Protein AF-A0A8S3TNZ5-F1 (afdb_monomer_lite)

Radius of gyration: 38.11 Å; chains: 1; bounding box: 84×107×113 Å

pLDDT: mean 75.94, std 20.67, range [21.91, 98.56]

Secondary structure (DSSP, 8-state):
--PEEEEEEEEE--SSS-------EEEEEPTT-----------SSS---EEEEEEESS----HHHHS-PPPP---------------------------B-EEEEEEEEE--SS----EEEEEETTEEPSPEETT--HHHHHHHHTT-TT--TT-EEEEEEEE-SSSSEEEEEEEEE-TT----PPEEEEE-SSTT--EEEEEEEEE--B--SS-B----TT-S-PPPPB-TT--HHHHHHHHHHHTSBEE-HHHHS-TTEEEEE--SS-PPTT--SEEESSS--SSBS-EEES-SEEEE---TT---EEE-SSS-EEEEEEESS-B-SEEEEEEEEE-TTS-EEEEEEEEE-----SSSEEEEEEEHHHHHHHH-TT-SEEEEEEEE--BSSSS---EEEEEEEESS-SSS-STTGGGGEEPPP-GGG----------------TT--HHHHHHHHHTSTT--SEEEEEEE-SSSEEEEEEESS--S--PPPP---TT--STT-------SS------SS--GGGG----SS-S---------------------------------------

InterPro domains:
  IPR052387 Fibrocystin [PTHR46769] (23-440)

Organism: Mytilus edulis (NCBI:txid6550)

Sequence (574 aa):
MVGMVLKFEVVTSSSSTANYRNSAHDFQLTKGTPYYIEAIHQVTSGSAKLQVAARFLNTELLNTQTGFAKQERVRLKFGSTVVKAVQTMTITGFSSMNQTNAVYQVQVTEQSGGFTDATYQLCIYGSCTEPLTTSADNTEVEASMNDLAFLETSESFTVTATPTNPQPGTLLTITFNSERGGLGGIQIMTTPVSIGETLAATGSQTTSGSPSGDFLAVLHTCLTVPSPLISPTASAQQVETALRIMYGTRCSKKLKNPEGKSRHYTFETSIPTGFGGLMTNKVEPFCGQKVVRNPGYLFRDMVAASKGLFLTTSVFLVCFAYRGNEIQSRIRSSYTYQNDMLEYIYTYYDVPVTLNTDEGWHLHCLDMKAALSQRQPAALKFYVKEIRVFKQGIVQEFFIDDVYIGRKAPVDDLDKVNEYRILPSKPNNALMKSVSVVSPSIGIDYSLENELLADELETMPGIGNLGVKRSGDCANFQYDITFLSRPGDVPPLNIDGSDINGVGVVVTSQNIEDGGLWFGPIFGEFLRTFHVKPQIMYDNKVYGLQGSSTASSVPVQTVQKYVTDCEPNRKPTP

Foldseek 3Di:
DDWWKKKKWKFKDDPDDDDTPTPIDIDTDDPPDDDDDDDDDDDPDDDIDIDMDMDTPDDPDDCVRPVPDDDDDDDDDDDDDDDDDDDDDDDDDQDFDDWDWWKKKKKKFWPFPDDFPKWKWWAAQLATFFTDTQPQAQVRVQVRQQQFQQDDPQKGKGWHWDADPDTGGIIIIIIIDDLQWAGDWTDMDIDDPDPRTDMDMDMDTPDGTDHRSQWDWDDDPVGRRTFPTDGPPHDQVRVQVSLQQQLAKTFGPLLVPPPLFPDKDFCQDHDPPPQDFDKDQQDHALGGRIWGKDTFFLDADPDPPDQAAWDDLWWFKKKWKKFAQWWPQWKKWFKWFQAPVRDIDTDIDTQGHDDDHDRDIFMDMDRRVVSVCVVPVRTPIMHTRTIGIDTNDDPGIMIIGIITTTNDDSGDDRVCRSSRINTHDQDVPGRDRGDGGDQDDDDDDPPDDQVVVQVRQCVRRPQAGWGWDWDDDPVDIDIDIDRPPDAFFDDWDDDDCVPPDDDPDDDDIDDPDGGDDDCPPDDVVVVDDDDPDDPDDDPDPDDDDDDDDDDDDDDDDDDDDDDDDDDDDDDDDD

Structure (mmCIF, N/CA/C/O backbone):
data_AF-A0A8S3TNZ5-F1
#
_entry.id   AF-A0A8S3TNZ5-F1
#
loop_
_atom_site.group_PDB
_atom_site.id
_atom_site.type_symbol
_atom_site.label_atom_id
_atom_site.label_alt_id
_atom_site.label_comp_id
_atom_site.label_asym_id
_atom_site.label_entity_id
_atom_site.label_seq_id
_atom_site.pdbx_PDB_ins_code
_atom_site.Cartn_x
_atom_site.Cartn_y
_atom_site.Cartn_z
_atom_site.occupancy
_atom_site.B_iso_or_equiv
_atom_site.auth_seq_id
_atom_site.auth_comp_id
_atom_site.auth_asym_id
_atom_site.auth_atom_id
_atom_site.pdbx_PDB_model_num
ATOM 1 N N . MET A 1 1 ? 13.544 -53.570 -37.988 1.00 37.62 1 MET A N 1
ATOM 2 C CA . MET A 1 1 ? 13.805 -52.553 -39.030 1.00 37.62 1 MET A CA 1
ATOM 3 C C . MET A 1 1 ? 12.855 -51.403 -38.770 1.00 37.62 1 MET A C 1
ATOM 5 O O . MET A 1 1 ? 11.655 -51.609 -38.867 1.00 37.62 1 MET A O 1
ATOM 9 N N . VAL A 1 2 ? 13.366 -50.251 -38.340 1.00 41.72 2 VAL A N 1
ATOM 10 C CA . VAL A 1 2 ? 12.536 -49.059 -38.124 1.00 41.72 2 VAL A CA 1
ATOM 11 C C . VAL A 1 2 ? 12.193 -48.504 -39.507 1.00 41.72 2 VAL A C 1
ATOM 13 O O . VAL A 1 2 ? 13.098 -48.145 -40.257 1.00 41.72 2 VAL A O 1
ATOM 16 N N . GLY A 1 3 ? 10.913 -48.529 -39.884 1.00 51.25 3 GLY A N 1
ATOM 17 C CA . GLY A 1 3 ? 10.440 -47.883 -41.108 1.00 51.25 3 GLY A CA 1
ATOM 18 C C . GLY A 1 3 ? 10.692 -46.379 -41.015 1.00 51.25 3 GLY A C 1
ATOM 19 O O . GLY A 1 3 ? 10.379 -45.760 -39.998 1.00 51.25 3 GLY A O 1
ATOM 20 N N . MET A 1 4 ? 11.322 -45.801 -42.035 1.00 54.22 4 MET A N 1
ATOM 21 C CA . MET A 1 4 ? 11.630 -44.374 -42.061 1.00 54.22 4 MET A CA 1
ATOM 22 C C . MET A 1 4 ? 10.420 -43.631 -42.626 1.00 54.22 4 MET A C 1
ATOM 24 O O . MET A 1 4 ? 10.025 -43.884 -43.763 1.00 54.22 4 MET A O 1
ATOM 28 N N . VAL A 1 5 ? 9.830 -42.727 -41.841 1.00 55.09 5 VAL A N 1
ATOM 29 C CA . VAL A 1 5 ? 8.678 -41.924 -42.276 1.00 55.09 5 VAL A CA 1
ATOM 30 C C . VAL A 1 5 ? 9.144 -40.527 -42.654 1.00 55.09 5 VAL A C 1
ATOM 32 O O . VAL A 1 5 ? 9.705 -39.802 -41.823 1.00 55.09 5 VAL A O 1
ATOM 35 N N . LEU A 1 6 ? 8.901 -40.149 -43.903 1.00 54.41 6 LEU A N 1
ATOM 36 C CA . LEU A 1 6 ? 9.156 -38.814 -44.423 1.00 54.41 6 LEU A CA 1
ATOM 37 C C . LEU A 1 6 ? 7.848 -38.073 -44.638 1.00 54.41 6 LEU A C 1
ATOM 39 O O . LEU A 1 6 ? 6.866 -38.643 -45.101 1.00 54.41 6 LEU A O 1
ATOM 43 N N . LYS A 1 7 ? 7.861 -36.773 -44.365 1.00 55.53 7 LYS A N 1
ATOM 44 C CA . LYS A 1 7 ? 6.794 -35.870 -44.784 1.00 55.53 7 LYS A CA 1
ATOM 45 C C . LYS A 1 7 ? 7.338 -34.877 -45.793 1.00 55.53 7 LYS A C 1
ATOM 47 O O . LYS A 1 7 ? 8.348 -34.224 -45.518 1.00 55.53 7 LYS A O 1
ATOM 52 N N . PHE A 1 8 ? 6.656 -34.760 -46.927 1.00 55.00 8 PHE A N 1
ATOM 53 C CA . PHE A 1 8 ? 6.974 -33.775 -47.956 1.00 55.00 8 PHE A CA 1
ATOM 54 C C . PHE A 1 8 ? 6.010 -32.598 -47.870 1.00 55.00 8 PHE A C 1
ATOM 56 O O . PHE A 1 8 ? 4.795 -32.776 -47.765 1.00 55.00 8 PHE A O 1
ATOM 63 N N . GLU A 1 9 ? 6.567 -31.394 -47.905 1.00 54.28 9 GLU A N 1
ATOM 64 C CA . GLU A 1 9 ? 5.816 -30.144 -47.934 1.00 54.28 9 GLU A CA 1
ATOM 65 C C . GLU A 1 9 ? 6.254 -29.354 -49.173 1.00 54.28 9 GLU A C 1
ATOM 67 O O . GLU A 1 9 ? 7.438 -29.050 -49.352 1.00 54.28 9 GLU A O 1
ATOM 72 N N . VAL A 1 10 ? 5.291 -29.051 -50.047 1.00 54.19 10 VAL A N 1
ATOM 73 C CA . VAL A 1 10 ? 5.490 -28.179 -51.209 1.00 54.19 10 VAL A CA 1
ATOM 74 C C . VAL A 1 10 ? 4.975 -26.797 -50.846 1.00 54.19 10 VAL A C 1
ATOM 76 O O . VAL A 1 10 ? 3.812 -26.641 -50.476 1.00 54.19 10 VAL A O 1
ATOM 79 N N . VAL A 1 11 ? 5.853 -25.801 -50.941 1.00 54.84 11 VAL A N 1
ATOM 80 C CA . VAL A 1 11 ? 5.533 -24.411 -50.620 1.00 54.84 11 VAL A CA 1
ATOM 81 C C . VAL A 1 11 ? 5.715 -23.553 -51.868 1.00 54.84 11 VAL A C 1
ATOM 83 O O . VAL A 1 11 ? 6.809 -23.467 -52.427 1.00 54.84 11 VAL A O 1
ATOM 86 N N . THR A 1 12 ? 4.635 -22.894 -52.286 1.00 53.38 12 THR A N 1
ATOM 87 C CA . THR A 1 12 ? 4.618 -21.935 -53.399 1.00 53.38 12 THR A CA 1
ATOM 88 C C . THR A 1 12 ? 4.326 -20.535 -52.869 1.00 53.38 12 THR A C 1
ATOM 90 O O . THR A 1 12 ? 3.378 -20.362 -52.100 1.00 53.38 12 THR A O 1
ATOM 93 N N . SER A 1 13 ? 5.093 -19.525 -53.285 1.00 49.12 13 SER A N 1
ATOM 94 C CA . SER A 1 13 ? 4.809 -18.120 -52.966 1.00 49.12 13 SER A CA 1
ATOM 95 C C . SER A 1 13 ? 4.428 -17.327 -54.220 1.00 49.12 13 SER A C 1
ATOM 97 O O . SER A 1 13 ? 5.167 -17.307 -55.201 1.00 49.12 13 SER A O 1
ATOM 99 N N . SER A 1 14 ? 3.280 -16.643 -54.176 1.00 49.00 14 SER A N 1
ATOM 100 C CA . SER A 1 14 ? 2.930 -15.561 -55.104 1.00 49.00 14 SER A CA 1
ATOM 101 C C . SER A 1 14 ? 3.044 -14.222 -54.376 1.00 49.00 14 SER A C 1
ATOM 103 O O . SER A 1 14 ? 2.653 -14.097 -53.213 1.00 49.00 14 SER A O 1
ATOM 105 N N . SER A 1 15 ? 3.619 -13.217 -55.035 1.00 49.16 15 SER A N 1
ATOM 106 C CA . SER A 1 15 ? 3.865 -11.884 -54.480 1.00 49.16 15 SER A CA 1
ATOM 107 C C . SER A 1 15 ? 2.575 -11.068 -54.331 1.00 49.16 15 SER A C 1
ATOM 109 O O . SER A 1 15 ? 2.320 -10.168 -55.120 1.00 49.16 15 SER A O 1
ATOM 111 N N . SER A 1 16 ? 1.770 -11.407 -53.326 1.00 44.47 16 SER A N 1
ATOM 112 C CA . SER A 1 16 ? 0.810 -10.558 -52.604 1.00 44.47 16 SER A CA 1
ATOM 113 C C . SER A 1 16 ? 0.004 -11.478 -51.677 1.00 44.47 16 SER A C 1
ATOM 115 O O . SER A 1 16 ? -0.694 -12.380 -52.127 1.00 44.47 16 SER A O 1
ATOM 117 N N . THR A 1 17 ? 0.157 -11.303 -50.358 1.00 40.56 17 THR A N 1
ATOM 118 C CA . THR A 1 17 ? -0.520 -12.085 -49.295 1.00 40.56 17 THR A CA 1
ATOM 119 C C . THR A 1 17 ? -0.370 -13.614 -49.408 1.00 40.56 17 THR A C 1
ATOM 121 O O . THR A 1 17 ? -1.238 -14.317 -49.918 1.00 40.56 17 THR A O 1
ATOM 124 N N . ALA A 1 18 ? 0.746 -14.145 -48.899 1.00 38.38 18 ALA A N 1
ATOM 125 C CA . ALA A 1 18 ? 1.056 -15.574 -48.923 1.00 38.38 18 ALA A CA 1
ATOM 126 C C . ALA A 1 18 ? 0.093 -16.399 -48.044 1.00 38.38 18 ALA A C 1
ATOM 128 O O . ALA A 1 18 ? 0.316 -16.572 -46.846 1.00 38.38 18 ALA A O 1
ATOM 129 N N . ASN A 1 19 ? -0.956 -16.946 -48.657 1.00 36.97 19 ASN A N 1
ATOM 130 C CA . ASN A 1 19 ? -1.724 -18.057 -48.107 1.00 36.97 19 ASN A CA 1
ATOM 131 C C . ASN A 1 19 ? -1.079 -19.376 -48.556 1.00 36.97 19 ASN A C 1
ATOM 133 O O . ASN A 1 19 ? -1.217 -19.794 -49.704 1.00 36.97 19 ASN A O 1
ATOM 137 N N . TYR A 1 20 ? -0.364 -20.029 -47.640 1.00 43.94 20 TYR A N 1
ATOM 138 C CA . TYR A 1 20 ? 0.238 -21.344 -47.853 1.00 43.94 20 TYR A CA 1
ATOM 139 C C . TYR A 1 20 ? -0.857 -22.415 -47.959 1.00 43.94 20 TYR A C 1
ATOM 141 O O . TYR A 1 20 ? -1.458 -22.791 -46.952 1.00 43.94 20 TYR A O 1
ATOM 149 N N . ARG A 1 21 ? -1.120 -22.949 -49.157 1.00 40.69 21 ARG A N 1
ATOM 150 C CA . ARG A 1 21 ? -1.839 -24.226 -49.282 1.00 40.69 21 ARG A CA 1
ATOM 151 C C . ARG A 1 21 ? -0.832 -25.366 -49.160 1.00 40.69 21 ARG A C 1
ATOM 153 O O . ARG A 1 21 ? -0.270 -25.812 -50.150 1.00 40.69 21 ARG A O 1
ATOM 160 N N . ASN A 1 22 ? -0.607 -25.828 -47.933 1.00 47.75 22 ASN A N 1
ATOM 161 C CA . ASN A 1 22 ? 0.207 -27.013 -47.676 1.00 47.75 22 ASN A CA 1
ATOM 162 C C . ASN A 1 22 ? -0.609 -28.275 -47.995 1.00 47.75 22 ASN A C 1
ATOM 164 O O . ASN A 1 22 ? -1.503 -28.638 -47.234 1.00 47.75 22 ASN A O 1
ATOM 168 N N . SER A 1 23 ? -0.288 -28.977 -49.080 1.00 51.53 23 SER A N 1
ATOM 169 C CA . SER A 1 23 ? -0.689 -30.376 -49.266 1.00 51.53 23 SER A CA 1
ATOM 170 C C . SER A 1 23 ? 0.427 -31.264 -48.718 1.00 51.53 23 SER A C 1
ATOM 172 O O . SER A 1 23 ? 1.381 -31.573 -49.428 1.00 51.53 23 SER A O 1
ATOM 174 N N . ALA A 1 24 ? 0.361 -31.618 -47.437 1.00 55.16 24 ALA A N 1
ATOM 175 C CA . ALA A 1 24 ? 1.407 -32.406 -46.793 1.00 55.16 24 ALA A CA 1
ATOM 176 C C . ALA A 1 24 ? 0.950 -33.861 -46.633 1.00 55.16 24 ALA A C 1
ATOM 178 O O . ALA A 1 24 ? -0.070 -34.108 -45.994 1.00 55.16 24 ALA A O 1
ATOM 179 N N . HIS A 1 25 ? 1.700 -34.800 -47.210 1.00 60.09 25 HIS A N 1
ATOM 180 C CA . HIS A 1 25 ? 1.435 -36.239 -47.117 1.00 60.09 25 HIS A CA 1
ATOM 181 C C . HIS A 1 25 ? 2.600 -36.949 -46.429 1.00 60.09 25 HIS A C 1
ATOM 183 O O . HIS A 1 25 ? 3.769 -36.613 -46.650 1.00 60.09 25 HIS A O 1
ATOM 189 N N . ASP A 1 26 ? 2.257 -37.925 -45.593 1.00 64.69 26 ASP A N 1
ATOM 190 C CA . ASP A 1 26 ? 3.214 -38.760 -44.881 1.00 64.69 26 ASP A CA 1
ATOM 191 C C . ASP A 1 26 ? 3.513 -40.004 -45.738 1.00 64.69 26 ASP A C 1
ATOM 193 O O . ASP A 1 26 ? 2.600 -40.691 -46.198 1.00 64.69 26 ASP A O 1
ATOM 197 N N . PHE A 1 27 ? 4.795 -40.292 -45.966 1.00 68.62 27 PHE A N 1
ATOM 198 C CA . PHE A 1 27 ? 5.277 -41.376 -46.820 1.00 68.62 27 PHE A CA 1
ATOM 199 C C . PHE A 1 27 ? 6.209 -42.305 -46.041 1.00 68.62 27 PHE A C 1
ATOM 201 O O . PHE A 1 27 ? 7.213 -41.881 -45.467 1.00 68.62 27 PHE A O 1
ATOM 208 N N . GLN A 1 28 ? 5.885 -43.596 -46.048 1.00 74.81 28 GLN A N 1
ATOM 209 C CA . GLN A 1 28 ? 6.722 -44.651 -45.479 1.00 74.81 28 GLN A CA 1
ATOM 210 C C . GLN A 1 28 ? 7.741 -45.115 -46.520 1.00 74.81 28 GLN A C 1
ATOM 212 O O . GLN A 1 28 ? 7.361 -45.545 -47.611 1.00 74.81 28 GLN A O 1
ATOM 217 N N . LEU A 1 29 ? 9.029 -45.051 -46.189 1.00 69.69 29 LEU A N 1
ATOM 218 C CA . LEU A 1 29 ? 10.095 -45.516 -47.069 1.00 69.69 29 LEU A CA 1
ATOM 219 C C . LEU A 1 29 ? 10.545 -46.934 -46.718 1.00 69.69 29 LEU A C 1
ATOM 221 O O . LEU A 1 29 ? 10.800 -47.268 -45.559 1.00 69.69 29 LEU A O 1
ATOM 225 N N . THR A 1 30 ? 10.725 -47.747 -47.756 1.00 74.81 30 THR A N 1
ATOM 226 C CA . THR A 1 30 ? 11.271 -49.102 -47.683 1.00 74.81 30 THR A CA 1
ATOM 227 C C . THR A 1 30 ? 12.742 -49.078 -48.074 1.00 74.81 30 THR A C 1
ATOM 229 O O . THR A 1 30 ? 13.130 -48.520 -49.103 1.00 74.81 30 THR A O 1
ATOM 232 N N . LYS A 1 31 ? 13.586 -49.695 -47.240 1.00 72.38 31 LYS A N 1
ATOM 233 C CA . LYS A 1 31 ? 15.036 -49.750 -47.453 1.00 72.38 31 LYS A CA 1
ATOM 234 C C . LYS A 1 31 ? 15.360 -50.335 -48.832 1.00 72.38 31 LYS A C 1
ATOM 236 O O . LYS A 1 31 ? 14.857 -51.393 -49.190 1.00 72.38 31 LYS A O 1
ATOM 241 N N . GLY A 1 32 ? 16.233 -49.655 -49.574 1.00 75.69 32 GLY A N 1
ATOM 242 C CA . GLY A 1 32 ? 16.694 -50.095 -50.896 1.00 75.69 32 GLY A CA 1
ATOM 243 C C . GLY A 1 32 ? 15.702 -49.856 -52.039 1.00 75.69 32 GLY A C 1
ATOM 244 O O . GLY A 1 32 ? 16.031 -50.171 -53.176 1.00 75.69 32 GLY A O 1
ATOM 245 N N . THR A 1 33 ? 14.523 -49.286 -51.766 1.00 76.12 33 THR A N 1
ATOM 246 C CA . THR A 1 33 ? 13.559 -48.908 -52.808 1.00 76.12 33 THR A CA 1
ATOM 247 C C . THR A 1 33 ? 13.798 -47.452 -53.225 1.00 76.12 33 THR A C 1
ATOM 249 O O . THR A 1 33 ? 13.832 -46.584 -52.351 1.00 76.12 33 THR A O 1
ATOM 252 N N . PRO A 1 34 ? 13.996 -47.151 -54.521 1.00 69.06 34 PRO A N 1
ATOM 253 C CA . PRO A 1 34 ? 14.079 -45.775 -54.996 1.00 69.06 34 PRO A CA 1
ATOM 254 C C . PRO A 1 34 ? 12.687 -45.127 -55.020 1.00 69.06 34 PRO A C 1
ATOM 256 O O . PRO A 1 34 ? 11.709 -45.751 -55.426 1.00 69.06 34 PRO A O 1
ATOM 259 N N . TYR A 1 35 ? 12.608 -43.860 -54.615 1.00 69.56 35 TYR A N 1
ATOM 260 C CA . TYR A 1 35 ? 11.382 -43.058 -54.616 1.00 69.56 35 TYR A CA 1
ATOM 261 C C . TYR A 1 35 ? 11.604 -41.788 -55.444 1.00 69.56 35 TYR A C 1
ATOM 263 O O . TYR A 1 35 ? 12.666 -41.173 -55.347 1.00 69.56 35 TYR A O 1
ATOM 271 N N . TYR A 1 36 ? 10.613 -41.397 -56.249 1.00 71.19 36 TYR A N 1
ATOM 272 C CA . TYR A 1 36 ? 10.655 -40.207 -57.105 1.00 71.19 36 TYR A CA 1
ATOM 273 C C . TYR A 1 36 ? 9.614 -39.181 -56.654 1.00 71.19 36 TYR A C 1
ATOM 275 O O . TYR A 1 36 ? 8.505 -39.551 -56.270 1.00 71.19 36 TYR A O 1
ATOM 283 N N . ILE A 1 37 ? 9.980 -37.898 -56.694 1.00 67.00 37 ILE A N 1
ATOM 284 C CA . ILE A 1 37 ? 9.105 -36.781 -56.328 1.00 67.00 37 ILE A CA 1
ATOM 285 C C . ILE A 1 37 ? 9.087 -35.806 -57.493 1.00 67.00 37 ILE A C 1
ATOM 287 O O . ILE A 1 37 ? 10.128 -35.269 -57.872 1.00 67.00 37 ILE A O 1
ATOM 291 N N . GLU A 1 38 ? 7.893 -35.557 -58.016 1.00 64.44 38 GLU A N 1
ATOM 292 C CA . GLU A 1 38 ? 7.645 -34.559 -59.046 1.00 64.44 38 GLU A CA 1
ATOM 293 C C . GLU A 1 38 ? 6.885 -33.378 -58.442 1.00 64.44 38 GLU A C 1
ATOM 295 O O . GLU A 1 38 ? 5.908 -33.559 -57.714 1.00 64.44 38 GLU A O 1
ATOM 300 N N . ALA A 1 39 ? 7.333 -32.159 -58.738 1.00 66.31 39 ALA A N 1
ATOM 301 C CA . ALA A 1 39 ? 6.642 -30.937 -58.354 1.00 66.31 39 ALA A CA 1
ATOM 302 C C . ALA A 1 39 ? 6.506 -30.038 -59.585 1.00 66.31 39 ALA A C 1
ATOM 304 O O . ALA A 1 39 ? 7.500 -29.550 -60.123 1.00 66.31 39 ALA A O 1
ATOM 305 N N . ILE A 1 40 ? 5.268 -29.826 -60.030 1.00 63.22 40 ILE A N 1
ATOM 306 C CA . ILE A 1 40 ? 4.955 -29.019 -61.211 1.00 63.22 40 ILE A CA 1
ATOM 307 C C . ILE A 1 40 ? 4.596 -27.605 -60.749 1.00 63.22 40 ILE A C 1
ATOM 309 O O . ILE A 1 40 ? 3.673 -27.417 -59.958 1.00 63.22 40 ILE A O 1
ATOM 313 N N . HIS A 1 41 ? 5.328 -26.603 -61.239 1.00 65.50 41 HIS A N 1
ATOM 314 C CA . HIS A 1 41 ? 5.102 -25.192 -60.925 1.00 65.50 41 HIS A CA 1
ATOM 315 C C . HIS A 1 41 ? 4.890 -24.394 -62.211 1.00 65.50 41 HIS A C 1
ATOM 317 O O . HIS A 1 41 ? 5.771 -24.341 -63.066 1.00 65.50 41 HIS A O 1
ATOM 323 N N . GLN A 1 42 ? 3.718 -23.771 -62.338 1.00 59.38 42 GLN A N 1
ATOM 324 C CA . GLN A 1 42 ? 3.333 -22.972 -63.498 1.00 59.38 42 GLN A CA 1
ATOM 325 C C . GLN A 1 42 ? 3.195 -21.503 -63.085 1.00 59.38 42 GLN A C 1
ATOM 327 O O . GLN A 1 42 ? 2.467 -21.187 -62.146 1.00 59.38 42 GLN A O 1
ATOM 332 N N . VAL A 1 43 ? 3.903 -20.607 -63.778 1.00 58.22 43 VAL A N 1
ATOM 333 C CA . VAL A 1 43 ? 3.948 -19.168 -63.469 1.00 58.22 43 VAL A CA 1
ATOM 334 C C . VAL A 1 43 ? 3.477 -18.388 -64.689 1.00 58.22 43 VAL A C 1
ATOM 336 O O . VAL A 1 43 ? 3.972 -18.619 -65.788 1.00 58.22 43 VAL A O 1
ATOM 339 N N . THR A 1 44 ? 2.533 -17.464 -64.508 1.00 55.50 44 THR A N 1
ATOM 340 C CA . THR A 1 44 ? 1.974 -16.646 -65.600 1.00 55.50 44 THR A CA 1
ATOM 341 C C . THR A 1 44 ? 2.609 -15.256 -65.718 1.00 55.50 44 THR A C 1
ATOM 343 O O . THR A 1 44 ? 2.598 -14.691 -66.806 1.00 55.50 44 THR A O 1
ATOM 346 N N . SER A 1 45 ? 3.222 -14.718 -64.654 1.00 56.50 45 SER A N 1
ATOM 347 C CA . SER A 1 45 ? 4.115 -13.543 -64.703 1.00 56.50 45 SER A CA 1
ATOM 348 C C . SER A 1 45 ? 4.856 -13.338 -63.371 1.00 56.50 45 SER A C 1
ATOM 350 O O . SER A 1 45 ? 4.291 -13.629 -62.317 1.00 56.50 45 SER A O 1
ATOM 352 N N . GLY A 1 46 ? 6.070 -12.773 -63.406 1.00 60.38 46 GLY A N 1
ATOM 353 C CA . GLY A 1 46 ? 6.866 -12.419 -62.218 1.00 60.38 46 GLY A CA 1
ATOM 354 C C . GLY A 1 46 ? 7.866 -13.492 -61.758 1.00 60.38 46 GLY A C 1
ATOM 355 O O . GLY A 1 46 ? 7.906 -14.602 -62.284 1.00 60.38 46 GLY A O 1
ATOM 356 N N . SER A 1 47 ? 8.700 -13.152 -60.768 1.00 57.94 47 SER A N 1
ATOM 357 C CA . SER A 1 47 ? 9.688 -14.068 -60.177 1.00 57.94 47 SER A CA 1
ATOM 358 C C . SER A 1 47 ? 9.040 -14.931 -59.091 1.00 57.94 47 SER A C 1
ATOM 360 O O . SER A 1 47 ? 8.923 -14.492 -57.947 1.00 57.94 47 SER A O 1
ATOM 362 N N . ALA A 1 48 ? 8.637 -16.158 -59.420 1.00 59.19 48 ALA A N 1
ATOM 363 C CA . ALA A 1 48 ? 8.124 -17.117 -58.438 1.00 59.19 48 ALA A CA 1
ATOM 364 C C . ALA A 1 48 ? 9.176 -18.184 -58.095 1.00 59.19 48 ALA A C 1
ATOM 366 O O . ALA A 1 48 ? 9.950 -18.617 -58.950 1.00 59.19 48 ALA A O 1
ATOM 367 N N . LYS A 1 49 ? 9.208 -18.613 -56.829 1.00 61.09 49 LYS A N 1
ATOM 368 C CA . LYS A 1 49 ? 10.126 -19.643 -56.323 1.00 61.09 49 LYS A CA 1
ATOM 369 C C . LYS A 1 49 ? 9.325 -20.870 -55.891 1.00 61.09 49 LYS A C 1
ATOM 371 O O . LYS A 1 49 ? 8.356 -20.735 -55.149 1.00 61.09 49 LYS A O 1
ATOM 376 N N . LEU A 1 50 ? 9.758 -22.051 -56.330 1.00 64.00 50 LEU A N 1
ATOM 377 C CA . LEU A 1 50 ? 9.283 -23.335 -55.819 1.00 64.00 50 LEU A CA 1
ATOM 378 C C . LEU A 1 50 ? 10.297 -23.857 -54.802 1.00 64.00 50 LEU A C 1
ATOM 380 O O . LEU A 1 50 ? 11.485 -23.946 -55.113 1.00 64.00 50 LEU A O 1
ATOM 384 N N . GLN A 1 51 ? 9.829 -24.224 -53.612 1.00 59.62 51 GLN A N 1
ATOM 385 C CA . GLN A 1 51 ? 10.651 -24.913 -52.626 1.00 59.62 51 GLN A CA 1
ATOM 386 C C . GLN A 1 51 ? 9.980 -26.226 -52.226 1.00 59.62 51 GLN A C 1
ATOM 388 O O . GLN A 1 51 ? 8.810 -26.251 -51.839 1.00 59.62 51 GLN A O 1
ATOM 393 N N . VAL A 1 52 ? 10.744 -27.314 -52.314 1.00 62.75 52 VAL A N 1
ATOM 394 C CA . VAL A 1 52 ? 10.355 -28.633 -51.812 1.00 62.75 52 VAL A CA 1
ATOM 395 C C . VAL A 1 52 ? 11.161 -28.897 -50.550 1.00 62.75 52 VAL A C 1
ATOM 397 O O . VAL A 1 52 ? 12.387 -28.786 -50.561 1.00 62.75 52 VAL A O 1
ATOM 400 N N . ALA A 1 53 ? 10.474 -29.223 -49.459 1.00 60.75 53 ALA A N 1
ATOM 401 C CA . ALA A 1 53 ? 11.103 -29.612 -48.207 1.00 60.75 53 ALA A CA 1
ATOM 402 C C . ALA A 1 53 ? 10.685 -31.034 -47.824 1.00 60.75 53 ALA A C 1
ATOM 404 O O . ALA A 1 53 ? 9.535 -31.435 -48.010 1.00 60.75 53 ALA A O 1
ATOM 405 N N . ALA A 1 54 ? 11.627 -31.781 -47.254 1.00 64.88 54 ALA A N 1
ATOM 406 C CA . ALA A 1 54 ? 11.390 -33.083 -46.653 1.00 64.88 54 ALA A CA 1
ATOM 407 C C . ALA A 1 54 ? 11.821 -33.027 -45.189 1.00 64.88 54 ALA A C 1
ATOM 409 O O . ALA A 1 54 ? 12.880 -32.479 -44.876 1.00 64.88 54 ALA A O 1
ATOM 410 N N . ARG A 1 55 ? 11.017 -33.596 -44.291 1.00 63.03 55 ARG A N 1
ATOM 411 C CA . ARG A 1 55 ? 11.402 -33.752 -42.886 1.00 63.03 55 ARG A CA 1
ATOM 412 C C . ARG A 1 55 ? 11.232 -35.191 -42.427 1.00 63.03 55 ARG A C 1
ATOM 414 O O . ARG A 1 55 ? 10.241 -35.840 -42.763 1.00 63.03 55 ARG A O 1
ATOM 421 N N . PHE A 1 56 ? 12.182 -35.653 -41.622 1.00 66.06 56 PHE A N 1
ATOM 422 C CA . PHE A 1 56 ? 12.062 -36.900 -40.875 1.00 66.06 56 PHE A CA 1
ATOM 423 C C . PHE A 1 56 ? 11.123 -36.674 -39.696 1.00 66.06 56 PHE A C 1
ATOM 425 O O . PHE A 1 56 ? 11.313 -35.728 -38.933 1.00 66.06 56 PHE A O 1
ATOM 432 N N . LEU A 1 57 ? 10.100 -37.517 -39.563 1.00 62.00 57 LEU A N 1
ATOM 433 C CA . LEU A 1 57 ? 9.178 -37.422 -38.428 1.00 62.00 57 LEU A CA 1
ATOM 434 C C . LEU A 1 57 ? 9.820 -37.941 -37.137 1.00 62.00 57 LEU A C 1
ATOM 436 O O . LEU A 1 57 ? 9.596 -37.370 -36.077 1.00 62.00 57 LEU A O 1
ATOM 440 N N . ASN A 1 58 ? 10.678 -38.957 -37.255 1.00 60.88 58 ASN A N 1
ATOM 441 C CA . ASN A 1 58 ? 11.427 -39.531 -36.144 1.00 60.88 58 ASN A CA 1
ATOM 442 C C . ASN A 1 58 ? 12.919 -39.269 -36.360 1.00 60.88 58 ASN A C 1
ATOM 444 O O . ASN A 1 58 ? 13.508 -39.773 -37.316 1.00 60.88 58 ASN A O 1
ATOM 448 N N . THR A 1 59 ? 13.523 -38.474 -35.484 1.00 63.84 59 THR A N 1
ATOM 449 C CA . THR A 1 59 ? 14.964 -38.211 -35.472 1.00 63.84 59 THR A CA 1
ATOM 450 C C . THR A 1 59 ? 15.462 -38.182 -34.033 1.00 63.84 59 THR A C 1
ATOM 452 O O . THR A 1 59 ? 14.808 -37.614 -33.163 1.00 63.84 59 THR A O 1
ATOM 455 N N . GLU A 1 60 ? 16.622 -38.788 -33.786 1.00 64.19 60 GLU A N 1
ATOM 456 C CA . GLU A 1 60 ? 17.322 -38.714 -32.494 1.00 64.19 60 GLU A CA 1
ATOM 457 C C . GLU A 1 60 ? 18.194 -37.445 -32.388 1.00 64.19 60 GLU A C 1
ATOM 459 O O . GLU A 1 60 ? 18.782 -37.168 -31.345 1.00 64.19 60 GLU A O 1
ATOM 464 N N . LEU A 1 61 ? 18.286 -36.661 -33.470 1.00 64.44 61 LEU A N 1
ATOM 465 C CA . LEU A 1 61 ? 19.136 -35.474 -33.564 1.00 64.44 61 LEU A CA 1
ATOM 466 C C . LEU A 1 61 ? 18.443 -34.232 -32.984 1.00 64.44 61 LEU A C 1
ATOM 468 O O . LEU A 1 61 ? 17.292 -33.935 -33.302 1.00 64.44 61 LEU A O 1
ATOM 472 N N . LEU A 1 62 ? 19.182 -33.448 -32.198 1.00 54.62 62 LEU A N 1
ATOM 473 C CA . LEU A 1 62 ? 18.741 -32.172 -31.629 1.00 54.62 62 LEU A CA 1
ATOM 474 C C . LEU A 1 62 ? 19.089 -30.985 -32.543 1.00 54.62 62 LEU A C 1
ATOM 476 O O . LEU A 1 62 ? 20.052 -31.020 -33.314 1.00 54.62 62 LEU A O 1
ATOM 480 N N . ASN A 1 63 ? 18.347 -29.877 -32.408 1.00 57.72 63 ASN A N 1
ATOM 481 C CA . ASN A 1 63 ? 18.637 -28.634 -33.138 1.00 57.72 63 ASN A CA 1
ATOM 482 C C . ASN A 1 63 ? 20.060 -28.125 -32.876 1.00 57.72 63 ASN A C 1
ATOM 484 O O . ASN A 1 63 ? 20.711 -27.600 -33.766 1.00 57.72 63 ASN A O 1
ATOM 488 N N . THR A 1 64 ? 20.568 -28.304 -31.657 1.00 51.72 64 THR A N 1
ATOM 489 C CA . THR A 1 64 ? 21.917 -27.872 -31.263 1.00 51.72 64 THR A CA 1
ATOM 490 C C . THR A 1 64 ? 23.026 -28.611 -32.007 1.00 51.72 64 THR A C 1
ATOM 492 O O . THR A 1 64 ? 24.125 -28.085 -32.122 1.00 51.72 64 THR A O 1
ATOM 495 N N . GLN A 1 65 ? 22.747 -29.811 -32.517 1.00 61.25 65 GLN A N 1
ATOM 496 C CA . GLN A 1 65 ? 23.721 -30.632 -33.233 1.00 61.25 65 GLN A CA 1
ATOM 497 C C . GLN A 1 65 ? 23.725 -30.353 -34.739 1.00 61.25 65 GLN A C 1
ATOM 499 O O . GLN A 1 65 ? 24.747 -30.541 -35.387 1.00 61.25 65 GLN A O 1
ATOM 504 N N . THR A 1 66 ? 22.590 -29.935 -35.309 1.00 73.69 66 THR A N 1
ATOM 505 C CA . THR A 1 66 ? 22.425 -29.858 -36.773 1.00 73.69 66 THR A CA 1
ATOM 506 C C . THR A 1 66 ? 21.952 -28.505 -37.291 1.00 73.69 66 THR A C 1
ATOM 508 O O . THR A 1 66 ? 22.123 -28.229 -38.468 1.00 73.69 66 THR A O 1
ATOM 511 N N . GLY A 1 67 ? 21.316 -27.672 -36.466 1.00 59.59 67 GLY A N 1
ATOM 512 C CA . GLY A 1 67 ? 20.619 -26.452 -36.893 1.00 59.59 67 GLY A CA 1
ATOM 513 C C . GLY A 1 67 ? 19.326 -26.690 -37.692 1.00 59.59 67 GLY A C 1
ATOM 514 O O . GLY A 1 67 ? 18.616 -25.733 -38.000 1.00 59.59 67 GLY A O 1
ATOM 515 N N . PHE A 1 68 ? 19.008 -27.948 -38.030 1.00 58.16 68 PHE A N 1
ATOM 516 C CA . PHE A 1 68 ? 17.893 -28.319 -38.911 1.00 58.16 68 PHE A CA 1
ATOM 517 C C . PHE A 1 68 ? 16.819 -29.172 -38.224 1.00 58.16 68 PHE A C 1
ATOM 519 O O . PHE A 1 68 ? 15.690 -29.248 -38.712 1.00 58.16 68 PHE A O 1
ATOM 526 N N . ALA A 1 69 ? 17.131 -29.803 -37.090 1.00 60.25 69 ALA A N 1
ATOM 527 C CA . ALA A 1 69 ? 16.141 -30.521 -36.294 1.00 60.25 69 ALA A CA 1
ATOM 528 C C . ALA A 1 69 ? 15.303 -29.532 -35.470 1.00 60.25 69 ALA A C 1
ATOM 530 O O . ALA A 1 69 ? 15.847 -28.693 -34.764 1.00 60.25 69 ALA A O 1
ATOM 531 N N . LYS A 1 70 ? 13.972 -29.627 -35.521 1.00 54.38 70 LYS A N 1
ATOM 532 C CA . LYS A 1 70 ? 13.081 -28.851 -34.644 1.00 54.38 70 LYS A CA 1
ATOM 533 C C . LYS A 1 70 ? 12.550 -29.753 -33.540 1.00 54.38 70 LYS A C 1
ATOM 535 O O . LYS A 1 70 ? 11.961 -30.785 -33.840 1.00 54.38 70 LYS A O 1
ATOM 540 N N . GLN A 1 71 ? 12.731 -29.354 -32.283 1.00 54.25 71 GLN A N 1
ATOM 541 C CA . GLN A 1 71 ? 12.170 -30.090 -31.152 1.00 54.25 71 GLN A CA 1
ATOM 542 C C . GLN A 1 71 ? 10.655 -29.896 -31.045 1.00 54.25 71 GLN A C 1
ATOM 544 O O . GLN A 1 71 ? 10.126 -28.809 -31.306 1.00 54.25 71 GLN A O 1
ATOM 549 N N . GLU A 1 72 ? 9.970 -30.953 -30.614 1.00 45.47 72 GLU A N 1
ATOM 550 C CA . GLU A 1 72 ? 8.542 -30.931 -30.326 1.00 45.47 72 GLU A CA 1
ATOM 551 C C . GLU A 1 72 ? 8.229 -29.996 -29.147 1.00 45.47 72 GLU A C 1
ATOM 553 O O . GLU A 1 72 ? 8.948 -29.938 -28.149 1.00 45.47 72 GLU A O 1
ATOM 558 N N . ARG A 1 73 ? 7.144 -29.226 -29.271 1.00 39.03 73 ARG A N 1
ATOM 559 C CA . ARG A 1 73 ? 6.650 -28.325 -28.225 1.00 39.03 73 ARG A CA 1
ATOM 560 C C . ARG A 1 73 ? 5.237 -28.747 -27.864 1.00 39.03 73 ARG A C 1
ATOM 562 O O . ARG A 1 73 ? 4.297 -28.446 -28.595 1.00 39.03 73 ARG A O 1
ATOM 569 N N . VAL A 1 74 ? 5.085 -29.405 -26.723 1.00 30.27 74 VAL A N 1
ATOM 570 C CA . VAL A 1 74 ? 3.773 -29.809 -26.213 1.00 30.27 74 VAL A CA 1
ATOM 571 C C . VAL A 1 74 ? 3.192 -28.687 -25.355 1.00 30.27 74 VAL A C 1
ATOM 573 O O . VAL A 1 74 ? 3.877 -28.098 -24.519 1.00 30.27 74 VAL A O 1
ATOM 576 N N . ARG A 1 75 ? 1.908 -28.380 -25.555 1.00 35.09 75 ARG A N 1
ATOM 577 C CA . ARG A 1 75 ? 1.142 -27.486 -24.681 1.00 35.09 75 ARG A CA 1
ATOM 578 C C . ARG A 1 75 ? 0.205 -28.325 -23.825 1.00 35.09 75 ARG A C 1
ATOM 580 O O . ARG A 1 75 ? -0.835 -28.765 -24.303 1.00 35.09 75 ARG A O 1
ATOM 587 N N . LEU A 1 76 ? 0.555 -28.494 -22.557 1.00 27.50 76 LEU A N 1
ATOM 588 C CA . LEU A 1 76 ? -0.332 -29.093 -21.566 1.00 27.50 76 LEU A CA 1
ATOM 589 C C . LEU A 1 76 ? -1.375 -28.049 -21.142 1.00 27.50 76 LEU A C 1
ATOM 591 O O . LEU A 1 76 ? -1.020 -26.944 -20.726 1.00 27.50 76 LEU A O 1
ATOM 595 N N . LYS A 1 77 ? -2.662 -28.375 -21.292 1.00 28.25 77 LYS A N 1
ATOM 596 C CA . LYS A 1 77 ? -3.777 -27.574 -20.775 1.00 28.25 77 LYS A CA 1
ATOM 597 C C . LYS A 1 77 ? -4.397 -28.327 -19.604 1.00 28.25 77 LYS A C 1
ATOM 599 O O . LYS A 1 77 ? -4.956 -29.398 -19.799 1.00 28.25 77 LYS A O 1
ATOM 604 N N . PHE A 1 78 ? -4.311 -27.750 -18.414 1.00 32.62 78 PHE A N 1
ATOM 605 C CA . PHE A 1 78 ? -4.986 -28.250 -17.221 1.00 32.62 78 PHE A CA 1
ATOM 606 C C . PHE A 1 78 ? -6.244 -27.407 -16.990 1.00 32.62 78 PHE A C 1
ATOM 608 O O . PHE A 1 78 ? -6.166 -26.178 -17.003 1.00 32.62 78 PHE A O 1
ATOM 615 N N . GLY A 1 79 ? -7.394 -28.056 -16.814 1.00 34.31 79 GLY A N 1
ATOM 616 C CA . GLY A 1 79 ? -8.650 -27.420 -16.419 1.00 34.31 79 GLY A CA 1
ATOM 617 C C . GLY A 1 79 ? -9.064 -27.931 -15.044 1.00 34.31 79 GLY A C 1
ATOM 618 O O . GLY A 1 79 ? -8.987 -29.128 -14.792 1.00 34.31 79 GLY A O 1
ATOM 619 N N . SER A 1 80 ? -9.474 -27.032 -14.156 1.00 37.94 80 SER A N 1
ATOM 620 C CA . SER A 1 80 ? -10.096 -27.381 -12.878 1.00 37.94 80 SER A CA 1
ATOM 621 C C . SER A 1 80 ? -11.374 -26.564 -12.730 1.00 37.94 80 SER A C 1
ATOM 623 O O . SER A 1 80 ? -11.383 -25.373 -13.055 1.00 37.94 80 SER A O 1
ATOM 625 N N . THR A 1 81 ? -12.447 -27.200 -12.264 1.00 42.72 81 THR A N 1
ATOM 626 C CA . THR A 1 81 ? -13.694 -26.516 -11.918 1.00 42.72 81 THR A CA 1
ATOM 627 C C . THR A 1 81 ? -13.503 -25.865 -10.554 1.00 42.72 81 THR A C 1
ATOM 629 O O . THR A 1 81 ? -13.420 -26.548 -9.537 1.00 42.72 81 THR A O 1
ATOM 632 N N . VAL A 1 82 ? -13.389 -24.536 -10.523 1.00 52.03 82 VAL A N 1
ATOM 633 C CA . VAL A 1 82 ? -13.297 -23.786 -9.263 1.00 52.03 82 VAL A CA 1
ATOM 634 C C . VAL A 1 82 ? -14.654 -23.856 -8.563 1.00 52.03 82 VAL A C 1
ATOM 636 O O . VAL A 1 82 ? -15.597 -23.192 -8.987 1.00 52.03 82 VAL A O 1
ATOM 639 N N . VAL A 1 83 ? -14.754 -24.641 -7.489 1.00 52.28 83 VAL A N 1
ATOM 640 C CA . VAL A 1 83 ? -15.926 -24.638 -6.603 1.00 52.28 83 VAL A CA 1
ATOM 641 C C . VAL A 1 83 ? -15.779 -23.465 -5.638 1.00 52.28 83 VAL A C 1
ATOM 643 O O . VAL A 1 83 ? -14.852 -23.429 -4.829 1.00 52.28 83 VAL A O 1
ATOM 646 N N . LYS A 1 84 ? -16.656 -22.467 -5.760 1.00 57.69 84 LYS A N 1
ATOM 647 C CA . LYS A 1 84 ? -16.674 -21.310 -4.859 1.00 57.69 84 LYS A CA 1
ATOM 648 C C . LYS A 1 84 ? -17.323 -21.713 -3.536 1.00 57.69 84 LYS A C 1
ATOM 650 O O . LYS A 1 84 ? -18.374 -22.345 -3.542 1.00 57.69 84 LYS A O 1
ATOM 655 N N . ALA A 1 85 ? -16.725 -21.317 -2.416 1.00 54.06 85 ALA A N 1
ATOM 656 C CA . ALA A 1 85 ? -17.402 -21.391 -1.127 1.00 54.06 85 ALA A CA 1
ATOM 657 C C . ALA A 1 85 ? -18.505 -20.322 -1.091 1.00 54.06 85 ALA A C 1
ATOM 659 O O . ALA A 1 85 ? -18.222 -19.145 -1.313 1.00 54.06 85 ALA A O 1
ATOM 660 N N . VAL A 1 86 ? -19.745 -20.737 -0.834 1.00 61.25 86 VAL A N 1
ATOM 661 C CA . VAL A 1 86 ? -20.900 -19.844 -0.683 1.00 61.25 86 VAL A CA 1
ATOM 662 C C . VAL A 1 86 ? -21.293 -19.839 0.787 1.00 61.25 86 VAL A C 1
ATOM 664 O O . VAL A 1 86 ? -21.459 -20.901 1.383 1.00 61.25 86 VAL A O 1
ATOM 667 N N . GLN A 1 87 ? -21.405 -18.650 1.372 1.00 57.34 87 GLN A N 1
ATOM 668 C CA . GLN A 1 87 ? -21.876 -18.457 2.740 1.00 57.34 87 GLN A CA 1
ATOM 669 C C . GLN A 1 87 ? -23.021 -17.454 2.712 1.00 57.34 87 GLN A C 1
ATOM 671 O O . GLN A 1 87 ? -22.874 -16.365 2.157 1.00 57.34 87 GLN A O 1
ATOM 676 N N . THR A 1 88 ? -24.144 -17.825 3.317 1.00 58.53 88 THR A N 1
ATOM 677 C CA . THR A 1 88 ? -25.287 -16.931 3.499 1.00 58.53 88 THR A CA 1
ATOM 678 C C . THR A 1 88 ? -25.216 -16.365 4.906 1.00 58.53 88 THR A C 1
ATOM 680 O O . THR A 1 88 ? -25.229 -17.118 5.878 1.00 58.53 88 THR A O 1
ATOM 683 N N . MET A 1 89 ? -25.128 -15.042 5.019 1.00 56.88 89 MET A N 1
ATOM 684 C CA . MET A 1 89 ? -25.140 -14.342 6.300 1.00 56.88 89 MET A CA 1
ATOM 685 C C . MET A 1 89 ? -26.429 -13.536 6.396 1.00 56.88 89 MET A C 1
ATOM 687 O O . MET A 1 89 ? -26.679 -12.673 5.561 1.00 56.88 89 MET A O 1
ATOM 691 N N . THR A 1 90 ? -27.242 -13.829 7.408 1.00 59.09 90 THR A N 1
ATOM 692 C CA . THR A 1 90 ? -28.408 -13.013 7.768 1.00 59.09 90 THR A CA 1
ATOM 693 C C . THR A 1 90 ? -28.065 -12.290 9.055 1.00 59.09 90 THR A C 1
ATOM 695 O O . THR A 1 90 ? -27.695 -12.939 10.033 1.00 59.09 90 THR A O 1
ATOM 698 N N . ILE A 1 91 ? -28.130 -10.961 9.044 1.00 58.84 91 ILE A N 1
ATOM 699 C CA . ILE A 1 91 ? -27.728 -10.146 10.189 1.00 58.84 91 ILE A CA 1
ATOM 700 C C . ILE A 1 91 ? -28.953 -9.381 10.684 1.00 58.84 91 ILE A C 1
ATOM 702 O O . ILE A 1 91 ? -29.526 -8.576 9.956 1.00 58.84 91 ILE A O 1
ATOM 706 N N . THR A 1 92 ? -29.380 -9.676 11.909 1.00 61.72 92 THR A N 1
ATOM 707 C CA . THR A 1 92 ? -30.597 -9.138 12.537 1.00 61.72 92 THR A CA 1
ATOM 708 C C . THR A 1 92 ? -30.291 -8.609 13.933 1.00 61.72 92 THR A C 1
ATOM 710 O O . THR A 1 92 ? -29.317 -9.037 14.548 1.00 61.72 92 THR A O 1
ATOM 713 N N . GLY A 1 93 ? -31.161 -7.747 14.468 1.00 59.69 93 GLY A N 1
ATOM 714 C CA . GLY A 1 93 ? -31.077 -7.296 15.863 1.00 59.69 93 GLY A CA 1
ATOM 715 C C . GLY A 1 93 ? -30.156 -6.096 16.099 1.00 59.69 93 GLY A C 1
ATOM 716 O O . GLY A 1 93 ? -29.601 -5.970 17.186 1.00 59.69 93 GLY A O 1
ATOM 717 N N . PHE A 1 94 ? -29.985 -5.224 15.103 1.00 65.56 94 PHE A N 1
ATOM 718 C CA . PHE A 1 94 ? -29.279 -3.957 15.290 1.00 65.56 94 PHE A CA 1
ATOM 719 C C . PHE A 1 94 ? -30.140 -2.966 16.067 1.00 65.56 94 PHE A C 1
ATOM 721 O O . PHE A 1 94 ? -31.287 -2.706 15.708 1.00 65.56 94 PHE A O 1
ATOM 728 N N . SER A 1 95 ? -29.558 -2.395 17.111 1.00 69.12 95 SER A N 1
ATOM 729 C CA . SER A 1 95 ? -30.125 -1.281 17.858 1.00 69.12 95 SER A CA 1
ATOM 730 C C . SER A 1 95 ? -28.992 -0.350 18.247 1.00 69.12 95 SER A C 1
ATOM 732 O O . SER A 1 95 ? -27.980 -0.830 18.766 1.00 69.12 95 SER A O 1
ATOM 734 N N . SER A 1 96 ? -29.174 0.953 18.043 1.00 77.06 96 SER A N 1
ATOM 735 C CA . SER A 1 96 ? -28.213 1.949 18.502 1.00 77.06 96 SER A CA 1
ATOM 736 C C . SER A 1 96 ? -28.038 1.840 20.020 1.00 77.06 96 SER A C 1
ATOM 738 O O . SER A 1 96 ? -29.000 1.700 20.781 1.00 77.06 96 SER A O 1
ATOM 740 N N . MET A 1 97 ? -26.788 1.869 20.454 1.00 80.44 97 MET A N 1
ATOM 741 C CA . MET A 1 97 ? -26.341 1.723 21.830 1.00 80.44 97 MET A CA 1
ATOM 742 C C . MET A 1 97 ? -25.589 2.978 22.268 1.00 80.44 97 MET A C 1
ATOM 744 O O . MET A 1 97 ? -25.078 3.750 21.458 1.00 80.44 97 MET A O 1
ATOM 748 N N . ASN A 1 98 ? -25.483 3.168 23.584 1.00 84.12 98 ASN A N 1
ATOM 749 C CA . ASN A 1 98 ? -24.647 4.225 24.143 1.00 84.12 98 ASN A CA 1
ATOM 750 C C . ASN A 1 98 ? -23.168 3.877 23.931 1.00 84.12 98 ASN A C 1
ATOM 752 O O . ASN A 1 98 ? -22.584 3.106 24.694 1.00 84.12 98 ASN A O 1
ATOM 756 N N . GLN A 1 99 ? -22.579 4.451 22.884 1.00 88.19 99 GLN A N 1
ATOM 757 C CA . GLN A 1 99 ? -21.176 4.268 22.536 1.00 88.19 99 GLN A CA 1
ATOM 758 C C . GLN A 1 99 ? -20.251 4.859 23.607 1.00 88.19 99 GLN A C 1
ATOM 760 O O . GLN A 1 99 ? -20.475 5.960 24.115 1.00 88.19 99 GLN A O 1
ATOM 765 N N . THR A 1 100 ? -19.155 4.157 23.897 1.00 92.06 100 THR A N 1
ATOM 766 C CA . THR A 1 100 ? -18.046 4.681 24.704 1.00 92.06 100 THR A CA 1
ATOM 767 C C . THR A 1 100 ? -16.720 4.393 24.016 1.00 92.06 100 THR A C 1
ATOM 769 O O . THR A 1 100 ? -16.494 3.288 23.523 1.00 92.06 100 THR A O 1
ATOM 772 N N . ASN A 1 101 ? -15.816 5.370 24.001 1.00 93.25 101 ASN A N 1
ATOM 773 C CA . ASN A 1 101 ? -14.481 5.182 23.436 1.00 93.25 101 ASN A CA 1
ATOM 774 C C . ASN A 1 101 ? -13.604 4.340 24.370 1.00 93.25 101 ASN A C 1
ATOM 776 O O . ASN A 1 101 ? -13.689 4.449 25.596 1.00 93.25 101 ASN A O 1
ATOM 780 N N . ALA A 1 102 ? -12.745 3.504 23.785 1.00 93.75 102 ALA A N 1
ATOM 781 C CA . ALA A 1 102 ? -11.770 2.737 24.551 1.00 93.75 102 ALA A CA 1
ATOM 782 C C . ALA A 1 102 ? -10.612 3.640 24.989 1.00 93.75 102 ALA A C 1
ATOM 784 O O . ALA A 1 102 ? -10.111 4.438 24.193 1.00 93.75 102 ALA A O 1
ATOM 785 N N . VAL A 1 103 ? -10.168 3.488 26.239 1.00 95.31 103 VAL A N 1
ATOM 786 C CA . VAL A 1 103 ? -9.060 4.271 26.802 1.00 95.31 103 VAL A CA 1
ATOM 787 C C . VAL A 1 103 ? -7.985 3.337 27.338 1.00 95.31 103 VAL A C 1
ATOM 789 O O . VAL A 1 103 ? -8.270 2.404 28.095 1.00 95.31 103 VAL A O 1
ATOM 792 N N . TYR A 1 104 ? -6.745 3.620 26.952 1.00 95.19 104 TYR A N 1
ATOM 793 C CA . TYR A 1 104 ? -5.550 2.886 27.341 1.00 95.19 104 TYR A CA 1
ATOM 794 C C . TYR A 1 104 ? -4.578 3.821 28.048 1.00 95.19 104 TYR A C 1
ATOM 796 O O . TYR A 1 104 ? -4.416 4.975 27.655 1.00 95.19 104 TYR A O 1
ATOM 804 N N . GLN A 1 105 ? -3.911 3.306 29.073 1.00 94.69 105 GLN A N 1
ATOM 805 C CA . GLN A 1 105 ? -2.802 3.976 29.732 1.00 94.69 105 GLN A CA 1
ATOM 806 C C . GLN A 1 105 ? -1.521 3.193 29.493 1.00 94.69 105 GLN A C 1
ATOM 808 O O . GLN A 1 105 ? -1.450 2.008 29.820 1.00 94.69 105 GLN A O 1
ATOM 813 N N . VAL A 1 106 ? -0.521 3.860 28.923 1.00 94.38 106 VAL A N 1
ATOM 814 C CA . VAL A 1 106 ? 0.809 3.300 28.686 1.00 94.38 106 VAL A CA 1
ATOM 815 C C . VAL A 1 106 ? 1.820 4.115 29.473 1.00 94.38 106 VAL A C 1
ATOM 817 O O . VAL A 1 106 ? 2.037 5.290 29.196 1.00 94.38 106 VAL A O 1
ATOM 820 N N . GLN A 1 107 ? 2.424 3.485 30.472 1.00 91.69 107 GLN A N 1
ATOM 821 C CA . GLN A 1 107 ? 3.522 4.053 31.234 1.00 91.69 107 GLN A CA 1
ATOM 822 C C . GLN A 1 107 ? 4.829 3.664 30.558 1.00 91.69 107 GLN A C 1
ATOM 824 O O . GLN A 1 107 ? 5.107 2.473 30.421 1.00 91.69 107 GLN A O 1
ATOM 829 N N . VAL A 1 108 ? 5.629 4.656 30.184 1.00 90.69 108 VAL A N 1
ATOM 830 C CA . VAL A 1 108 ? 6.989 4.470 29.680 1.00 90.69 108 VAL A CA 1
ATOM 831 C C . VAL A 1 108 ? 7.960 5.095 30.673 1.00 90.69 108 VAL A C 1
ATOM 833 O O . VAL A 1 108 ? 7.781 6.244 31.073 1.00 90.69 108 VAL A O 1
ATOM 836 N N . THR A 1 109 ? 8.971 4.348 31.099 1.00 88.00 109 THR A N 1
ATOM 837 C CA . THR A 1 109 ? 9.940 4.774 32.110 1.00 88.00 109 THR A CA 1
ATOM 838 C C . THR A 1 109 ? 11.352 4.519 31.613 1.00 88.00 109 THR A C 1
ATOM 840 O O . THR A 1 109 ? 11.694 3.397 31.230 1.00 88.00 109 THR A O 1
ATOM 843 N N . GLU A 1 110 ? 12.165 5.569 31.656 1.00 84.38 110 GLU A N 1
ATOM 844 C CA . GLU A 1 110 ? 13.586 5.491 31.364 1.00 84.38 110 GLU A CA 1
ATOM 845 C C . GLU A 1 110 ? 14.304 4.856 32.554 1.00 84.38 110 GLU A C 1
ATOM 847 O O . GLU A 1 110 ? 14.215 5.348 33.682 1.00 84.38 110 GLU A O 1
ATOM 852 N N . GLN A 1 111 ? 14.995 3.745 32.315 1.00 80.38 111 GLN A N 1
ATOM 853 C CA . GLN A 1 111 ? 15.804 3.075 33.337 1.00 80.38 111 GLN A CA 1
ATOM 854 C C . GLN A 1 111 ? 17.303 3.247 33.072 1.00 80.38 111 GLN A C 1
ATOM 856 O O . GLN A 1 111 ? 18.130 2.820 33.879 1.00 80.38 111 GLN A O 1
ATOM 861 N N . SER A 1 112 ? 17.664 3.903 31.968 1.00 71.94 112 SER A N 1
ATOM 862 C CA . SER A 1 112 ? 19.046 4.170 31.594 1.00 71.94 112 SER A CA 1
ATOM 863 C C . SER A 1 112 ? 19.643 5.257 32.492 1.00 71.94 112 SER A C 1
ATOM 865 O O . SER A 1 112 ? 19.127 6.367 32.605 1.00 71.94 112 SER A O 1
ATOM 867 N N . GLY A 1 113 ? 20.776 4.964 33.131 1.00 60.50 113 GLY A N 1
ATOM 868 C CA . GLY A 1 113 ? 21.501 5.892 34.008 1.00 60.50 113 GLY A CA 1
ATOM 869 C C . GLY A 1 113 ? 22.222 7.044 33.286 1.00 60.50 113 GLY A C 1
ATOM 870 O O . GLY A 1 113 ? 23.313 7.408 33.718 1.00 60.50 113 GLY A O 1
ATOM 871 N N . GLY A 1 114 ? 21.665 7.588 32.193 1.00 60.34 114 GLY A N 1
ATOM 872 C CA . GLY A 1 114 ? 22.224 8.747 31.478 1.00 60.34 114 GLY A CA 1
ATOM 873 C C . GLY A 1 114 ? 22.093 8.767 29.948 1.00 60.34 114 GLY A C 1
ATOM 874 O O . GLY A 1 114 ? 22.513 9.752 29.346 1.00 60.34 114 GLY A O 1
ATOM 875 N N . PHE A 1 115 ? 21.532 7.728 29.325 1.00 60.03 115 PHE A N 1
ATOM 876 C CA . PHE A 1 115 ? 21.236 7.671 27.883 1.00 60.03 115 PHE A CA 1
ATOM 877 C C . PHE A 1 115 ? 19.719 7.799 27.654 1.00 60.03 115 PHE A C 1
ATOM 879 O O . PHE A 1 115 ? 18.946 7.503 28.566 1.00 60.03 115 PHE A O 1
ATOM 886 N N . THR A 1 116 ? 19.295 8.318 26.499 1.00 66.62 116 THR A N 1
ATOM 887 C CA . THR A 1 116 ? 17.879 8.632 26.209 1.00 66.62 116 THR A CA 1
ATOM 888 C C . THR A 1 116 ? 17.491 8.309 24.762 1.00 66.62 116 THR A C 1
ATOM 890 O O . THR A 1 116 ? 16.555 8.916 24.238 1.00 66.62 116 THR A O 1
ATOM 893 N N . ASP A 1 117 ? 18.239 7.442 24.075 1.00 73.81 117 ASP A N 1
ATOM 894 C CA . ASP A 1 117 ? 17.990 7.079 22.675 1.00 73.81 117 ASP A CA 1
ATOM 895 C C . ASP A 1 117 ? 17.171 5.792 22.510 1.00 73.81 117 ASP A C 1
ATOM 897 O O . ASP A 1 117 ? 16.720 5.502 21.402 1.00 73.81 117 ASP A O 1
ATOM 901 N N . ALA A 1 118 ? 16.876 5.073 23.596 1.00 83.31 118 ALA A N 1
ATOM 902 C CA . ALA A 1 118 ? 15.954 3.942 23.578 1.00 83.31 118 ALA A CA 1
ATOM 903 C C . ALA A 1 118 ? 14.570 4.318 23.014 1.00 83.31 118 ALA A C 1
ATOM 905 O O . ALA A 1 118 ? 13.996 5.371 23.314 1.00 83.31 118 ALA A O 1
ATOM 906 N N . THR A 1 119 ? 13.994 3.407 22.226 1.00 89.19 119 THR A N 1
ATOM 907 C CA . THR A 1 119 ? 12.692 3.617 21.577 1.00 89.19 119 THR A CA 1
ATOM 908 C C . THR A 1 119 ? 11.668 2.566 21.982 1.00 89.19 119 THR A C 1
ATOM 910 O O . THR A 1 119 ? 12.001 1.445 22.380 1.00 89.19 119 THR A O 1
ATOM 913 N N . TYR A 1 120 ? 10.393 2.919 21.855 1.00 91.75 120 TYR A N 1
ATOM 914 C CA . TYR A 1 120 ? 9.272 1.997 21.949 1.00 91.75 120 TYR A CA 1
ATOM 915 C C . TYR A 1 120 ? 8.337 2.140 20.749 1.00 91.75 120 TYR A C 1
ATOM 917 O O . TYR A 1 120 ? 8.290 3.169 20.080 1.00 91.75 120 TYR A O 1
ATOM 925 N N . GLN A 1 121 ? 7.575 1.088 20.480 1.00 94.12 121 GLN A N 1
ATOM 926 C CA . GLN A 1 121 ? 6.542 1.057 19.455 1.00 94.12 121 GLN A CA 1
ATOM 927 C C . GLN A 1 121 ? 5.247 0.522 20.062 1.00 94.12 121 GLN A C 1
ATOM 929 O O . GLN A 1 121 ? 5.262 -0.395 20.889 1.00 94.12 121 GLN A O 1
ATOM 934 N N . LEU A 1 122 ? 4.125 1.104 19.644 1.00 95.00 122 LEU A N 1
ATOM 935 C CA . LEU A 1 122 ? 2.786 0.687 20.046 1.00 95.00 122 LEU A CA 1
ATOM 936 C C . LEU A 1 122 ? 2.163 -0.101 18.896 1.00 95.00 122 LEU A C 1
ATOM 938 O O . LEU A 1 122 ? 2.014 0.417 17.791 1.00 95.00 122 LEU A O 1
ATOM 942 N N . CYS A 1 123 ? 1.824 -1.360 19.151 1.00 92.75 123 CYS A N 1
ATOM 943 C CA . CYS A 1 123 ? 1.404 -2.305 18.130 1.00 92.75 123 CYS A CA 1
ATOM 944 C C . CYS A 1 123 ? -0.031 -2.778 18.359 1.00 92.75 123 CYS A C 1
ATOM 946 O O . CYS A 1 123 ? -0.407 -3.211 19.452 1.00 92.75 123 CYS A O 1
ATOM 948 N N . ILE A 1 124 ? -0.832 -2.731 17.297 1.00 88.69 124 ILE A N 1
ATOM 949 C CA . ILE A 1 124 ? -2.220 -3.186 17.269 1.00 88.69 124 ILE A CA 1
ATOM 950 C C . ILE A 1 124 ? -2.392 -4.070 16.035 1.00 88.69 124 ILE A C 1
ATOM 952 O O . ILE A 1 124 ? -2.087 -3.676 14.910 1.00 88.69 124 ILE A O 1
ATOM 956 N N . TYR A 1 125 ? -2.855 -5.301 16.258 1.00 85.19 125 TYR A N 1
ATOM 957 C CA . TYR A 1 125 ? -3.014 -6.322 15.215 1.00 85.19 125 TYR A CA 1
ATOM 958 C C . TYR A 1 125 ? -1.745 -6.605 14.386 1.00 85.19 125 TYR A C 1
ATOM 960 O O . TYR A 1 125 ? -1.826 -6.938 13.205 1.00 85.19 125 TYR A O 1
ATOM 968 N N . GLY A 1 126 ? -0.569 -6.472 15.006 1.00 86.31 126 GLY A N 1
ATOM 969 C CA . GLY A 1 126 ? 0.728 -6.695 14.361 1.00 86.31 126 GLY A CA 1
ATOM 970 C C . GLY A 1 126 ? 1.267 -5.505 13.562 1.00 86.31 126 GLY A C 1
ATOM 971 O O . GLY A 1 126 ? 2.421 -5.556 13.158 1.00 86.31 126 GLY A O 1
ATOM 972 N N . SER A 1 127 ? 0.484 -4.433 13.381 1.00 91.69 127 SER A N 1
ATOM 973 C CA . SER A 1 127 ? 0.994 -3.156 12.871 1.00 91.69 127 SER A CA 1
ATOM 974 C C . SER A 1 127 ? 1.444 -2.283 14.032 1.00 91.69 127 SER A C 1
ATOM 976 O O . SER A 1 127 ? 0.698 -2.121 14.995 1.00 91.69 127 SER A O 1
ATOM 978 N N . CYS A 1 128 ? 2.618 -1.685 13.912 1.00 94.31 128 CYS A N 1
ATOM 979 C CA . CYS A 1 128 ? 3.252 -0.858 14.924 1.00 94.31 128 CYS A CA 1
ATOM 980 C C . CYS A 1 128 ? 3.389 0.594 14.463 1.00 94.31 128 CYS A C 1
ATOM 982 O O . CYS A 1 128 ? 3.399 0.883 13.265 1.00 94.31 128 CYS A O 1
ATOM 984 N N . THR A 1 129 ? 3.499 1.507 15.424 1.00 95.00 129 THR A N 1
ATOM 985 C CA . THR A 1 129 ? 3.932 2.886 15.177 1.00 95.00 129 THR A CA 1
ATOM 986 C C . THR A 1 129 ? 5.377 2.925 14.677 1.00 95.00 129 THR A C 1
ATOM 988 O O . THR A 1 129 ? 6.135 1.961 14.842 1.00 95.00 129 THR A O 1
ATOM 991 N N . GLU A 1 130 ? 5.796 4.067 14.127 1.00 91.31 130 GLU A N 1
ATOM 992 C CA . GLU A 1 130 ? 7.228 4.379 14.050 1.00 91.31 130 GLU A CA 1
ATOM 993 C C . GLU A 1 130 ? 7.862 4.370 15.456 1.00 91.31 130 GLU A C 1
ATOM 995 O O . GLU A 1 130 ? 7.136 4.484 16.455 1.00 91.31 130 GLU A O 1
ATOM 1000 N N . PRO A 1 131 ? 9.189 4.165 15.560 1.00 91.00 131 PRO A N 1
ATOM 1001 C CA . PRO A 1 131 ? 9.887 4.211 16.839 1.00 91.00 131 PRO A CA 1
ATOM 1002 C C . PRO A 1 131 ? 9.692 5.567 17.529 1.00 91.00 131 PRO A C 1
ATOM 1004 O O . PRO A 1 131 ? 10.034 6.604 16.971 1.00 91.00 131 PRO A O 1
ATOM 1007 N N . LEU A 1 132 ? 9.151 5.544 18.746 1.00 90.88 132 LEU A N 1
ATOM 1008 C CA . LEU A 1 132 ? 8.921 6.716 19.591 1.00 90.88 132 LEU A CA 1
ATOM 1009 C C . LEU A 1 132 ? 9.925 6.724 20.744 1.00 90.88 132 LEU A C 1
ATOM 1011 O O . LEU A 1 132 ? 10.260 5.670 21.285 1.00 90.88 132 LEU A O 1
ATOM 1015 N N . THR A 1 133 ? 10.373 7.902 21.167 1.00 87.00 133 THR A N 1
ATOM 1016 C CA . THR A 1 133 ? 11.219 8.066 22.361 1.00 87.00 133 THR A CA 1
ATOM 1017 C C . THR A 1 133 ? 10.386 8.503 23.567 1.00 87.00 133 THR A C 1
ATOM 1019 O O . THR A 1 133 ? 9.226 8.905 23.442 1.00 87.00 133 THR A O 1
ATOM 1022 N N . THR A 1 134 ? 10.965 8.462 24.771 1.00 81.94 134 THR A N 1
ATOM 1023 C CA . THR A 1 134 ? 10.310 8.973 25.994 1.00 81.94 134 THR A CA 1
ATOM 1024 C C . THR A 1 134 ? 10.015 10.476 25.945 1.00 81.94 134 THR A C 1
ATOM 1026 O O . THR A 1 134 ? 9.130 10.939 26.669 1.00 81.94 134 THR A O 1
ATOM 1029 N N . SER A 1 135 ? 10.714 11.220 25.079 1.00 81.38 135 SER A N 1
ATOM 1030 C CA . SER A 1 135 ? 10.520 12.653 24.844 1.00 81.38 135 SER A CA 1
ATOM 1031 C C . SER A 1 135 ? 9.490 12.984 23.763 1.00 81.38 135 SER A C 1
ATOM 1033 O O . SER A 1 135 ? 9.241 14.170 23.550 1.00 81.38 135 SER A O 1
ATOM 1035 N N . ALA A 1 136 ? 8.935 11.984 23.067 1.00 87.75 136 ALA A N 1
ATOM 1036 C CA . ALA A 1 136 ? 7.928 12.208 22.035 1.00 87.75 136 ALA A CA 1
ATOM 1037 C C . ALA A 1 136 ? 6.723 12.954 22.621 1.00 87.75 136 ALA A C 1
ATOM 1039 O O . ALA A 1 136 ? 6.177 12.569 23.663 1.00 87.75 136 ALA A O 1
ATOM 1040 N N . ASP A 1 137 ? 6.322 14.041 21.965 1.00 90.00 137 ASP A N 1
ATOM 1041 C CA . ASP A 1 137 ? 5.187 14.832 22.424 1.00 90.00 137 ASP A CA 1
ATOM 1042 C C . ASP A 1 137 ? 3.848 14.167 22.066 1.00 90.00 137 ASP A C 1
ATOM 1044 O O . ASP A 1 137 ? 3.767 13.160 21.357 1.00 90.00 137 ASP A O 1
ATOM 1048 N N . ASN A 1 138 ? 2.754 14.722 22.583 1.00 93.69 138 ASN A N 1
ATOM 1049 C CA . ASN A 1 138 ? 1.422 14.185 22.326 1.00 93.69 138 ASN A CA 1
ATOM 1050 C C . ASN A 1 138 ? 1.062 14.161 20.831 1.00 93.69 138 ASN A C 1
ATOM 1052 O O . ASN A 1 138 ? 0.366 13.247 20.400 1.00 93.69 138 ASN A O 1
ATOM 1056 N N . THR A 1 139 ? 1.544 15.129 20.050 1.00 94.94 139 THR A N 1
ATOM 1057 C CA . THR A 1 139 ? 1.254 15.248 18.616 1.00 94.94 139 THR A CA 1
ATOM 1058 C C . THR A 1 139 ? 2.002 14.180 17.828 1.00 94.94 139 THR A C 1
ATOM 1060 O O . THR A 1 139 ? 1.432 13.569 16.928 1.00 94.94 139 THR A O 1
ATOM 1063 N N . GLU A 1 140 ? 3.256 13.913 18.182 1.00 94.19 140 GLU A N 1
ATOM 1064 C CA . GLU A 1 140 ? 4.089 12.884 17.564 1.00 94.19 140 GLU A CA 1
ATOM 1065 C C . GLU A 1 140 ? 3.535 11.475 17.813 1.00 94.19 140 GLU A C 1
ATOM 1067 O O . GLU A 1 140 ? 3.372 10.687 16.872 1.00 94.19 140 GLU A O 1
ATOM 1072 N N . VAL A 1 141 ? 3.171 11.171 19.065 1.00 95.25 141 VAL A N 1
ATOM 1073 C CA . VAL A 1 141 ? 2.566 9.879 19.423 1.00 95.25 141 VAL A CA 1
ATOM 1074 C C . VAL A 1 141 ? 1.198 9.728 18.753 1.00 95.25 141 VAL A C 1
ATOM 1076 O O . VAL A 1 141 ? 0.904 8.678 18.181 1.00 95.25 141 VAL A O 1
ATOM 1079 N N . GLU A 1 142 ? 0.365 10.774 18.768 1.00 97.06 142 GLU A N 1
ATOM 1080 C CA . GLU A 1 142 ? -0.946 10.764 18.115 1.00 97.06 142 GLU A CA 1
ATOM 1081 C C . GLU A 1 142 ? -0.837 10.567 16.600 1.00 97.06 142 GLU A C 1
ATOM 1083 O O . GLU A 1 142 ? -1.553 9.736 16.040 1.00 97.06 142 GLU A O 1
ATOM 1088 N N . ALA A 1 143 ? 0.068 11.281 15.928 1.00 95.44 143 ALA A N 1
ATOM 1089 C CA . ALA A 1 143 ? 0.294 11.138 14.493 1.00 95.44 143 ALA A CA 1
ATOM 1090 C C . ALA A 1 143 ? 0.760 9.720 14.139 1.00 95.44 143 ALA A C 1
ATOM 1092 O O . ALA A 1 143 ? 0.268 9.133 13.174 1.00 95.44 143 ALA A O 1
ATOM 1093 N N . SER A 1 144 ? 1.653 9.150 14.951 1.00 95.00 144 SER A N 1
ATOM 1094 C CA . SER A 1 144 ? 2.167 7.792 14.762 1.00 95.00 144 SER A CA 1
ATOM 1095 C C . SER A 1 144 ? 1.085 6.730 14.965 1.00 95.00 144 SER A C 1
ATOM 1097 O O . SER A 1 144 ? 0.950 5.820 14.149 1.00 95.00 144 SER A O 1
ATOM 1099 N N . MET A 1 145 ? 0.254 6.867 16.002 1.00 95.69 145 MET A N 1
ATOM 1100 C CA . MET A 1 145 ? -0.897 5.986 16.234 1.00 95.69 145 MET A CA 1
ATOM 1101 C C . MET A 1 145 ? -1.933 6.098 15.110 1.00 95.69 145 MET A C 1
ATOM 1103 O O . MET A 1 145 ? -2.481 5.091 14.667 1.00 95.69 145 MET A O 1
ATOM 1107 N N . ASN A 1 146 ? -2.177 7.309 14.604 1.00 95.75 146 ASN A N 1
ATOM 1108 C CA . ASN A 1 146 ? -3.102 7.553 13.499 1.00 95.75 146 ASN A CA 1
ATOM 1109 C C . ASN A 1 146 ? -2.583 7.090 12.127 1.00 95.75 146 ASN A C 1
ATOM 1111 O O . ASN A 1 146 ? -3.356 7.108 11.163 1.00 95.75 146 ASN A O 1
ATOM 1115 N N . ASP A 1 147 ? -1.320 6.670 12.018 1.00 94.62 147 ASP A N 1
ATOM 1116 C CA . ASP A 1 147 ? -0.753 6.068 10.807 1.00 94.62 147 ASP A CA 1
ATOM 1117 C C . ASP A 1 147 ? -1.002 4.551 10.718 1.00 94.62 147 ASP A C 1
ATOM 1119 O O . ASP A 1 147 ? -0.893 3.993 9.628 1.00 94.62 147 ASP A O 1
ATOM 1123 N N . LEU A 1 148 ? -1.382 3.887 11.822 1.00 94.00 148 LEU A N 1
ATOM 1124 C CA . LEU A 1 148 ? -1.542 2.428 11.902 1.00 94.00 148 LEU A CA 1
ATOM 1125 C C . LEU A 1 148 ? -2.455 1.850 10.806 1.00 94.00 148 LEU A C 1
ATOM 1127 O O . LEU A 1 148 ? -3.525 2.374 10.492 1.00 94.00 148 LEU A O 1
ATOM 1131 N N . ALA A 1 149 ? -2.058 0.695 10.267 1.00 92.94 149 ALA A N 1
ATOM 1132 C CA . ALA A 1 149 ? -2.648 0.102 9.064 1.00 92.94 149 ALA A CA 1
ATOM 1133 C C . ALA A 1 149 ? -4.113 -0.370 9.202 1.00 92.94 149 ALA A C 1
ATOM 1135 O O . ALA A 1 149 ? -4.795 -0.591 8.192 1.00 92.94 149 ALA A O 1
ATOM 1136 N N . PHE A 1 150 ? -4.604 -0.573 10.431 1.00 88.75 150 PHE A N 1
ATOM 1137 C CA . PHE A 1 150 ? -5.977 -1.036 10.670 1.00 88.75 150 PHE A CA 1
ATOM 1138 C C . PHE A 1 150 ? -7.018 0.092 10.691 1.00 88.75 150 PHE A C 1
ATOM 1140 O O . PHE A 1 150 ? -8.209 -0.205 10.657 1.00 88.75 150 PHE A O 1
ATOM 1147 N N . LEU A 1 151 ? -6.590 1.353 10.771 1.00 89.69 151 LEU A N 1
ATOM 1148 C CA . LEU A 1 151 ? -7.507 2.475 10.940 1.00 89.69 151 LEU A CA 1
ATOM 1149 C C . LEU A 1 151 ? -8.281 2.777 9.661 1.00 89.69 151 LEU A C 1
ATOM 1151 O O . LEU A 1 151 ? -7.695 2.940 8.585 1.00 89.69 151 LEU A O 1
ATOM 1155 N N . GLU A 1 152 ? -9.594 2.927 9.805 1.00 83.94 152 GLU A N 1
ATOM 1156 C CA . GLU A 1 152 ? -10.461 3.477 8.768 1.00 83.94 152 GLU A CA 1
ATOM 1157 C C . GLU A 1 152 ? -10.549 5.009 8.843 1.00 83.94 152 GLU A C 1
ATOM 1159 O O . GLU A 1 152 ? -10.110 5.647 9.797 1.00 83.94 152 GLU A O 1
ATOM 1164 N N . THR A 1 153 ? -11.128 5.640 7.818 1.00 84.06 153 THR A N 1
ATOM 1165 C CA . THR A 1 153 ? -11.250 7.110 7.748 1.00 84.06 153 THR A CA 1
ATOM 1166 C C . THR A 1 153 ? -12.153 7.713 8.824 1.00 84.06 153 THR A C 1
ATOM 1168 O O . THR A 1 153 ? -12.020 8.896 9.117 1.00 84.06 153 THR A O 1
ATOM 1171 N N . SER A 1 154 ? -13.078 6.929 9.381 1.00 86.31 154 SER A N 1
ATOM 1172 C CA . SER A 1 154 ? -13.974 7.331 10.472 1.00 86.31 154 SER A CA 1
ATOM 1173 C C . SER A 1 154 ? -13.369 7.113 11.860 1.00 86.31 154 SER A C 1
ATOM 1175 O O . SER A 1 154 ? -14.028 7.389 12.857 1.00 86.31 154 SER A O 1
ATOM 1177 N N . GLU A 1 155 ? -12.151 6.579 11.937 1.00 91.38 155 GLU A N 1
ATOM 1178 C CA . GLU A 1 155 ? -11.515 6.184 13.187 1.00 91.38 155 GLU A CA 1
ATOM 1179 C C . GLU A 1 155 ? -10.254 7.007 13.429 1.00 91.38 155 GLU A C 1
ATOM 1181 O O . GLU A 1 155 ? -9.520 7.362 12.500 1.00 91.38 155 GLU A O 1
ATOM 1186 N N . SER A 1 156 ? -9.982 7.302 14.696 1.00 94.94 156 SER A N 1
ATOM 1187 C CA . SER A 1 156 ? -8.777 8.027 15.081 1.00 94.94 156 SER A CA 1
ATOM 1188 C C . SER A 1 156 ? -8.335 7.706 16.500 1.00 94.94 156 SER A C 1
ATOM 1190 O O . SER A 1 156 ? -9.095 7.194 17.322 1.00 94.94 156 SER A O 1
ATOM 1192 N N . PHE A 1 157 ? -7.090 8.050 16.797 1.00 96.19 157 PHE A N 1
ATOM 1193 C CA . PHE A 1 157 ? -6.576 8.127 18.153 1.00 96.19 157 PHE A CA 1
ATOM 1194 C C . PHE A 1 157 ? -6.436 9.578 18.588 1.00 96.19 157 PHE A C 1
ATOM 1196 O O . PHE A 1 157 ? -6.074 10.436 17.785 1.00 96.19 157 PHE A O 1
ATOM 1203 N N . THR A 1 158 ? -6.675 9.818 19.872 1.00 97.06 158 THR A N 1
ATOM 1204 C CA . THR A 1 158 ? -6.287 11.048 20.562 1.00 97.06 158 THR A CA 1
ATOM 1205 C C . THR A 1 158 ? -5.355 10.688 21.705 1.00 97.06 158 THR A C 1
ATOM 1207 O O . THR A 1 158 ? -5.639 9.744 22.448 1.00 97.06 158 THR A O 1
ATOM 1210 N N . VAL A 1 159 ? -4.249 11.415 21.853 1.00 97.31 159 VAL A N 1
ATOM 1211 C CA . VAL A 1 159 ? -3.228 11.098 22.860 1.00 97.31 159 VAL A CA 1
ATOM 1212 C C . VAL A 1 159 ? -2.964 12.292 23.766 1.00 97.31 159 VAL A C 1
ATOM 1214 O O . VAL A 1 159 ? -2.793 13.423 23.318 1.00 97.31 159 VAL A O 1
ATOM 1217 N N . THR A 1 160 ? -2.877 12.033 25.068 1.00 95.19 160 THR A N 1
ATOM 1218 C CA . THR A 1 160 ? -2.304 12.974 26.032 1.00 95.19 160 THR A CA 1
ATOM 1219 C C . THR A 1 160 ? -1.105 12.337 26.719 1.00 95.19 160 THR A C 1
ATOM 1221 O O . THR A 1 160 ? -1.167 11.205 27.194 1.00 95.19 160 THR A O 1
ATOM 1224 N N . ALA A 1 161 ? 0.009 13.063 26.753 1.00 90.81 161 ALA A N 1
ATOM 1225 C CA . ALA A 1 161 ? 1.252 12.633 27.375 1.00 90.81 161 ALA A CA 1
ATOM 1226 C C . ALA A 1 161 ? 1.493 13.473 28.632 1.00 90.81 161 ALA A C 1
ATOM 1228 O O . ALA A 1 161 ? 1.471 14.702 28.571 1.00 90.81 161 ALA A O 1
ATOM 1229 N N . THR A 1 162 ? 1.695 12.821 29.775 1.00 89.19 162 THR A N 1
ATOM 1230 C CA . THR A 1 162 ? 2.007 13.494 31.042 1.00 89.19 162 THR A CA 1
ATOM 1231 C C . THR A 1 162 ? 3.350 12.993 31.564 1.00 89.19 162 THR A C 1
ATOM 1233 O O . THR A 1 162 ? 3.484 11.788 31.778 1.00 89.19 162 THR A O 1
ATOM 1236 N N . PRO A 1 163 ? 4.341 13.871 31.797 1.00 85.88 163 PRO A N 1
ATOM 1237 C CA . PRO A 1 163 ? 5.607 13.469 32.396 1.00 85.88 163 PRO A CA 1
ATOM 1238 C C . PRO A 1 163 ? 5.395 12.825 33.767 1.00 85.88 163 PRO A C 1
ATOM 1240 O O . PRO A 1 163 ? 4.591 13.305 34.572 1.00 85.88 163 PRO A O 1
ATOM 1243 N N . THR A 1 164 ? 6.136 11.762 34.059 1.00 82.00 164 THR A N 1
ATOM 1244 C CA . THR A 1 164 ? 6.125 11.128 35.378 1.00 82.00 164 THR A CA 1
ATOM 1245 C C . THR A 1 164 ? 7.272 11.625 36.245 1.00 82.00 164 THR A C 1
ATOM 1247 O O . THR A 1 164 ? 8.378 11.842 35.767 1.00 82.00 164 THR A O 1
ATOM 1250 N N . ASN A 1 165 ? 7.003 11.789 37.541 1.00 74.44 165 ASN A N 1
ATOM 1251 C CA . ASN A 1 165 ? 7.984 12.151 38.563 1.00 74.44 165 ASN A CA 1
ATOM 1252 C C . ASN A 1 165 ? 7.901 11.136 39.715 1.00 74.44 165 ASN A C 1
ATOM 1254 O O . ASN A 1 165 ? 6.794 10.694 40.032 1.00 74.44 165 ASN A O 1
ATOM 1258 N N . PRO A 1 166 ? 9.015 10.771 40.382 1.00 70.56 166 PRO A N 1
ATOM 1259 C CA . PRO A 1 166 ? 10.371 11.324 40.254 1.00 70.56 166 PRO A CA 1
ATOM 1260 C C . PRO A 1 166 ? 11.269 10.631 39.210 1.00 70.56 166 PRO A C 1
ATOM 1262 O O . PRO A 1 166 ? 12.371 11.109 38.963 1.00 70.56 166 PRO A O 1
ATOM 1265 N N . GLN A 1 167 ? 10.843 9.504 38.629 1.00 71.62 167 GLN A N 1
ATOM 1266 C CA . GLN A 1 167 ? 11.609 8.800 37.592 1.00 71.62 167 GLN A CA 1
ATOM 1267 C C . GLN A 1 167 ? 11.281 9.364 36.201 1.00 71.62 167 GLN A C 1
ATOM 1269 O O . GLN A 1 167 ? 10.089 9.457 35.888 1.00 71.62 167 GLN A O 1
ATOM 1274 N N . PRO A 1 168 ? 12.289 9.706 35.370 1.00 78.50 168 PRO A N 1
ATOM 1275 C CA . PRO A 1 168 ? 12.063 10.195 34.014 1.00 78.50 168 PRO A CA 1
ATOM 1276 C C . PRO A 1 168 ? 11.219 9.208 33.203 1.00 78.50 168 PRO A C 1
ATOM 1278 O O . PRO A 1 168 ? 11.528 8.021 33.103 1.00 78.50 168 PRO A O 1
ATOM 1281 N N . GLY A 1 169 ? 10.117 9.694 32.651 1.00 82.25 169 GLY A N 1
ATOM 1282 C CA . GLY A 1 169 ? 9.166 8.870 31.926 1.00 82.25 169 GLY A CA 1
ATOM 1283 C C . GLY A 1 169 ? 7.924 9.655 31.540 1.00 82.25 169 GLY A C 1
ATOM 1284 O O . GLY A 1 169 ? 7.776 10.828 31.894 1.00 82.25 169 GLY A O 1
ATOM 1285 N N . THR A 1 170 ? 7.024 8.983 30.836 1.00 88.62 170 THR A N 1
ATOM 1286 C CA . THR A 1 170 ? 5.801 9.567 30.296 1.00 88.62 170 THR A CA 1
ATOM 1287 C C . THR A 1 170 ? 4.649 8.587 30.477 1.00 88.62 170 THR A C 1
ATOM 1289 O O . THR A 1 170 ? 4.740 7.418 30.101 1.00 88.62 170 THR A O 1
ATOM 1292 N N . LEU A 1 171 ? 3.549 9.074 31.048 1.00 91.62 171 LEU A N 1
ATOM 1293 C CA . LEU A 1 171 ? 2.264 8.393 31.059 1.00 91.62 171 LEU A CA 1
ATOM 1294 C C . LEU A 1 171 ? 1.451 8.869 29.856 1.00 91.62 171 LEU A C 1
ATOM 1296 O O . LEU A 1 171 ? 1.022 10.024 29.798 1.00 91.62 171 LEU A O 1
ATOM 1300 N N . LEU A 1 172 ? 1.226 7.969 28.909 1.00 95.00 172 LEU A N 1
ATOM 1301 C CA . LEU A 1 172 ? 0.365 8.190 27.757 1.00 95.00 172 LEU A CA 1
ATOM 1302 C C . LEU A 1 172 ? -1.057 7.761 28.105 1.00 95.00 172 LEU A C 1
ATOM 1304 O O . LEU A 1 172 ? -1.277 6.625 28.521 1.00 95.00 172 LEU A O 1
ATOM 1308 N N . THR A 1 173 ? -2.027 8.642 27.890 1.00 96.06 173 THR A N 1
ATOM 1309 C CA . THR A 1 173 ? -3.449 8.292 27.850 1.00 96.06 173 THR A CA 1
ATOM 1310 C C . THR A 1 173 ? -3.905 8.332 26.400 1.00 96.06 173 THR A C 1
ATOM 1312 O O . THR A 1 173 ? -3.936 9.387 25.772 1.00 96.06 173 THR A O 1
ATOM 1315 N N . ILE A 1 174 ? -4.233 7.162 25.864 1.00 96.31 174 ILE A N 1
ATOM 1316 C CA . ILE A 1 174 ? -4.581 6.946 24.462 1.00 96.31 174 ILE A CA 1
ATOM 1317 C C . ILE A 1 174 ? -6.075 6.648 24.397 1.00 96.31 174 ILE A C 1
ATOM 1319 O O . ILE A 1 174 ? -6.539 5.652 24.951 1.00 96.31 174 ILE A O 1
ATOM 1323 N N . THR A 1 175 ? -6.823 7.503 23.709 1.00 96.06 175 THR A N 1
ATOM 1324 C CA . THR A 1 175 ? -8.256 7.323 23.462 1.00 96.06 175 THR A CA 1
ATOM 1325 C C . THR A 1 175 ? -8.461 6.897 22.021 1.00 96.06 175 THR A C 1
ATOM 1327 O O . THR A 1 175 ? -7.996 7.571 21.106 1.00 96.06 175 THR A O 1
ATOM 1330 N N . PHE A 1 176 ? -9.157 5.785 21.816 1.00 94.94 176 PHE A N 1
ATOM 1331 C CA . PHE A 1 176 ? -9.542 5.325 20.492 1.00 94.94 176 PHE A CA 1
ATOM 1332 C C . PHE A 1 176 ? -10.967 5.774 20.172 1.00 94.94 176 PHE A C 1
ATOM 1334 O O . PHE A 1 176 ? -11.927 5.301 20.783 1.00 94.94 176 PHE A O 1
ATOM 1341 N N . ASN A 1 177 ? -11.091 6.693 19.220 1.00 93.81 177 ASN A N 1
ATOM 1342 C CA . ASN A 1 177 ? -12.357 7.239 18.759 1.00 93.81 177 ASN A CA 1
ATOM 1343 C C . ASN A 1 177 ? -12.867 6.377 17.600 1.00 93.81 177 ASN A C 1
ATOM 1345 O O . ASN A 1 177 ? -12.394 6.499 16.469 1.00 93.81 177 ASN A O 1
ATOM 1349 N N . SER A 1 178 ? -13.804 5.475 17.889 1.00 90.19 178 SER A N 1
ATOM 1350 C CA . SER A 1 178 ? -14.410 4.599 16.883 1.00 90.19 178 SER A CA 1
ATOM 1351 C C . SER A 1 178 ? -15.771 4.085 17.330 1.00 90.19 178 SER A C 1
ATOM 1353 O O . SER A 1 178 ? -15.995 3.788 18.504 1.00 90.19 178 SER A O 1
ATOM 1355 N N . GLU A 1 179 ? -16.654 3.903 16.354 1.00 89.12 179 GLU A N 1
ATOM 1356 C CA . GLU A 1 179 ? -17.969 3.278 16.507 1.00 89.12 179 GLU A CA 1
ATOM 1357 C C . GLU A 1 179 ? -17.917 1.768 16.756 1.00 89.12 179 GLU A C 1
ATOM 1359 O O . GLU A 1 179 ? -18.900 1.163 17.184 1.00 89.12 179 GLU A O 1
ATOM 1364 N N . ARG A 1 180 ? -16.751 1.144 16.560 1.00 85.50 180 ARG A N 1
ATOM 1365 C CA . ARG A 1 180 ? -16.555 -0.290 16.801 1.00 85.50 180 ARG A CA 1
ATOM 1366 C C . ARG A 1 180 ? -16.514 -0.666 18.284 1.00 85.50 180 ARG A C 1
ATOM 1368 O O . ARG A 1 180 ? -16.563 -1.849 18.611 1.00 85.50 180 ARG A O 1
ATOM 1375 N N . GLY A 1 181 ? -16.359 0.321 19.168 1.00 83.62 181 GLY A N 1
ATOM 1376 C CA . GLY A 1 181 ? -16.124 0.112 20.592 1.00 83.62 181 GLY A CA 1
ATOM 1377 C C . GLY A 1 181 ? -14.683 -0.304 20.895 1.00 83.62 181 GLY A C 1
ATOM 1378 O O . GLY A 1 181 ? -13.727 0.325 20.442 1.00 83.62 181 GLY A O 1
ATOM 1379 N N . GLY A 1 182 ? -14.523 -1.345 21.714 1.00 78.94 182 GLY A N 1
ATOM 1380 C CA . GLY A 1 182 ? -13.229 -1.795 22.221 1.00 78.94 182 GLY A CA 1
ATOM 1381 C C . GLY A 1 182 ? -12.267 -2.307 21.145 1.00 78.94 182 GLY A C 1
ATOM 1382 O O . GLY A 1 182 ? -12.654 -3.027 20.223 1.00 78.94 182 GLY A O 1
ATOM 1383 N N . LEU A 1 183 ? -10.981 -1.993 21.312 1.00 78.62 183 LEU A N 1
ATOM 1384 C CA . LEU A 1 183 ? -9.888 -2.746 20.696 1.00 78.62 183 LEU A CA 1
ATOM 1385 C C . LEU A 1 183 ? -9.363 -3.779 21.700 1.00 78.62 183 LEU A C 1
ATOM 1387 O O . LEU A 1 183 ? -9.603 -3.678 22.907 1.00 78.62 183 LEU A O 1
ATOM 1391 N N . GLY A 1 184 ? -8.616 -4.765 21.203 1.00 75.44 184 GLY A N 1
ATOM 1392 C CA . GLY A 1 184 ? -7.800 -5.619 22.066 1.00 75.44 184 GLY A CA 1
ATOM 1393 C C . GLY A 1 184 ? -6.725 -4.821 22.823 1.00 75.44 184 GLY A C 1
ATOM 1394 O O . GLY A 1 184 ? -6.699 -3.590 22.807 1.00 75.44 184 GLY A O 1
ATOM 1395 N N . GLY A 1 185 ? -5.812 -5.524 23.490 1.00 81.19 185 GLY A N 1
ATOM 1396 C CA . GLY A 1 185 ? -4.669 -4.878 24.138 1.00 81.19 185 GLY A CA 1
ATOM 1397 C C . GLY A 1 185 ? -3.715 -4.224 23.131 1.00 81.19 185 GLY A C 1
ATOM 1398 O O . GLY A 1 185 ? -3.547 -4.721 22.017 1.00 81.19 185 GLY A O 1
ATOM 1399 N N . ILE A 1 186 ? -3.066 -3.132 23.546 1.00 89.31 186 ILE A N 1
ATOM 1400 C CA . ILE A 1 186 ? -1.934 -2.538 22.824 1.00 89.31 186 ILE A CA 1
ATOM 1401 C C . ILE A 1 186 ? -0.678 -3.312 23.225 1.00 89.31 186 ILE A C 1
ATOM 1403 O O . ILE A 1 186 ? -0.308 -3.331 24.401 1.00 89.31 186 ILE A O 1
ATOM 1407 N N . GLN A 1 187 ? -0.030 -3.958 22.258 1.00 92.12 187 GLN A N 1
ATOM 1408 C CA . GLN A 1 187 ? 1.275 -4.571 22.476 1.00 92.12 187 GLN A CA 1
ATOM 1409 C C . GLN A 1 187 ? 2.344 -3.480 22.446 1.00 92.12 187 GLN A C 1
ATOM 1411 O O . GLN A 1 187 ? 2.303 -2.596 21.595 1.00 92.12 187 GLN A O 1
ATOM 1416 N N . ILE A 1 188 ? 3.305 -3.549 23.363 1.00 93.94 188 ILE A N 1
ATOM 1417 C CA . ILE A 1 188 ? 4.409 -2.593 23.423 1.00 93.94 188 ILE A CA 1
ATOM 1418 C C . ILE A 1 188 ? 5.704 -3.336 23.123 1.00 93.94 188 ILE A C 1
ATOM 1420 O O . ILE A 1 188 ? 5.988 -4.365 23.736 1.00 93.94 188 ILE A O 1
ATOM 1424 N N . MET A 1 189 ? 6.473 -2.818 22.173 1.00 91.38 189 MET A N 1
ATOM 1425 C CA . MET A 1 189 ? 7.812 -3.303 21.853 1.00 91.38 189 MET A CA 1
ATOM 1426 C C . MET A 1 189 ? 8.826 -2.245 22.252 1.00 91.38 189 MET A C 1
ATOM 1428 O O . MET A 1 189 ? 8.636 -1.079 21.927 1.00 91.38 189 MET A O 1
ATOM 1432 N N . THR A 1 190 ? 9.895 -2.636 22.940 1.00 88.75 190 THR A N 1
ATOM 1433 C CA . THR A 1 190 ? 10.995 -1.738 23.305 1.00 88.75 190 THR A CA 1
ATOM 1434 C C . THR A 1 190 ? 12.260 -2.173 22.575 1.00 88.75 190 THR A C 1
ATOM 1436 O O . THR A 1 190 ? 12.547 -3.365 22.469 1.00 88.75 190 THR A O 1
ATOM 1439 N N . THR A 1 191 ? 12.993 -1.211 22.018 1.00 83.75 191 THR A N 1
ATOM 1440 C CA . THR A 1 191 ? 14.254 -1.454 21.312 1.00 83.75 191 THR A CA 1
ATOM 1441 C C . THR A 1 191 ? 15.344 -0.596 21.956 1.00 83.75 191 THR A C 1
ATOM 1443 O O . THR A 1 191 ? 15.250 0.633 21.880 1.00 83.75 191 THR A O 1
ATOM 1446 N N . PRO A 1 192 ? 16.364 -1.199 22.597 1.00 77.81 192 PRO A N 1
ATOM 1447 C CA . PRO A 1 192 ? 17.535 -0.449 23.030 1.00 77.81 192 PRO A CA 1
ATOM 1448 C C . PRO A 1 192 ? 18.327 -0.020 21.791 1.00 77.81 192 PRO A C 1
ATOM 1450 O O . PRO A 1 192 ? 18.551 -0.840 20.896 1.00 77.81 192 PRO A O 1
ATOM 1453 N N . VAL A 1 193 ? 18.728 1.248 21.723 1.00 71.81 193 VAL A N 1
ATOM 1454 C CA . VAL A 1 193 ? 19.521 1.759 20.594 1.00 71.81 193 VAL A CA 1
ATOM 1455 C C . VAL A 1 193 ? 21.007 1.687 20.937 1.00 71.81 193 VAL A C 1
ATOM 1457 O O . VAL A 1 193 ? 21.807 1.221 20.122 1.00 71.81 193 VAL A O 1
ATOM 1460 N N . SER A 1 194 ? 21.359 2.016 22.180 1.00 75.56 194 SER A N 1
ATOM 1461 C CA . SER A 1 194 ? 22.718 1.911 22.705 1.00 75.56 194 SER A CA 1
ATOM 1462 C C . SER A 1 194 ? 22.885 0.763 23.718 1.00 75.56 194 SER A C 1
ATOM 1464 O O . SER A 1 194 ? 21.960 0.345 24.419 1.00 75.56 194 SER A O 1
ATOM 1466 N N . ILE A 1 195 ? 24.099 0.203 23.802 1.00 67.50 195 ILE A N 1
ATOM 1467 C CA . ILE A 1 195 ? 24.412 -0.903 24.725 1.00 67.50 195 ILE A CA 1
ATOM 1468 C C . ILE A 1 195 ? 24.279 -0.415 26.173 1.00 67.50 195 ILE A C 1
ATOM 1470 O O . ILE A 1 195 ? 24.988 0.497 26.590 1.00 67.50 195 ILE A O 1
ATOM 1474 N N . GLY A 1 196 ? 23.428 -1.083 26.955 1.00 64.81 196 GLY A N 1
ATOM 1475 C CA . GLY A 1 196 ? 23.177 -0.749 28.361 1.00 64.81 196 GLY A CA 1
ATOM 1476 C C . GLY A 1 196 ? 21.972 0.166 28.584 1.00 64.81 196 GLY A C 1
ATOM 1477 O O . GLY A 1 196 ? 21.645 0.438 29.737 1.00 64.81 196 GLY A O 1
ATOM 1478 N N . GLU A 1 197 ? 21.295 0.596 27.516 1.00 75.31 197 GLU A N 1
ATOM 1479 C CA . GLU A 1 197 ? 20.003 1.263 27.630 1.00 75.31 197 GLU A CA 1
ATOM 1480 C C . GLU A 1 197 ? 18.889 0.277 27.955 1.00 75.31 197 GLU A C 1
ATOM 1482 O O . GLU A 1 197 ? 18.806 -0.818 27.391 1.00 75.31 197 GLU A O 1
ATOM 1487 N N . THR A 1 198 ? 17.997 0.690 28.848 1.00 77.06 198 THR A N 1
ATOM 1488 C CA . THR A 1 198 ? 16.814 -0.091 29.199 1.00 77.06 198 THR A CA 1
ATOM 1489 C C . THR A 1 198 ? 15.626 0.833 29.370 1.00 77.06 198 THR A C 1
ATOM 1491 O O . THR A 1 198 ? 15.663 1.771 30.161 1.00 77.06 198 THR A O 1
ATOM 1494 N N . LEU A 1 199 ? 14.558 0.525 28.642 1.00 86.62 199 LEU A N 1
ATOM 1495 C CA . LEU A 1 199 ? 13.296 1.241 28.694 1.00 86.62 199 LEU A CA 1
ATOM 1496 C C . LEU A 1 199 ? 12.214 0.260 29.133 1.00 86.62 199 LEU A C 1
ATOM 1498 O O . LEU A 1 199 ? 12.023 -0.796 28.523 1.00 86.62 199 LEU A O 1
ATOM 1502 N N . ALA A 1 200 ? 11.526 0.600 30.219 1.00 88.00 200 ALA A N 1
ATOM 1503 C CA . ALA A 1 200 ? 10.404 -0.176 30.720 1.00 88.00 200 ALA A CA 1
ATOM 1504 C C . ALA A 1 200 ? 9.107 0.448 30.219 1.00 88.00 200 ALA A C 1
ATOM 1506 O O . ALA A 1 200 ? 8.878 1.641 30.408 1.00 88.00 200 ALA A O 1
ATOM 1507 N N . ALA A 1 201 ? 8.245 -0.355 29.600 1.00 90.44 201 ALA A N 1
ATOM 1508 C CA . ALA A 1 201 ? 6.943 0.106 29.150 1.00 90.44 201 ALA A CA 1
ATOM 1509 C C . ALA A 1 201 ? 5.847 -0.893 29.527 1.00 90.44 201 ALA A C 1
ATOM 1511 O O . ALA A 1 201 ? 5.958 -2.090 29.264 1.00 90.44 201 ALA A O 1
ATOM 1512 N N . THR A 1 202 ? 4.780 -0.397 30.150 1.00 91.00 202 THR A N 1
ATOM 1513 C CA . THR A 1 202 ? 3.635 -1.207 30.582 1.00 91.00 202 THR A CA 1
ATOM 1514 C C . THR A 1 202 ? 2.335 -0.542 30.168 1.00 91.00 202 THR A C 1
ATOM 1516 O O . THR A 1 202 ? 2.154 0.652 30.401 1.00 91.00 202 THR A O 1
ATOM 1519 N N . GLY A 1 203 ? 1.423 -1.315 29.580 1.00 91.50 203 GLY A N 1
ATOM 1520 C CA . GLY A 1 203 ? 0.125 -0.841 29.110 1.00 91.50 203 GLY A CA 1
ATOM 1521 C C . GLY A 1 203 ? -1.028 -1.511 29.845 1.00 91.50 203 GLY A C 1
ATOM 1522 O O . GLY A 1 203 ? -0.970 -2.701 30.149 1.00 91.50 203 GLY A O 1
ATOM 1523 N N . SER A 1 204 ? -2.095 -0.761 30.101 1.00 91.12 204 SER A N 1
ATOM 1524 C CA . SER A 1 204 ? -3.360 -1.294 30.604 1.00 91.12 204 SER A CA 1
ATOM 1525 C C . SER A 1 204 ? -4.546 -0.592 29.948 1.00 91.12 204 SER A C 1
ATOM 1527 O O . SER A 1 204 ? -4.459 0.570 29.552 1.00 91.12 204 SER A O 1
ATOM 1529 N N . GLN A 1 205 ? -5.662 -1.304 29.809 1.00 93.06 205 GLN A N 1
ATOM 1530 C CA . GLN A 1 205 ? -6.923 -0.718 29.368 1.00 93.06 205 GLN A CA 1
ATOM 1531 C C . GLN A 1 205 ? -7.695 -0.238 30.597 1.00 93.06 205 GLN A C 1
ATOM 1533 O O . GLN A 1 205 ? -7.987 -1.032 31.488 1.00 93.06 205 GLN A O 1
ATOM 1538 N N . THR A 1 206 ? -8.024 1.050 30.650 1.00 91.88 206 THR A N 1
ATOM 1539 C CA . THR A 1 206 ? -8.738 1.650 31.788 1.00 91.88 206 THR A CA 1
ATOM 1540 C C . THR A 1 206 ? -10.231 1.768 31.532 1.00 91.88 206 THR A C 1
ATOM 1542 O O . THR A 1 206 ? -11.027 1.622 32.454 1.00 91.88 206 THR A O 1
ATOM 1545 N N . THR A 1 207 ? -10.623 1.998 30.277 1.00 91.94 207 THR A N 1
ATOM 1546 C CA . THR A 1 207 ? -12.025 2.021 29.853 1.00 91.94 207 THR A CA 1
ATOM 1547 C C . THR A 1 207 ? -12.206 1.065 28.687 1.00 91.94 207 THR A C 1
ATOM 1549 O O . THR A 1 207 ? -11.551 1.202 27.651 1.00 91.94 207 THR A O 1
ATOM 1552 N N . SER A 1 208 ? -13.100 0.090 28.855 1.00 88.56 208 SER A N 1
ATOM 1553 C CA . SER A 1 208 ? -13.549 -0.747 27.742 1.00 88.56 208 SER A CA 1
ATOM 1554 C C . SER A 1 208 ? -14.431 0.086 26.813 1.00 88.56 208 SER A C 1
ATOM 1556 O O . SER A 1 208 ? -15.352 0.763 27.271 1.00 88.56 208 SER A O 1
ATOM 1558 N N . GLY A 1 209 ? -14.137 0.065 25.514 1.00 88.31 209 GLY A N 1
ATOM 1559 C CA . GLY A 1 209 ? -14.979 0.734 24.525 1.00 88.31 209 GLY A CA 1
ATOM 1560 C C . GLY A 1 209 ? -16.248 -0.071 24.244 1.00 88.31 209 GLY A C 1
ATOM 1561 O O . GLY A 1 209 ? -16.181 -1.296 24.125 1.00 88.31 209 GLY A O 1
ATOM 1562 N N . SER A 1 210 ? -17.379 0.614 24.093 1.00 88.81 210 SER A N 1
ATOM 1563 C CA . SER A 1 210 ? -18.670 0.020 23.726 1.00 88.81 210 SER A CA 1
ATOM 1564 C C . SER A 1 210 ? -19.054 0.467 22.315 1.00 88.81 210 SER A C 1
ATOM 1566 O O . SER A 1 210 ? -18.953 1.664 22.034 1.00 88.81 210 SER A O 1
ATOM 1568 N N . PRO A 1 211 ? -19.456 -0.454 21.420 1.00 88.12 211 PRO A N 1
ATOM 1569 C CA . PRO A 1 211 ? -19.832 -0.106 20.052 1.00 88.12 211 PRO A CA 1
ATOM 1570 C C . PRO A 1 211 ? -21.096 0.756 20.009 1.00 88.12 211 PRO A C 1
ATOM 1572 O O . PRO A 1 211 ? -21.940 0.660 20.900 1.00 88.12 211 PRO A O 1
ATOM 1575 N N . SER A 1 212 ? -21.257 1.541 18.940 1.00 87.88 212 SER A N 1
ATOM 1576 C CA . SER A 1 212 ? -22.492 2.301 18.688 1.00 87.88 212 SER A CA 1
ATOM 1577 C C . SER A 1 212 ? -23.679 1.396 18.366 1.00 87.88 212 SER A C 1
ATOM 1579 O O . SER A 1 212 ? -24.816 1.788 18.572 1.00 87.88 212 SER A O 1
ATOM 1581 N N . GLY A 1 213 ? -23.438 0.176 17.876 1.00 81.06 213 GLY A N 1
ATOM 1582 C CA . GLY A 1 213 ? -24.494 -0.719 17.391 1.00 81.06 213 GLY A CA 1
ATOM 1583 C C . GLY A 1 213 ? -24.996 -0.382 15.982 1.00 81.06 213 GLY A C 1
ATOM 1584 O O . GLY A 1 213 ? -25.749 -1.169 15.416 1.00 81.06 213 GLY A O 1
ATOM 1585 N N . ASP A 1 214 ? -24.526 0.719 15.389 1.00 83.69 214 ASP A N 1
ATOM 1586 C CA . ASP A 1 214 ? -24.926 1.182 14.054 1.00 83.69 214 ASP A CA 1
ATOM 1587 C C . ASP A 1 214 ? -24.053 0.601 12.930 1.00 83.69 214 ASP A C 1
ATOM 1589 O O . ASP A 1 214 ? -24.344 0.783 11.748 1.00 83.69 214 ASP A O 1
ATOM 1593 N N . PHE A 1 215 ? -22.989 -0.127 13.284 1.00 85.12 215 PHE A N 1
ATOM 1594 C CA . PHE A 1 215 ? -22.059 -0.761 12.353 1.00 85.12 215 PHE A CA 1
ATOM 1595 C C . PHE A 1 215 ? -21.683 -2.173 12.804 1.00 85.12 215 PHE A C 1
ATOM 1597 O O . PHE A 1 215 ? -21.683 -2.501 13.991 1.00 85.12 215 PHE A O 1
ATOM 1604 N N . LEU A 1 216 ? -21.288 -3.003 11.840 1.00 83.38 216 LEU A N 1
ATOM 1605 C CA . LEU A 1 216 ? -20.713 -4.328 12.066 1.00 83.38 216 LEU A CA 1
ATOM 1606 C C . LEU A 1 216 ? -19.317 -4.428 11.448 1.00 83.38 216 LEU A C 1
ATOM 1608 O O . LEU A 1 216 ? -18.985 -3.720 10.503 1.00 83.38 216 LEU A O 1
ATOM 1612 N N . ALA A 1 217 ? -18.511 -5.362 11.939 1.00 84.75 217 ALA A N 1
ATOM 1613 C CA . ALA A 1 217 ? -17.285 -5.779 11.274 1.00 84.75 217 ALA A CA 1
ATOM 1614 C C . ALA A 1 217 ? -17.219 -7.305 11.234 1.00 84.75 217 ALA A C 1
ATOM 1616 O O . ALA A 1 217 ? -17.595 -7.979 12.193 1.00 84.75 217 ALA A O 1
ATOM 1617 N N . VAL A 1 218 ? -16.729 -7.852 10.125 1.00 80.25 218 VAL A N 1
ATOM 1618 C CA . VAL A 1 218 ? -16.528 -9.292 9.958 1.00 80.25 218 VAL A CA 1
ATOM 1619 C C . VAL A 1 218 ? -15.161 -9.666 10.516 1.00 80.25 218 VAL A C 1
ATOM 1621 O O . VAL A 1 218 ? -14.162 -9.005 10.237 1.00 80.25 218 VAL A O 1
ATOM 1624 N N . LEU A 1 219 ? -15.114 -10.745 11.290 1.00 76.69 219 LEU A N 1
ATOM 1625 C CA . LEU A 1 219 ? -13.888 -11.301 11.848 1.00 76.69 219 LEU A CA 1
ATOM 1626 C C . LEU A 1 219 ? -13.832 -12.799 11.542 1.00 76.69 219 LEU A C 1
ATOM 1628 O O . LEU A 1 219 ? -14.829 -13.504 11.683 1.00 76.69 219 LEU A O 1
ATOM 1632 N N . HIS A 1 220 ? -12.660 -13.292 11.143 1.00 65.56 220 HIS A N 1
ATOM 1633 C CA . HIS A 1 220 ? -12.405 -14.728 11.020 1.00 65.56 220 HIS A CA 1
ATOM 1634 C C . HIS A 1 220 ? -11.804 -15.236 12.324 1.00 65.56 220 HIS A C 1
ATOM 1636 O O . HIS A 1 220 ? -10.856 -14.648 12.825 1.00 65.56 220 HIS A O 1
ATOM 1642 N N . THR A 1 221 ? -12.289 -16.362 12.844 1.00 54.91 221 THR A N 1
ATOM 1643 C CA . THR A 1 221 ? -11.867 -16.928 14.141 1.00 54.91 221 THR A CA 1
ATOM 1644 C C . THR A 1 221 ? -10.368 -17.234 14.252 1.00 54.91 221 THR A C 1
ATOM 1646 O O . THR A 1 221 ? -9.860 -17.384 15.358 1.00 54.91 221 THR A O 1
ATOM 1649 N N . CYS A 1 222 ? -9.649 -17.330 13.129 1.00 47.12 222 CYS A N 1
ATOM 1650 C CA . CYS A 1 222 ? -8.203 -17.571 13.097 1.00 47.12 222 CYS A CA 1
ATOM 1651 C C . CYS A 1 222 ? -7.347 -16.293 13.124 1.00 47.12 222 CYS A C 1
ATOM 1653 O O . CYS A 1 222 ? -6.124 -16.400 13.182 1.00 47.12 222 CYS A O 1
ATOM 1655 N N . LEU A 1 223 ? -7.946 -15.101 13.044 1.00 55.03 223 LEU A N 1
ATOM 1656 C CA . LEU A 1 223 ? -7.236 -13.825 12.956 1.00 55.03 223 LEU A CA 1
ATOM 1657 C C . LEU A 1 223 ? -7.886 -12.770 13.843 1.00 55.03 223 LEU A C 1
ATOM 1659 O O . LEU A 1 223 ? -9.087 -12.778 14.077 1.00 55.03 223 LEU A O 1
ATOM 1663 N N . THR A 1 224 ? -7.080 -11.828 14.315 1.00 62.84 224 THR A N 1
ATOM 1664 C CA . THR A 1 224 ? -7.540 -10.738 15.181 1.00 62.84 224 THR A CA 1
ATOM 1665 C C . THR A 1 224 ? -7.936 -9.481 14.409 1.00 62.84 224 THR A C 1
ATOM 1667 O O . THR A 1 224 ? -8.483 -8.569 15.018 1.00 62.84 224 THR A O 1
ATOM 1670 N N . VAL A 1 225 ? -7.708 -9.423 13.090 1.00 71.81 225 VAL A N 1
ATOM 1671 C CA . VAL A 1 225 ? -7.957 -8.224 12.273 1.00 71.81 225 VAL A CA 1
ATOM 1672 C C . VAL A 1 225 ? -9.384 -8.242 11.717 1.00 71.81 225 VAL A C 1
ATOM 1674 O O . VAL A 1 225 ? -9.703 -9.095 10.884 1.00 71.81 225 VAL A O 1
ATOM 1677 N N . PRO A 1 226 ? -10.241 -7.295 12.120 1.00 81.19 226 PRO A N 1
ATOM 1678 C CA . PRO A 1 226 ? -11.586 -7.174 11.580 1.00 81.19 226 PRO A CA 1
ATOM 1679 C C . PRO A 1 226 ? -11.590 -6.514 10.193 1.00 81.19 226 PRO A C 1
ATOM 1681 O O . PRO A 1 226 ? -10.666 -5.783 9.817 1.00 81.19 226 PRO A O 1
ATOM 1684 N N . SER A 1 227 ? -12.668 -6.726 9.439 1.00 87.44 227 SER A N 1
ATOM 1685 C CA . SER A 1 227 ? -12.979 -5.896 8.275 1.00 87.44 227 SER A CA 1
ATOM 1686 C C . SER A 1 227 ? -13.138 -4.420 8.680 1.00 87.44 227 SER A C 1
ATOM 1688 O O . SER A 1 227 ? -13.390 -4.125 9.855 1.00 87.44 227 SER A O 1
ATOM 1690 N N . PRO A 1 228 ? -13.076 -3.488 7.711 1.00 89.56 228 PRO A N 1
ATOM 1691 C CA . PRO A 1 228 ? -13.651 -2.158 7.888 1.00 89.56 228 PRO A CA 1
ATOM 1692 C C . PRO A 1 228 ? -15.087 -2.238 8.425 1.00 89.56 228 PRO A C 1
ATOM 1694 O O . PRO A 1 228 ? -15.765 -3.256 8.230 1.00 89.56 228 PRO A O 1
ATOM 1697 N N . LEU A 1 229 ? -15.544 -1.168 9.077 1.00 88.38 229 LEU A N 1
ATOM 1698 C CA . LEU A 1 229 ? -16.928 -1.055 9.532 1.00 88.38 229 LEU A CA 1
ATOM 1699 C C . LEU A 1 229 ? -17.891 -1.056 8.338 1.00 88.38 229 LEU A C 1
ATOM 1701 O O . LEU A 1 229 ? -17.672 -0.385 7.330 1.00 88.38 229 LEU A O 1
ATOM 1705 N N . ILE A 1 230 ? -18.960 -1.833 8.465 1.00 86.88 230 ILE A N 1
ATOM 1706 C CA . ILE A 1 230 ? -19.999 -2.038 7.462 1.00 86.88 230 ILE A CA 1
ATOM 1707 C C . ILE A 1 230 ? -21.316 -1.578 8.080 1.00 86.88 230 ILE A C 1
ATOM 1709 O O . ILE A 1 230 ? -21.693 -2.028 9.161 1.00 86.88 230 ILE A O 1
ATOM 1713 N N . SER A 1 231 ? -22.017 -0.678 7.396 1.00 84.25 231 SER A N 1
ATOM 1714 C CA . SER A 1 231 ? -23.357 -0.262 7.812 1.00 84.25 231 SER A CA 1
ATOM 1715 C C . SER A 1 231 ? -24.371 -1.397 7.581 1.00 84.25 231 SER A C 1
ATOM 1717 O O . SER A 1 231 ? -24.268 -2.093 6.568 1.00 84.25 231 SER A O 1
ATOM 1719 N N . PRO A 1 232 ? -25.389 -1.572 8.441 1.00 75.38 232 PRO A N 1
ATOM 1720 C CA . PRO A 1 232 ? -26.501 -2.491 8.205 1.00 75.38 232 PRO A CA 1
ATOM 1721 C C . PRO A 1 232 ? -27.252 -2.233 6.890 1.00 75.38 232 PRO A C 1
ATOM 1723 O O . PRO A 1 232 ? -27.875 -3.146 6.357 1.00 75.38 232 PRO A O 1
ATOM 1726 N N . THR A 1 233 ? -27.186 -1.012 6.351 1.00 77.25 233 THR A N 1
ATOM 1727 C CA . THR A 1 233 ? -27.787 -0.633 5.061 1.00 77.25 233 THR A CA 1
ATOM 1728 C C . THR A 1 233 ? -26.785 -0.647 3.901 1.00 77.25 233 THR A C 1
ATOM 1730 O O . THR A 1 233 ? -27.090 -0.156 2.814 1.00 77.25 233 THR A O 1
ATOM 1733 N N . ALA A 1 234 ? -25.584 -1.200 4.106 1.00 82.25 234 ALA A N 1
ATOM 1734 C CA . ALA A 1 234 ? -24.545 -1.246 3.087 1.00 82.25 234 ALA A CA 1
ATOM 1735 C C . ALA A 1 234 ? -24.979 -2.059 1.858 1.00 82.25 234 ALA A C 1
ATOM 1737 O O . ALA A 1 234 ? -25.520 -3.160 1.964 1.00 82.25 234 ALA A O 1
ATOM 1738 N N . SER A 1 235 ? -24.669 -1.546 0.669 1.00 84.44 235 SER A N 1
ATOM 1739 C CA . SER A 1 235 ? -24.869 -2.273 -0.581 1.00 84.44 235 SER A CA 1
ATOM 1740 C C . SER A 1 235 ? -23.939 -3.485 -0.678 1.00 84.44 235 SER A C 1
ATOM 1742 O O . SER A 1 235 ? -22.860 -3.517 -0.077 1.00 84.44 235 SER A O 1
ATOM 1744 N N . ALA A 1 236 ? -24.293 -4.458 -1.522 1.00 83.62 236 ALA A N 1
ATOM 1745 C CA . ALA A 1 236 ? -23.434 -5.607 -1.806 1.00 83.62 236 ALA A CA 1
ATOM 1746 C C . ALA A 1 236 ? -21.999 -5.191 -2.194 1.00 83.62 236 ALA A C 1
ATOM 1748 O O . ALA A 1 236 ? -21.031 -5.785 -1.726 1.00 83.62 236 ALA A O 1
ATOM 1749 N N 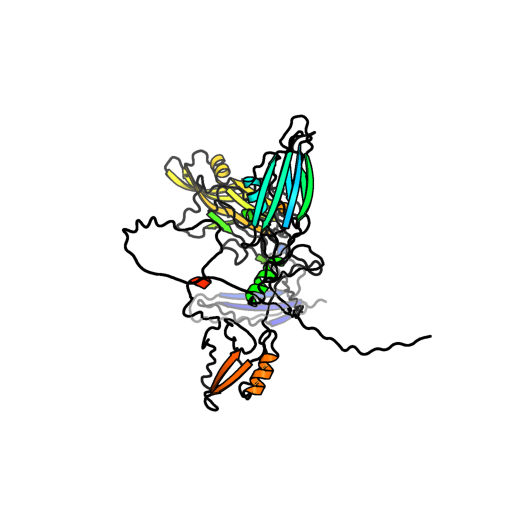. GLN A 1 237 ? -21.838 -4.106 -2.961 1.00 86.81 237 GLN A N 1
ATOM 1750 C CA . GLN A 1 237 ? -20.526 -3.580 -3.347 1.00 86.81 237 GLN A CA 1
ATOM 1751 C C . GLN A 1 237 ? -19.725 -3.022 -2.156 1.00 86.81 237 GLN A C 1
ATOM 1753 O O . GLN A 1 237 ? -18.503 -3.189 -2.101 1.00 86.81 237 GLN A O 1
ATOM 1758 N N . GLN A 1 238 ? -20.385 -2.358 -1.203 1.00 89.38 238 GLN A N 1
ATOM 1759 C CA . GLN A 1 238 ? -19.742 -1.846 0.011 1.00 89.38 238 GLN A CA 1
ATOM 1760 C C . GLN A 1 238 ? -19.281 -3.001 0.909 1.00 89.38 238 GLN A C 1
ATOM 1762 O O . GLN A 1 238 ? -18.132 -3.004 1.355 1.00 89.38 238 GLN A O 1
ATOM 1767 N N . VAL A 1 239 ? -20.121 -4.026 1.084 1.00 88.00 239 VAL A N 1
ATOM 1768 C CA . VAL A 1 239 ? -19.760 -5.250 1.818 1.00 88.00 239 VAL A CA 1
ATOM 1769 C C . VAL A 1 239 ? -18.598 -5.969 1.129 1.00 88.00 239 VAL A C 1
ATOM 1771 O O . VAL A 1 239 ? -17.614 -6.326 1.777 1.00 88.00 239 VAL A O 1
ATOM 1774 N N . GLU A 1 240 ? -18.657 -6.131 -0.196 1.00 89.88 240 GLU A N 1
ATOM 1775 C CA . GLU A 1 240 ? -17.576 -6.747 -0.968 1.00 89.88 240 GLU A CA 1
ATOM 1776 C C . GLU A 1 240 ? -16.266 -5.975 -0.801 1.00 89.88 240 GLU A C 1
ATOM 1778 O O . GLU A 1 240 ? -15.216 -6.584 -0.614 1.00 89.88 240 GLU A O 1
ATOM 1783 N N . THR A 1 241 ? -16.318 -4.641 -0.813 1.00 91.50 241 THR A N 1
ATOM 1784 C CA . THR A 1 241 ? -15.140 -3.784 -0.624 1.00 91.50 241 THR A CA 1
ATOM 1785 C C . THR A 1 241 ? -14.522 -3.975 0.759 1.00 91.50 241 THR A C 1
ATOM 1787 O O . THR A 1 241 ? -13.309 -4.165 0.856 1.00 91.50 241 THR A O 1
ATOM 1790 N N . ALA A 1 242 ? -15.334 -3.997 1.819 1.00 90.19 242 ALA A N 1
ATOM 1791 C CA . ALA A 1 242 ? -14.857 -4.226 3.181 1.00 90.19 242 ALA A CA 1
ATOM 1792 C C . ALA A 1 242 ? -14.210 -5.615 3.337 1.00 90.19 242 ALA A C 1
ATOM 1794 O O . ALA A 1 242 ? -13.104 -5.738 3.871 1.00 90.19 242 ALA A O 1
ATOM 1795 N N . LEU A 1 243 ? -14.836 -6.660 2.788 1.00 88.19 243 LEU A N 1
ATOM 1796 C CA . LEU A 1 243 ? -14.268 -8.011 2.777 1.00 88.19 243 LEU A CA 1
ATOM 1797 C C . LEU A 1 243 ? -12.973 -8.074 1.961 1.00 88.19 243 LEU A C 1
ATOM 1799 O O . LEU A 1 243 ? -11.986 -8.667 2.384 1.00 88.19 243 LEU A O 1
ATOM 1803 N N . ARG A 1 244 ? -12.934 -7.417 0.802 1.00 90.25 244 ARG A N 1
ATOM 1804 C CA . ARG A 1 244 ? -11.732 -7.320 -0.028 1.00 90.25 244 ARG A CA 1
ATOM 1805 C C . ARG A 1 244 ? -10.571 -6.644 0.708 1.00 90.25 244 ARG A C 1
ATOM 1807 O O . ARG A 1 244 ? -9.438 -7.091 0.551 1.00 90.25 244 ARG A O 1
ATOM 1814 N N . ILE A 1 245 ? -10.826 -5.611 1.513 1.00 90.00 245 ILE A N 1
ATOM 1815 C CA . ILE A 1 245 ? -9.798 -4.974 2.356 1.00 90.00 245 ILE A CA 1
ATOM 1816 C C . ILE A 1 245 ? -9.283 -5.954 3.415 1.00 90.00 245 ILE A C 1
ATOM 1818 O O . ILE A 1 245 ? -8.074 -6.077 3.580 1.00 90.00 245 ILE A O 1
ATOM 1822 N N . MET A 1 246 ? -10.174 -6.701 4.076 1.00 87.94 246 MET A N 1
ATOM 1823 C CA . MET A 1 246 ? -9.807 -7.721 5.071 1.00 87.94 246 MET A CA 1
ATOM 1824 C C . MET A 1 246 ? -8.902 -8.827 4.495 1.00 87.94 246 MET A C 1
ATOM 1826 O O . MET A 1 246 ? -8.023 -9.350 5.184 1.00 87.94 246 MET A O 1
ATOM 1830 N N . TYR A 1 247 ? -9.116 -9.197 3.232 1.00 88.12 247 TYR A N 1
ATOM 1831 C CA . TYR A 1 247 ? -8.325 -10.212 2.536 1.00 88.12 247 TYR A CA 1
ATOM 1832 C C . TYR A 1 247 ? -7.086 -9.664 1.806 1.00 88.12 247 TYR A C 1
ATOM 1834 O O . TYR A 1 247 ? -6.369 -10.437 1.169 1.00 88.12 247 TYR A O 1
ATOM 1842 N N . GLY A 1 248 ? -6.837 -8.356 1.874 1.00 90.94 248 GLY A N 1
ATOM 1843 C CA . GLY A 1 248 ? -5.627 -7.718 1.360 1.00 90.94 248 GLY A CA 1
ATOM 1844 C C . GLY A 1 248 ? -4.625 -7.404 2.470 1.00 90.94 248 GLY A C 1
ATOM 1845 O O . GLY A 1 248 ? -4.981 -7.343 3.645 1.00 90.94 248 GLY A O 1
ATOM 1846 N N . THR A 1 249 ? -3.367 -7.188 2.096 1.00 93.75 249 THR A N 1
ATOM 1847 C CA . THR A 1 249 ? -2.363 -6.620 2.997 1.00 93.75 249 THR A CA 1
ATOM 1848 C C . THR A 1 249 ? -2.721 -5.157 3.245 1.00 93.75 249 THR A C 1
ATOM 1850 O O . THR A 1 249 ? -2.823 -4.365 2.306 1.00 93.75 249 THR A O 1
ATOM 1853 N N . ARG A 1 250 ? -2.925 -4.765 4.500 1.00 93.19 250 ARG A N 1
ATOM 1854 C CA . ARG A 1 250 ? -3.196 -3.365 4.855 1.00 93.19 250 ARG A CA 1
ATOM 1855 C C . ARG A 1 250 ? -1.887 -2.720 5.272 1.00 93.19 250 ARG A C 1
ATOM 1857 O O . ARG A 1 250 ? -1.139 -3.328 6.026 1.00 93.19 250 ARG A O 1
ATOM 1864 N N . CYS A 1 251 ? -1.616 -1.504 4.826 1.00 94.56 251 CYS A N 1
ATOM 1865 C CA . CYS A 1 251 ? -0.396 -0.790 5.200 1.00 94.56 251 CYS A CA 1
ATOM 1866 C C . CYS A 1 251 ? -0.730 0.516 5.889 1.00 94.56 251 CYS A C 1
ATOM 1868 O O . CYS A 1 251 ? -1.829 1.052 5.709 1.00 94.56 251 CYS A O 1
ATOM 1870 N N . SER A 1 252 ? 0.247 1.026 6.630 1.00 94.25 252 SER A N 1
ATOM 1871 C CA . SER A 1 252 ? 0.178 2.346 7.233 1.00 94.25 252 SER A CA 1
ATOM 1872 C C . SER A 1 252 ? -0.118 3.427 6.186 1.00 94.25 252 SER A C 1
ATOM 1874 O O . SER A 1 252 ? 0.124 3.240 4.981 1.00 94.25 252 SER A O 1
ATOM 1876 N N . LYS A 1 253 ? -0.672 4.568 6.610 1.00 91.69 253 LYS A N 1
ATOM 1877 C CA . LYS A 1 253 ? -1.049 5.640 5.671 1.00 91.69 253 LYS A CA 1
ATOM 1878 C C . LYS A 1 253 ? 0.181 6.172 4.936 1.00 91.69 253 LYS A C 1
ATOM 1880 O O . LYS A 1 253 ? 0.080 6.442 3.740 1.00 91.69 253 LYS A O 1
ATOM 1885 N N . LYS A 1 254 ? 1.338 6.233 5.597 1.00 91.56 254 LYS A N 1
ATOM 1886 C CA . LYS A 1 254 ? 2.637 6.582 5.005 1.00 91.56 254 LYS A CA 1
ATOM 1887 C C . LYS A 1 254 ? 3.070 5.642 3.879 1.00 91.56 254 LYS A C 1
ATOM 1889 O O . LYS A 1 254 ? 3.497 6.119 2.829 1.00 91.56 254 LYS A O 1
ATOM 1894 N N . LEU A 1 255 ? 2.908 4.326 4.037 1.00 93.75 255 LEU A N 1
ATOM 1895 C CA . LEU A 1 255 ? 3.201 3.361 2.967 1.00 93.75 255 LEU A CA 1
ATOM 1896 C C . LEU A 1 255 ? 2.175 3.438 1.830 1.00 93.75 255 LEU A C 1
ATOM 1898 O O . LEU A 1 255 ? 2.542 3.476 0.657 1.00 93.75 255 LEU A O 1
ATOM 1902 N N . LYS A 1 256 ? 0.885 3.511 2.173 1.00 91.38 256 LYS A N 1
ATOM 1903 C CA . LYS A 1 256 ? -0.219 3.566 1.203 1.00 91.38 256 LYS A CA 1
ATOM 1904 C C . LYS A 1 256 ? -0.251 4.878 0.416 1.00 91.38 256 LYS A C 1
ATOM 1906 O O . LYS A 1 256 ? -0.747 4.923 -0.709 1.00 91.38 256 LYS A O 1
ATOM 1911 N N . ASN A 1 257 ? 0.220 5.970 1.004 1.00 91.06 257 ASN A N 1
ATOM 1912 C CA . ASN A 1 257 ? 0.216 7.293 0.402 1.00 91.06 257 ASN A CA 1
ATOM 1913 C C . ASN A 1 257 ? 1.482 8.077 0.787 1.00 91.06 257 ASN A C 1
ATOM 1915 O O . ASN A 1 257 ? 1.394 9.010 1.588 1.00 91.06 257 ASN A O 1
ATOM 1919 N N . PRO A 1 258 ? 2.644 7.749 0.190 1.00 92.56 258 PRO A N 1
ATOM 1920 C CA . PRO A 1 258 ? 3.899 8.397 0.548 1.00 92.56 258 PRO A CA 1
ATOM 1921 C C . PRO A 1 258 ? 3.871 9.909 0.305 1.00 92.56 258 PRO A C 1
ATOM 1923 O O . PRO A 1 258 ? 3.449 10.380 -0.761 1.00 92.56 258 PRO A O 1
ATOM 1926 N N . GLU A 1 259 ? 4.347 10.671 1.288 1.00 91.44 259 GLU A N 1
ATOM 1927 C CA . GLU A 1 259 ? 4.405 12.129 1.213 1.00 91.44 259 GLU A CA 1
ATOM 1928 C C . GLU A 1 259 ? 5.424 12.592 0.159 1.00 91.44 259 GLU A C 1
ATOM 1930 O O . GLU A 1 259 ? 6.495 12.012 -0.010 1.00 91.44 259 GLU A O 1
ATOM 1935 N N . GLY A 1 260 ? 5.112 13.671 -0.565 1.00 91.69 260 GLY A N 1
ATOM 1936 C CA . GLY A 1 260 ? 6.031 14.237 -1.556 1.00 91.69 260 GLY A CA 1
ATOM 1937 C C . GLY A 1 260 ? 6.214 13.376 -2.812 1.00 91.69 260 GLY A C 1
ATOM 1938 O O . GLY A 1 260 ? 7.224 13.512 -3.508 1.00 91.69 260 GLY A O 1
ATOM 1939 N N . LYS A 1 261 ? 5.245 12.503 -3.122 1.00 92.94 261 LYS A N 1
ATOM 1940 C CA . LYS A 1 261 ? 5.231 11.706 -4.355 1.00 92.94 261 LYS A CA 1
ATOM 1941 C C . LYS A 1 261 ? 5.043 12.550 -5.610 1.00 92.94 261 LYS A C 1
ATOM 1943 O O . LYS A 1 261 ? 4.138 13.371 -5.708 1.00 92.94 261 LYS A O 1
ATOM 1948 N N . SER A 1 262 ? 5.851 12.253 -6.622 1.00 95.56 262 SER A N 1
ATOM 1949 C CA . SER A 1 262 ? 5.626 12.646 -8.016 1.00 95.56 262 SER A CA 1
ATOM 1950 C C . SER A 1 262 ? 4.966 11.522 -8.818 1.00 95.56 262 SER A C 1
ATOM 1952 O O . SER A 1 262 ? 4.149 11.780 -9.705 1.00 95.56 262 SER A O 1
ATOM 1954 N N . ARG A 1 263 ? 5.316 10.264 -8.524 1.00 95.94 263 ARG A N 1
ATOM 1955 C CA . ARG A 1 263 ? 4.711 9.057 -9.104 1.00 95.94 263 ARG A CA 1
ATOM 1956 C C . ARG A 1 263 ? 4.533 8.004 -8.017 1.00 95.94 263 ARG A C 1
ATOM 1958 O O . ARG A 1 263 ? 5.394 7.877 -7.151 1.00 95.94 263 ARG A O 1
ATOM 1965 N N . HIS A 1 264 ? 3.438 7.252 -8.083 1.00 96.31 264 HIS A N 1
ATOM 1966 C CA . HIS A 1 264 ? 3.179 6.114 -7.203 1.00 96.31 264 HIS A CA 1
ATOM 1967 C C . HIS A 1 264 ? 2.364 5.062 -7.955 1.00 96.31 264 HIS A C 1
ATOM 1969 O O . HIS A 1 264 ? 1.301 5.371 -8.494 1.00 96.31 264 HIS A O 1
ATOM 1975 N N . TYR A 1 265 ? 2.897 3.847 -8.033 1.00 96.62 265 TYR A N 1
ATOM 1976 C CA . TYR A 1 265 ? 2.303 2.712 -8.726 1.00 96.62 265 TYR A CA 1
ATOM 1977 C C . TYR A 1 265 ? 2.040 1.596 -7.711 1.00 96.62 265 TYR A C 1
ATOM 1979 O O . TYR A 1 265 ? 2.976 0.937 -7.272 1.00 96.62 265 TYR A O 1
ATOM 1987 N N . THR A 1 266 ? 0.767 1.401 -7.359 1.00 95.38 266 THR A N 1
ATOM 1988 C CA . THR A 1 266 ? 0.303 0.383 -6.393 1.00 95.38 266 THR A CA 1
ATOM 1989 C C . THR A 1 266 ? -0.112 -0.933 -7.050 1.00 95.38 266 THR A C 1
ATOM 1991 O O . THR A 1 266 ? -0.458 -1.880 -6.374 1.00 95.38 266 THR A O 1
ATOM 1994 N N . PHE A 1 267 ? -0.197 -0.977 -8.385 1.00 95.62 267 PHE A N 1
ATOM 1995 C CA . PHE A 1 267 ? -0.590 -2.159 -9.172 1.00 95.62 267 PHE A CA 1
ATOM 1996 C C . PHE A 1 267 ? -1.950 -2.807 -8.834 1.00 95.62 267 PHE A C 1
ATOM 1998 O O . PHE A 1 267 ? -2.283 -3.864 -9.371 1.00 95.62 267 PHE A O 1
ATOM 2005 N N . GLU A 1 268 ? -2.799 -2.140 -8.055 1.00 93.50 268 GLU A N 1
ATOM 2006 C CA . GLU A 1 268 ? -4.127 -2.648 -7.688 1.00 93.50 268 GLU A CA 1
ATOM 2007 C C . GLU A 1 268 ? -5.094 -2.743 -8.885 1.00 93.50 268 GLU A C 1
ATOM 2009 O O . GLU A 1 268 ? -5.972 -3.613 -8.940 1.00 93.50 268 GLU A O 1
ATOM 2014 N N . THR A 1 269 ? -4.931 -1.870 -9.884 1.00 91.62 269 THR A N 1
ATOM 2015 C CA . THR A 1 269 ? -5.826 -1.775 -11.051 1.00 91.62 269 THR A CA 1
ATOM 2016 C C . THR A 1 269 ? -5.205 -2.348 -12.318 1.00 91.62 269 THR A C 1
ATOM 2018 O O . THR A 1 269 ? -5.799 -3.209 -12.965 1.00 91.62 269 THR A O 1
ATOM 2021 N N . SER A 1 270 ? -4.010 -1.884 -12.678 1.00 94.06 270 SER A N 1
ATOM 2022 C CA . SER A 1 270 ? -3.317 -2.263 -13.908 1.00 94.06 270 SER A CA 1
ATOM 2023 C C . SER A 1 270 ? -1.801 -2.125 -13.766 1.00 94.06 270 SER A C 1
ATOM 2025 O O . SER A 1 270 ? -1.299 -1.432 -12.881 1.00 94.06 270 SER A O 1
ATOM 2027 N N . ILE A 1 271 ? -1.068 -2.802 -14.651 1.00 95.62 271 ILE A N 1
ATOM 2028 C CA . ILE A 1 271 ? 0.366 -2.569 -14.826 1.00 95.62 271 ILE A CA 1
ATOM 2029 C C . ILE A 1 271 ? 0.516 -1.376 -15.778 1.00 95.62 271 ILE A C 1
ATOM 2031 O O . ILE A 1 271 ? -0.040 -1.441 -16.879 1.00 95.62 271 ILE A O 1
ATOM 2035 N N . PRO A 1 272 ? 1.274 -0.324 -15.416 1.00 95.25 272 PRO A N 1
ATOM 2036 C CA . PRO A 1 272 ? 1.558 0.775 -16.326 1.00 95.25 272 PRO A CA 1
ATOM 2037 C C . PRO A 1 272 ? 2.144 0.277 -17.649 1.00 95.25 272 PRO A C 1
ATOM 2039 O O . PRO A 1 272 ? 3.005 -0.611 -17.690 1.00 95.25 272 PRO A O 1
ATOM 2042 N N . THR A 1 273 ? 1.677 0.855 -18.752 1.00 92.88 273 THR A N 1
ATOM 2043 C CA . THR A 1 273 ? 2.071 0.414 -20.088 1.00 92.88 273 THR A CA 1
ATOM 2044 C C . THR A 1 273 ? 3.591 0.446 -20.246 1.00 92.88 273 THR A C 1
ATOM 2046 O O . THR A 1 273 ? 4.249 1.442 -19.959 1.00 92.88 273 THR A O 1
ATOM 2049 N N . GLY A 1 274 ? 4.155 -0.665 -20.720 1.00 91.50 274 GLY A N 1
ATOM 2050 C CA . GLY A 1 274 ? 5.589 -0.790 -20.966 1.00 91.50 274 GLY A CA 1
ATOM 2051 C C . GLY A 1 274 ? 6.420 -1.276 -19.778 1.00 91.50 274 GLY A C 1
ATOM 2052 O O . GLY A 1 274 ? 7.598 -1.555 -19.999 1.00 91.50 274 GLY A O 1
ATOM 2053 N N . PHE A 1 275 ? 5.844 -1.447 -18.576 1.00 95.19 275 PHE A N 1
ATOM 2054 C CA . PHE A 1 275 ? 6.560 -2.035 -17.430 1.00 95.19 275 PHE A CA 1
ATOM 2055 C C . PHE A 1 275 ? 6.831 -3.533 -17.609 1.00 95.19 275 PHE A C 1
ATOM 2057 O O . PHE A 1 275 ? 7.857 -4.042 -17.152 1.00 95.19 275 PHE A O 1
ATOM 2064 N N . GLY A 1 276 ? 5.948 -4.233 -18.324 1.00 93.31 276 GLY A N 1
ATOM 2065 C CA . GLY A 1 276 ? 6.005 -5.687 -18.470 1.00 93.31 276 GLY A CA 1
ATOM 2066 C C . GLY A 1 276 ? 5.661 -6.421 -17.170 1.00 93.31 276 GLY A C 1
ATOM 2067 O O . GLY A 1 276 ? 5.182 -5.824 -16.211 1.00 93.31 276 GLY A O 1
ATOM 2068 N N . GLY A 1 277 ? 5.909 -7.730 -17.144 1.00 92.75 277 GLY A N 1
ATOM 2069 C CA . GLY A 1 277 ? 5.550 -8.591 -16.014 1.00 92.75 277 GLY A CA 1
ATOM 2070 C C . GLY A 1 277 ? 4.103 -9.090 -16.061 1.00 92.75 277 GLY A C 1
ATOM 2071 O O . GLY A 1 277 ? 3.389 -8.912 -17.049 1.00 92.75 277 GLY A O 1
ATOM 2072 N N . LEU A 1 278 ? 3.692 -9.775 -14.993 1.00 93.38 278 LEU A N 1
ATOM 2073 C CA . LEU A 1 278 ? 2.352 -10.344 -14.831 1.00 93.38 278 LEU A CA 1
ATOM 2074 C C . LEU A 1 278 ? 1.775 -9.950 -13.477 1.00 93.38 278 LEU A C 1
ATOM 2076 O O . LEU A 1 278 ? 2.358 -10.260 -12.441 1.00 93.38 278 LEU A O 1
ATOM 2080 N N . MET A 1 279 ? 0.606 -9.318 -13.493 1.00 93.88 279 MET A N 1
ATOM 2081 C CA . MET A 1 279 ? -0.130 -8.994 -12.279 1.00 93.88 279 MET A CA 1
ATOM 2082 C C . MET A 1 279 ? -0.704 -10.282 -11.692 1.00 93.88 279 MET A C 1
ATOM 2084 O O . MET A 1 279 ? -1.274 -11.103 -12.415 1.00 93.88 279 MET A O 1
ATOM 2088 N N . THR A 1 280 ? -0.551 -10.473 -10.388 1.00 89.88 280 THR A N 1
ATOM 2089 C CA . THR A 1 280 ? -1.014 -11.671 -9.693 1.00 89.88 280 THR A CA 1
ATOM 2090 C C . THR A 1 280 ? -1.461 -11.336 -8.278 1.00 89.88 280 THR A C 1
ATOM 2092 O O . THR A 1 280 ? -0.941 -10.424 -7.651 1.00 89.88 280 THR A O 1
ATOM 2095 N N . ASN A 1 281 ? -2.416 -12.110 -7.779 1.00 88.62 281 ASN A N 1
ATOM 2096 C CA . ASN A 1 281 ? -2.866 -12.127 -6.387 1.00 88.62 281 ASN A CA 1
ATOM 2097 C C . ASN A 1 281 ? -2.714 -13.529 -5.772 1.00 88.62 281 ASN A C 1
ATOM 2099 O O . ASN A 1 281 ? -3.424 -13.910 -4.849 1.00 88.62 281 ASN A O 1
ATOM 2103 N N . LYS A 1 282 ? -1.830 -14.348 -6.358 1.00 86.25 282 LYS A N 1
ATOM 2104 C CA . LYS A 1 282 ? -1.508 -15.699 -5.869 1.00 86.25 282 LYS A CA 1
ATOM 2105 C C . LYS A 1 282 ? -0.444 -15.706 -4.774 1.00 86.25 282 LYS A C 1
ATOM 2107 O O . LYS A 1 282 ? -0.209 -16.749 -4.177 1.00 86.25 282 LYS A O 1
ATOM 2112 N N . VAL A 1 283 ? 0.224 -14.579 -4.574 1.00 89.00 283 VAL A N 1
ATOM 2113 C CA . VAL A 1 283 ? 1.211 -14.374 -3.519 1.00 89.00 283 VAL A CA 1
ATOM 2114 C C . VAL A 1 283 ? 0.776 -13.173 -2.701 1.00 89.00 283 VAL A C 1
ATOM 2116 O O . VAL A 1 283 ? 0.042 -12.320 -3.199 1.00 89.00 283 VAL A O 1
ATOM 2119 N N . GLU A 1 284 ? 1.214 -13.136 -1.451 1.00 91.81 284 GLU A N 1
ATOM 2120 C CA . GLU A 1 284 ? 0.934 -12.025 -0.553 1.00 91.81 284 GLU A CA 1
ATOM 2121 C C . GLU A 1 284 ? 1.567 -10.739 -1.110 1.00 91.81 284 GLU A C 1
ATOM 2123 O O . GLU A 1 284 ? 2.789 -10.727 -1.300 1.00 91.81 284 GLU A O 1
ATOM 2128 N N . PRO A 1 285 ? 0.772 -9.696 -1.399 1.00 94.19 285 PRO A N 1
ATOM 2129 C CA . PRO A 1 285 ? 1.282 -8.411 -1.866 1.00 94.19 285 PRO A CA 1
ATOM 2130 C C . PRO A 1 285 ? 1.927 -7.633 -0.713 1.00 94.19 285 PRO A C 1
ATOM 2132 O O . PRO A 1 285 ? 1.647 -7.897 0.460 1.00 94.19 285 PRO A O 1
ATOM 2135 N N . PHE A 1 286 ? 2.775 -6.660 -1.041 1.00 96.06 286 PHE A N 1
ATOM 2136 C CA . PHE A 1 286 ? 3.359 -5.760 -0.046 1.00 96.06 286 PHE A CA 1
ATOM 2137 C C . PHE A 1 286 ? 2.272 -4.856 0.534 1.00 96.06 286 PHE A C 1
ATOM 2139 O O . PHE A 1 286 ? 2.226 -4.642 1.749 1.00 96.06 286 PHE A O 1
ATOM 2146 N N . CYS A 1 287 ? 1.382 -4.362 -0.329 1.00 95.38 287 CYS A N 1
ATOM 2147 C CA . CYS A 1 287 ? 0.188 -3.632 0.053 1.00 95.38 287 CYS A CA 1
ATOM 2148 C C . CYS A 1 287 ? -0.983 -3.960 -0.869 1.00 95.38 287 CYS A C 1
ATOM 2150 O O . CYS A 1 287 ? -0.810 -4.276 -2.035 1.00 95.38 287 CYS A O 1
ATOM 2152 N N . GLY A 1 288 ? -2.208 -3.877 -0.357 1.00 94.06 288 GLY A N 1
ATOM 2153 C CA . GLY A 1 288 ? -3.401 -4.134 -1.154 1.00 94.06 288 GLY A CA 1
ATOM 2154 C C . GLY A 1 288 ? -3.591 -5.617 -1.467 1.00 94.06 288 GLY A C 1
ATOM 2155 O O . GLY A 1 288 ? -3.533 -6.462 -0.577 1.00 94.06 288 GLY A O 1
ATOM 2156 N N . GLN A 1 289 ? -3.921 -5.945 -2.712 1.00 91.38 289 GLN A N 1
ATOM 2157 C CA . GLN A 1 289 ? -4.339 -7.295 -3.117 1.00 91.38 289 GLN A CA 1
ATOM 2158 C C . GLN A 1 289 ? -3.512 -7.871 -4.255 1.00 91.38 289 GLN A C 1
ATOM 2160 O O . GLN A 1 289 ? -3.627 -9.068 -4.543 1.00 91.38 289 GLN A O 1
ATOM 2165 N N . LYS A 1 290 ? -2.739 -7.044 -4.958 1.00 93.69 290 LYS A N 1
ATOM 2166 C CA . LYS A 1 290 ? -2.073 -7.463 -6.185 1.00 93.69 290 LYS A CA 1
ATOM 2167 C C . LYS A 1 290 ? -0.630 -7.021 -6.193 1.00 93.69 290 LYS A C 1
ATOM 2169 O O . LYS A 1 290 ? -0.261 -6.005 -5.646 1.00 93.69 290 LYS A O 1
ATOM 2174 N N . VAL A 1 291 ? 0.171 -7.799 -6.902 1.00 95.31 291 VAL A N 1
ATOM 2175 C CA . VAL A 1 291 ? 1.592 -7.545 -7.080 1.00 95.31 291 VAL A CA 1
ATOM 2176 C C . VAL A 1 291 ? 1.991 -7.846 -8.516 1.00 95.31 291 VAL A C 1
ATOM 2178 O O . VAL A 1 291 ? 1.314 -8.612 -9.215 1.00 95.31 291 VAL A O 1
ATOM 2181 N N . VAL A 1 292 ? 3.105 -7.281 -8.978 1.00 96.69 292 VAL A N 1
ATOM 2182 C CA . VAL A 1 292 ? 3.646 -7.588 -10.303 1.00 96.69 292 VAL A CA 1
ATOM 2183 C C . VAL A 1 292 ? 4.792 -8.576 -10.189 1.00 96.69 292 VAL A C 1
ATOM 2185 O O . VAL A 1 292 ? 5.817 -8.317 -9.566 1.00 96.69 292 VAL A O 1
ATOM 2188 N N . ARG A 1 293 ? 4.637 -9.717 -10.858 1.00 94.44 293 ARG A N 1
ATOM 2189 C CA . ARG A 1 293 ? 5.684 -10.720 -11.011 1.00 94.44 293 ARG A CA 1
ATOM 2190 C C . ARG A 1 293 ? 6.591 -10.375 -12.186 1.00 94.44 293 ARG A C 1
ATOM 2192 O O . ARG A 1 293 ? 6.103 -10.228 -13.311 1.00 94.44 293 ARG A O 1
ATOM 2199 N N . ASN A 1 294 ? 7.900 -10.346 -11.942 1.00 93.19 294 ASN A N 1
ATOM 2200 C CA . ASN A 1 294 ? 8.952 -10.127 -12.937 1.00 93.19 294 ASN A CA 1
ATOM 2201 C C . ASN A 1 294 ? 8.721 -8.906 -13.857 1.00 93.19 294 ASN A C 1
ATOM 2203 O O . ASN A 1 294 ? 8.810 -9.056 -15.085 1.00 93.19 294 ASN A O 1
ATOM 2207 N N . PRO A 1 295 ? 8.396 -7.706 -13.334 1.00 95.69 295 PRO A N 1
ATOM 2208 C CA . PRO A 1 295 ? 8.375 -6.516 -14.175 1.00 95.69 295 PRO A CA 1
ATOM 2209 C C . PRO A 1 295 ? 9.777 -6.221 -14.713 1.00 95.69 295 PRO A C 1
ATOM 2211 O O . PRO A 1 295 ? 10.788 -6.499 -14.072 1.00 95.69 295 PRO A O 1
ATOM 2214 N N . GLY A 1 296 ? 9.842 -5.639 -15.908 1.00 95.31 296 GLY A N 1
ATOM 2215 C CA . GLY A 1 296 ? 11.095 -5.130 -16.457 1.00 95.31 296 GLY A CA 1
ATOM 2216 C C . GLY A 1 296 ? 11.427 -3.737 -15.935 1.00 95.31 296 GLY A C 1
ATOM 2217 O O . GLY A 1 296 ? 12.600 -3.404 -15.809 1.00 95.31 296 GLY A O 1
ATOM 2218 N N . TYR A 1 297 ? 10.416 -2.923 -15.628 1.00 97.88 297 TYR A N 1
ATOM 2219 C CA . TYR A 1 297 ? 10.597 -1.514 -15.293 1.00 97.88 297 TYR A CA 1
ATOM 2220 C C . TYR A 1 297 ? 9.846 -1.122 -14.024 1.00 97.88 297 TYR A C 1
ATOM 2222 O O . TYR A 1 297 ? 8.749 -1.608 -13.768 1.00 97.88 297 TYR A O 1
ATOM 2230 N N . LEU A 1 298 ? 10.449 -0.198 -13.281 1.00 98.06 298 LEU A N 1
ATOM 2231 C CA . LEU A 1 298 ? 9.849 0.536 -12.163 1.00 98.06 298 LEU A CA 1
ATOM 2232 C C . LEU A 1 298 ? 9.326 1.905 -12.626 1.00 98.06 298 LEU A C 1
ATOM 2234 O O . LEU A 1 298 ? 8.435 2.498 -12.029 1.00 98.06 298 LEU A O 1
ATOM 2238 N N . PHE A 1 299 ? 9.885 2.419 -13.721 1.00 98.19 299 PHE A N 1
ATOM 2239 C CA . PHE A 1 299 ? 9.438 3.636 -14.379 1.00 98.19 299 PHE A CA 1
ATOM 2240 C C . PHE A 1 299 ? 9.769 3.569 -15.858 1.00 98.19 299 PHE A C 1
ATOM 2242 O O . PHE A 1 299 ? 10.849 3.113 -16.242 1.00 98.19 299 PHE A O 1
ATOM 2249 N N . ARG A 1 300 ? 8.858 4.062 -16.692 1.00 97.19 300 ARG A N 1
ATOM 2250 C CA . ARG A 1 300 ? 9.081 4.155 -18.125 1.00 97.19 300 ARG A CA 1
ATOM 2251 C C . ARG A 1 300 ? 8.239 5.265 -18.723 1.00 97.19 300 ARG A C 1
ATOM 2253 O O . ARG A 1 300 ? 7.015 5.196 -18.709 1.00 97.19 300 ARG A O 1
ATOM 2260 N N . ASP A 1 301 ? 8.901 6.266 -19.275 1.00 96.19 301 ASP A N 1
ATOM 2261 C CA . ASP A 1 301 ? 8.261 7.272 -20.104 1.00 96.19 301 ASP A CA 1
ATOM 2262 C C . ASP A 1 301 ? 8.358 6.851 -21.575 1.00 96.19 301 ASP A C 1
ATOM 2264 O O . ASP A 1 301 ? 9.436 6.835 -22.164 1.00 96.19 301 ASP A O 1
ATOM 2268 N N . MET A 1 302 ? 7.217 6.511 -22.172 1.00 92.62 302 MET A N 1
ATOM 2269 C CA . MET A 1 302 ? 7.143 6.051 -23.562 1.00 92.62 302 MET A CA 1
ATOM 2270 C C . MET A 1 302 ? 6.914 7.177 -24.578 1.00 92.62 302 MET A C 1
ATOM 2272 O O . MET A 1 302 ? 6.832 6.913 -25.777 1.00 92.62 302 MET A O 1
ATOM 2276 N N . VAL A 1 303 ? 6.809 8.435 -24.143 1.00 93.56 303 VAL A N 1
ATOM 2277 C CA . VAL A 1 303 ? 6.559 9.560 -25.051 1.00 93.56 303 VAL A CA 1
ATOM 2278 C C . VAL A 1 303 ? 7.845 9.896 -25.801 1.00 93.56 303 VAL A C 1
ATOM 2280 O O . VAL A 1 303 ? 8.773 10.437 -25.208 1.00 93.56 303 VAL A O 1
ATOM 2283 N N . ALA A 1 304 ? 7.920 9.610 -27.103 1.00 87.25 304 ALA A N 1
ATOM 2284 C CA . ALA A 1 304 ? 9.149 9.772 -27.892 1.00 87.25 304 ALA A CA 1
ATOM 2285 C C . ALA A 1 304 ? 9.768 11.185 -27.805 1.00 87.25 304 ALA A C 1
ATOM 2287 O O . ALA A 1 304 ? 10.983 11.314 -27.705 1.00 87.25 304 ALA A O 1
ATOM 2288 N N . ALA A 1 305 ? 8.938 12.235 -27.776 1.00 90.94 305 ALA A N 1
ATOM 2289 C CA . ALA A 1 305 ? 9.389 13.629 -27.696 1.00 90.94 305 ALA A CA 1
ATOM 2290 C C . ALA A 1 305 ? 9.772 14.099 -26.276 1.00 90.94 305 ALA A C 1
ATOM 2292 O O . ALA A 1 305 ? 10.341 15.177 -26.111 1.00 90.94 305 ALA A O 1
ATOM 2293 N N . SER A 1 306 ? 9.446 13.328 -25.236 1.00 93.75 306 SER A N 1
ATOM 2294 C CA . SER A 1 306 ? 9.747 13.701 -23.852 1.00 93.75 306 SER A CA 1
ATOM 2295 C C . SER A 1 306 ? 11.205 13.398 -23.504 1.00 93.75 306 SER A C 1
ATOM 2297 O O . SER A 1 306 ? 11.733 12.346 -23.866 1.00 93.75 306 SER A O 1
ATOM 2299 N N . LYS A 1 307 ? 11.841 14.272 -22.718 1.00 92.31 307 LYS A N 1
ATOM 2300 C CA . LYS A 1 307 ? 13.179 14.020 -22.151 1.00 92.31 307 LYS A CA 1
ATOM 2301 C C . LYS A 1 307 ? 13.151 13.032 -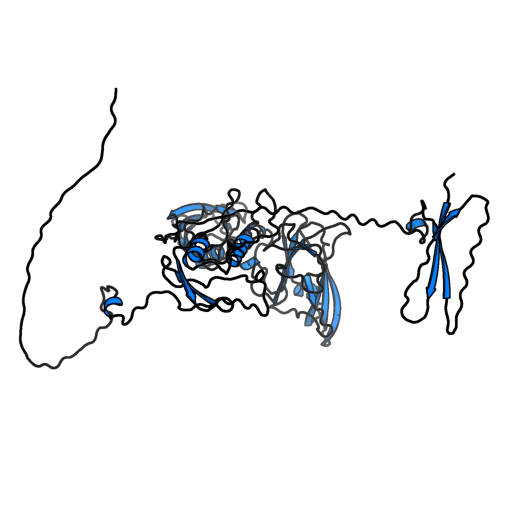20.979 1.00 92.31 307 LYS A C 1
ATOM 2303 O O . LYS A 1 307 ? 14.194 12.510 -20.608 1.00 92.31 307 LYS A O 1
ATOM 2308 N N . GLY A 1 308 ? 11.973 12.764 -20.412 1.00 95.38 308 GLY A N 1
ATOM 2309 C CA . GLY A 1 308 ? 11.795 11.953 -19.210 1.00 95.38 308 GLY A CA 1
ATOM 2310 C C . GLY A 1 308 ? 11.427 12.775 -17.973 1.00 95.38 308 GLY A C 1
ATOM 2311 O O . GLY A 1 308 ? 11.190 13.982 -18.038 1.00 95.38 308 GLY A O 1
ATOM 2312 N N . LEU A 1 309 ? 11.381 12.101 -16.826 1.00 97.25 309 LEU A N 1
ATOM 2313 C CA . LEU A 1 309 ? 11.107 12.685 -15.518 1.00 97.25 309 LEU A CA 1
ATOM 2314 C C . LEU A 1 309 ? 12.292 13.536 -15.049 1.00 97.25 309 LEU A C 1
ATOM 2316 O O . LEU A 1 309 ? 13.379 13.011 -14.818 1.00 97.25 309 LEU A O 1
ATOM 2320 N N . PHE A 1 310 ? 12.083 14.842 -14.891 1.00 97.69 310 PHE A N 1
ATOM 2321 C CA . PHE A 1 310 ? 13.122 15.755 -14.417 1.00 97.69 310 PHE A CA 1
ATOM 2322 C C . PHE A 1 310 ? 13.431 15.519 -12.931 1.00 97.69 310 PHE A C 1
ATOM 2324 O O . PHE A 1 310 ? 12.542 15.656 -12.088 1.00 97.69 310 PHE A O 1
ATOM 2331 N N . LEU A 1 311 ? 14.688 15.198 -12.614 1.00 97.88 311 LEU A N 1
ATOM 2332 C CA . LEU A 1 311 ? 15.151 15.052 -11.239 1.00 97.88 311 LEU A CA 1
ATOM 2333 C C . LEU A 1 311 ? 15.467 16.422 -10.634 1.00 97.88 311 LEU A C 1
ATOM 2335 O O . LEU A 1 311 ? 16.375 17.130 -11.077 1.00 97.88 311 LEU A O 1
ATOM 2339 N N . THR A 1 312 ? 14.720 16.788 -9.600 1.00 96.00 312 THR A N 1
ATOM 2340 C CA . THR A 1 312 ? 14.806 18.080 -8.908 1.00 96.00 312 THR A CA 1
ATOM 2341 C C . THR A 1 312 ? 15.187 17.881 -7.442 1.00 96.00 312 THR A C 1
ATOM 2343 O O . THR A 1 312 ? 15.535 16.785 -7.021 1.00 96.00 312 THR A O 1
ATOM 2346 N N . THR A 1 313 ? 15.135 18.938 -6.633 1.00 92.56 313 THR A N 1
ATOM 2347 C CA . THR A 1 313 ? 15.220 18.821 -5.167 1.00 92.56 313 THR A CA 1
ATOM 2348 C C . THR A 1 313 ? 13.964 18.209 -4.540 1.00 92.56 313 THR A C 1
ATOM 2350 O O . THR A 1 313 ? 13.998 17.836 -3.378 1.00 92.56 313 THR A O 1
ATOM 2353 N N . SER A 1 314 ? 12.859 18.088 -5.285 1.00 93.62 314 SER A N 1
ATOM 2354 C CA . SER A 1 314 ? 11.605 17.468 -4.820 1.00 93.62 314 SER A CA 1
ATOM 2355 C C . SER A 1 314 ? 11.282 16.143 -5.519 1.00 93.62 314 SER A C 1
ATOM 2357 O O . SER A 1 314 ? 10.265 15.522 -5.227 1.00 93.62 314 SER A O 1
ATOM 2359 N N . VAL A 1 315 ? 12.117 15.712 -6.467 1.00 96.88 315 VAL A N 1
ATOM 2360 C CA . VAL A 1 315 ? 11.963 14.448 -7.197 1.00 96.88 315 VAL A CA 1
ATOM 2361 C C . VAL A 1 315 ? 13.357 13.891 -7.442 1.00 96.88 315 VAL A C 1
ATOM 2363 O O . VAL A 1 315 ? 14.023 14.290 -8.390 1.00 96.88 315 VAL A O 1
ATOM 2366 N N . PHE A 1 316 ? 13.825 13.017 -6.565 1.00 97.44 316 PHE A N 1
ATOM 2367 C CA . PHE A 1 316 ? 15.175 12.452 -6.641 1.00 97.44 316 PHE A CA 1
ATOM 2368 C C . PHE A 1 316 ? 15.257 11.022 -6.111 1.00 97.44 316 PHE A C 1
ATOM 2370 O O . PHE A 1 316 ? 16.127 10.268 -6.540 1.00 97.44 316 PHE A O 1
ATOM 2377 N N . LEU A 1 317 ? 14.337 10.641 -5.227 1.00 97.69 317 LEU A N 1
ATOM 2378 C CA . LEU A 1 317 ? 14.296 9.337 -4.593 1.00 97.69 317 LEU A CA 1
ATOM 2379 C C . LEU A 1 317 ? 13.378 8.393 -5.369 1.00 97.69 317 LEU A C 1
ATOM 2381 O O . LEU A 1 317 ? 12.271 8.775 -5.753 1.00 97.69 317 LEU A O 1
ATOM 2385 N N . VAL A 1 318 ? 13.829 7.160 -5.568 1.00 98.00 318 VAL A N 1
ATOM 2386 C CA . VAL A 1 318 ? 13.061 6.066 -6.167 1.00 98.00 318 VAL A CA 1
ATOM 2387 C C . VAL A 1 318 ? 12.971 4.956 -5.135 1.00 98.00 318 VAL A C 1
ATOM 2389 O O . VAL A 1 318 ? 14.000 4.388 -4.785 1.00 98.00 318 VAL A O 1
ATOM 2392 N N . CYS A 1 319 ? 11.767 4.636 -4.675 1.00 97.88 319 CYS A N 1
ATOM 2393 C CA . CYS A 1 319 ? 11.525 3.516 -3.778 1.00 97.88 319 CYS A CA 1
ATOM 2394 C C . CYS A 1 319 ? 10.673 2.443 -4.450 1.00 97.88 319 CYS A C 1
ATOM 2396 O O . CYS A 1 319 ? 9.819 2.755 -5.280 1.00 97.88 319 CYS A O 1
ATOM 2398 N N . PHE A 1 320 ? 10.888 1.184 -4.099 1.00 97.25 320 PHE A N 1
ATOM 2399 C CA . PHE A 1 320 ? 10.044 0.082 -4.547 1.00 97.25 320 PHE A CA 1
ATOM 2400 C C . PHE A 1 320 ? 10.060 -1.043 -3.524 1.00 97.25 320 PHE A C 1
ATOM 2402 O O . PHE A 1 320 ? 11.115 -1.390 -2.980 1.00 97.25 320 PHE A O 1
ATOM 2409 N N . ALA A 1 321 ? 8.889 -1.615 -3.278 1.00 97.31 321 ALA A N 1
ATOM 2410 C CA . ALA A 1 321 ? 8.796 -2.830 -2.506 1.00 97.31 321 ALA A CA 1
ATOM 2411 C C . ALA A 1 321 ? 9.172 -4.025 -3.375 1.00 97.31 321 ALA A C 1
ATOM 2413 O O . ALA A 1 321 ? 8.748 -4.130 -4.529 1.00 97.31 321 ALA A O 1
ATOM 2414 N N . TYR A 1 322 ? 9.958 -4.942 -2.824 1.00 96.00 322 TYR A N 1
ATOM 2415 C CA . TYR A 1 322 ? 10.347 -6.157 -3.521 1.00 96.00 322 TYR A CA 1
ATOM 2416 C C . TYR A 1 322 ? 10.365 -7.368 -2.600 1.00 96.00 322 TYR A C 1
ATOM 2418 O O . TYR A 1 322 ? 10.562 -7.265 -1.390 1.00 96.00 322 TYR A O 1
ATOM 2426 N N . ARG A 1 323 ? 10.153 -8.527 -3.216 1.00 93.44 323 ARG A N 1
ATOM 2427 C CA . ARG A 1 323 ? 10.236 -9.831 -2.573 1.00 93.44 323 ARG A CA 1
ATOM 2428 C C . ARG A 1 323 ? 10.833 -10.849 -3.531 1.00 93.44 323 ARG A C 1
ATOM 2430 O O . ARG A 1 323 ? 10.491 -10.871 -4.718 1.00 93.44 323 ARG A O 1
ATOM 2437 N N . GLY A 1 324 ? 11.666 -11.727 -2.987 1.00 86.00 324 GLY A N 1
ATOM 2438 C CA . GLY A 1 324 ? 12.396 -12.743 -3.734 1.00 86.00 324 GLY A CA 1
ATOM 2439 C C . GLY A 1 324 ? 13.862 -12.367 -3.921 1.00 86.00 324 GLY A C 1
ATOM 2440 O O . GLY A 1 324 ? 14.238 -11.199 -3.944 1.00 86.00 324 GLY A O 1
ATOM 2441 N N . ASN A 1 325 ? 14.692 -13.388 -4.077 1.00 77.56 325 ASN A N 1
ATOM 2442 C CA . ASN A 1 325 ? 16.147 -13.316 -3.968 1.00 77.56 325 ASN A CA 1
ATOM 2443 C C . ASN A 1 325 ? 16.879 -13.133 -5.308 1.00 77.56 325 ASN A C 1
ATOM 2445 O O . ASN A 1 325 ? 18.098 -13.243 -5.374 1.00 77.56 325 ASN A O 1
ATOM 2449 N N . GLU A 1 326 ? 16.143 -12.861 -6.386 1.00 79.56 326 GLU A N 1
ATOM 2450 C CA . GLU A 1 326 ? 16.644 -13.048 -7.754 1.00 79.56 326 GLU A CA 1
ATOM 2451 C C . GLU A 1 326 ? 16.580 -11.780 -8.609 1.00 79.56 326 GLU A C 1
ATOM 2453 O O . GLU A 1 326 ? 16.494 -11.826 -9.842 1.00 79.56 326 GLU A O 1
ATOM 2458 N N . ILE A 1 327 ? 16.634 -10.621 -7.955 1.00 89.06 327 ILE A N 1
ATOM 2459 C CA . ILE A 1 327 ? 16.851 -9.330 -8.608 1.00 89.06 327 ILE A CA 1
ATOM 2460 C C . ILE A 1 327 ? 18.361 -9.106 -8.704 1.00 89.06 327 ILE A C 1
ATOM 2462 O O . ILE A 1 327 ? 19.100 -9.316 -7.744 1.00 89.06 327 ILE A O 1
ATOM 2466 N N . GLN A 1 328 ? 18.851 -8.702 -9.877 1.00 90.75 328 GLN A N 1
ATOM 2467 C CA . GLN A 1 328 ? 20.253 -8.316 -10.024 1.00 90.75 328 GLN A CA 1
ATOM 2468 C C . GLN A 1 328 ? 20.565 -7.143 -9.098 1.00 90.75 328 GLN A C 1
ATOM 2470 O O . GLN A 1 328 ? 19.769 -6.213 -8.995 1.00 90.75 328 GLN A O 1
ATOM 2475 N N . SER A 1 329 ? 21.760 -7.140 -8.508 1.00 91.00 329 SER A N 1
ATOM 2476 C CA . SER A 1 329 ? 22.300 -6.066 -7.655 1.00 91.00 329 SER A CA 1
ATOM 2477 C C . SER A 1 329 ? 22.640 -4.784 -8.439 1.00 91.00 329 SER A C 1
ATOM 2479 O O . SER A 1 329 ? 23.681 -4.158 -8.246 1.00 91.00 329 SER A O 1
ATOM 2481 N N . ARG A 1 330 ? 21.786 -4.414 -9.398 1.00 94.12 330 ARG A N 1
ATOM 2482 C CA . ARG A 1 330 ? 21.873 -3.197 -10.199 1.00 94.12 330 ARG A CA 1
ATOM 2483 C C . ARG A 1 330 ? 20.495 -2.718 -10.640 1.00 94.12 330 ARG A C 1
ATOM 2485 O O . ARG A 1 330 ? 19.623 -3.513 -10.993 1.00 94.12 330 ARG A O 1
ATOM 2492 N N . ILE A 1 331 ? 20.360 -1.404 -10.752 1.00 97.12 331 ILE A N 1
ATOM 2493 C CA . ILE A 1 331 ? 19.215 -0.734 -11.367 1.00 97.12 331 ILE A CA 1
ATOM 2494 C C . ILE A 1 331 ? 19.729 0.066 -12.559 1.00 97.12 331 ILE A C 1
ATOM 2496 O O . ILE A 1 331 ? 20.584 0.936 -12.405 1.00 97.12 331 ILE A O 1
ATOM 2500 N N . ARG A 1 332 ? 19.212 -0.204 -13.762 1.00 98.25 332 ARG A N 1
ATOM 2501 C CA . ARG A 1 332 ? 19.572 0.596 -14.940 1.00 98.25 332 ARG A CA 1
ATOM 2502 C C . ARG A 1 332 ? 18.687 1.824 -15.016 1.00 98.25 332 ARG A C 1
ATOM 2504 O O . ARG A 1 332 ? 17.477 1.700 -15.185 1.00 98.25 332 ARG A O 1
ATOM 2511 N N . SER A 1 333 ? 19.310 2.991 -14.978 1.00 98.31 333 SER A N 1
ATOM 2512 C CA . SER A 1 333 ? 18.678 4.255 -15.332 1.00 98.31 333 SER A CA 1
ATOM 2513 C C . SER A 1 333 ? 19.069 4.617 -16.758 1.00 98.31 333 SER A C 1
ATOM 2515 O O . SER A 1 333 ? 20.254 4.766 -17.056 1.00 98.31 333 SER A O 1
ATOM 2517 N N . SER A 1 334 ? 18.092 4.739 -17.651 1.00 98.12 334 SER A N 1
ATOM 2518 C CA . SER A 1 334 ? 18.273 5.384 -18.953 1.00 98.12 334 SER A CA 1
ATOM 2519 C C . SER A 1 334 ? 17.813 6.825 -18.822 1.00 98.12 334 SER A C 1
ATOM 2521 O O . SER A 1 334 ? 16.671 7.070 -18.433 1.00 98.12 334 SER A O 1
ATOM 2523 N N . TYR A 1 335 ? 18.696 7.779 -19.103 1.00 98.06 335 TYR A N 1
ATOM 2524 C CA . TYR A 1 335 ? 18.468 9.183 -18.777 1.00 98.06 335 TYR A CA 1
ATOM 2525 C C . TYR A 1 335 ? 19.134 10.125 -19.778 1.00 98.06 335 TYR A C 1
ATOM 2527 O O . TYR A 1 335 ? 20.122 9.793 -20.433 1.00 98.06 335 TYR A O 1
ATOM 2535 N N . THR A 1 336 ? 18.592 11.333 -19.864 1.00 98.00 336 THR A N 1
ATOM 2536 C CA . THR A 1 336 ? 19.198 12.465 -20.557 1.00 98.00 336 THR A CA 1
ATOM 2537 C C . THR A 1 336 ? 19.754 13.434 -19.526 1.00 98.00 336 THR A C 1
ATOM 2539 O O . THR A 1 336 ? 19.037 13.812 -18.601 1.00 98.00 336 THR A O 1
ATOM 2542 N N . TYR A 1 337 ? 21.000 13.875 -19.676 1.00 97.81 337 TYR A N 1
ATOM 2543 C CA . TYR A 1 337 ? 21.556 14.945 -18.847 1.00 97.81 337 TYR A CA 1
ATOM 2544 C C . TYR A 1 337 ? 21.917 16.172 -19.678 1.00 97.81 337 TYR A C 1
ATOM 2546 O O . TYR A 1 337 ? 22.174 16.056 -20.875 1.00 97.81 337 TYR A O 1
ATOM 2554 N N . GLN A 1 338 ? 21.892 17.344 -19.043 1.00 97.69 338 GLN A N 1
ATOM 2555 C CA . GLN A 1 338 ? 22.393 18.583 -19.633 1.00 97.69 338 GLN A CA 1
ATOM 2556 C C . GLN A 1 338 ? 23.846 18.794 -19.195 1.00 97.69 338 GLN A C 1
ATOM 2558 O O . GLN A 1 338 ? 24.089 18.839 -17.989 1.00 97.69 338 GLN A O 1
ATOM 2563 N N . ASN A 1 339 ? 24.793 18.894 -20.130 1.00 93.75 339 ASN A N 1
ATOM 2564 C CA . ASN A 1 339 ? 26.194 19.200 -19.811 1.00 93.75 339 ASN A CA 1
ATOM 2565 C C . ASN A 1 339 ? 26.402 20.706 -19.531 1.00 93.75 339 ASN A C 1
ATOM 2567 O O . ASN A 1 339 ? 25.466 21.507 -19.594 1.00 93.75 339 ASN A O 1
ATOM 2571 N N . ASP A 1 340 ? 27.633 21.083 -19.202 1.00 92.00 340 ASP A N 1
ATOM 2572 C CA . ASP A 1 340 ? 28.087 22.462 -18.981 1.00 92.00 340 ASP A CA 1
ATOM 2573 C C . ASP A 1 340 ? 27.972 23.350 -20.233 1.00 92.00 340 ASP A C 1
ATOM 2575 O O . ASP A 1 340 ? 27.723 24.549 -20.124 1.00 92.00 340 ASP A O 1
ATOM 2579 N N . MET A 1 341 ? 28.047 22.749 -21.422 1.00 94.31 341 MET A N 1
ATOM 2580 C CA . MET A 1 341 ? 27.780 23.389 -22.717 1.00 94.31 341 MET A CA 1
ATOM 2581 C C . MET A 1 341 ? 26.280 23.504 -23.055 1.00 94.31 341 MET A C 1
ATOM 2583 O O . MET A 1 341 ? 25.921 23.906 -24.159 1.00 94.31 341 MET A O 1
ATOM 2587 N N . LEU A 1 342 ? 25.388 23.186 -22.109 1.00 93.62 342 LEU A N 1
ATOM 2588 C CA . LEU A 1 342 ? 23.926 23.221 -22.243 1.00 93.62 342 LEU A CA 1
ATOM 2589 C C . LEU A 1 342 ? 23.328 22.220 -23.249 1.00 93.62 342 LEU A C 1
ATOM 2591 O O . LEU A 1 342 ? 22.122 22.280 -23.519 1.00 93.62 342 LEU A O 1
ATOM 2595 N N . GLU A 1 343 ? 24.111 21.261 -23.734 1.00 95.25 343 GLU A N 1
ATOM 2596 C CA . GLU A 1 343 ? 23.675 20.193 -24.631 1.00 95.25 343 GLU A CA 1
ATOM 2597 C C . GLU A 1 343 ? 23.000 19.054 -23.866 1.00 95.25 343 GLU A C 1
ATOM 2599 O O . GLU A 1 343 ? 23.344 18.753 -22.723 1.00 95.25 343 GLU A O 1
ATOM 2604 N N . TYR A 1 344 ? 22.048 18.384 -24.517 1.00 95.69 344 TYR A N 1
ATOM 2605 C CA . TYR A 1 344 ? 21.311 17.262 -23.940 1.00 95.69 344 TYR A CA 1
ATOM 2606 C C . TYR A 1 344 ? 21.836 15.938 -24.488 1.00 95.69 344 TYR A C 1
ATOM 2608 O O . TYR A 1 344 ? 21.692 15.657 -25.676 1.00 95.69 344 TYR A O 1
ATOM 2616 N N . ILE A 1 345 ? 22.383 15.102 -23.610 1.00 96.31 345 ILE A N 1
ATOM 2617 C CA . ILE A 1 345 ? 23.009 13.828 -23.976 1.00 96.31 345 ILE A CA 1
ATOM 2618 C C . ILE A 1 345 ? 22.202 12.682 -23.373 1.00 96.31 345 ILE A C 1
ATOM 2620 O O . ILE A 1 345 ? 21.993 12.638 -22.161 1.00 96.31 345 ILE A O 1
ATOM 2624 N N . TYR A 1 346 ? 21.745 11.751 -24.214 1.00 96.56 346 TYR A N 1
ATOM 2625 C CA . TYR A 1 346 ? 21.074 10.522 -23.785 1.00 96.56 346 TYR A CA 1
ATOM 2626 C C . TYR A 1 346 ? 22.090 9.409 -23.529 1.00 96.56 346 TYR A C 1
ATOM 2628 O O . TYR A 1 346 ? 22.956 9.142 -24.361 1.00 96.56 346 TYR A O 1
ATOM 2636 N N . THR A 1 347 ? 21.974 8.741 -22.387 1.00 97.44 347 THR A N 1
ATOM 2637 C CA . THR A 1 347 ? 22.849 7.635 -22.000 1.00 97.44 347 THR A CA 1
ATOM 2638 C C . THR A 1 347 ? 22.135 6.693 -21.026 1.00 97.44 347 THR A C 1
ATOM 2640 O O . THR A 1 347 ? 20.941 6.833 -20.746 1.00 97.44 347 THR A O 1
ATOM 2643 N N . TYR A 1 348 ? 22.857 5.702 -20.513 1.00 97.94 348 TYR A N 1
ATOM 2644 C CA . TYR A 1 348 ? 22.396 4.860 -19.421 1.00 97.94 348 TYR A CA 1
ATOM 2645 C C . TYR A 1 348 ? 23.500 4.635 -18.391 1.00 97.94 348 TYR A C 1
ATOM 2647 O O . TYR A 1 348 ? 24.692 4.722 -18.689 1.00 97.94 348 TYR A O 1
ATOM 2655 N N . TYR A 1 349 ? 23.087 4.301 -17.174 1.00 98.44 349 TYR A N 1
ATOM 2656 C CA . TYR A 1 349 ? 23.979 3.896 -16.101 1.00 98.44 349 TYR A CA 1
ATOM 2657 C C . TYR A 1 349 ? 23.352 2.760 -15.296 1.00 98.44 349 TYR A C 1
ATOM 2659 O O . TYR A 1 349 ? 22.170 2.813 -14.955 1.00 98.44 349 TYR A O 1
ATOM 2667 N N . ASP A 1 350 ? 24.149 1.731 -15.019 1.00 98.19 350 ASP A N 1
ATOM 2668 C CA . ASP A 1 350 ? 23.785 0.644 -14.114 1.00 98.19 350 ASP A CA 1
ATOM 2669 C C . ASP A 1 350 ? 24.225 1.049 -12.708 1.00 98.19 350 ASP A C 1
ATOM 2671 O O . ASP A 1 350 ? 25.398 0.926 -12.363 1.00 98.19 350 ASP A O 1
ATOM 2675 N N . VAL A 1 351 ? 23.287 1.575 -11.921 1.00 98.00 351 VAL A N 1
ATOM 2676 C CA . VAL A 1 351 ? 23.529 1.960 -10.531 1.00 98.00 351 VAL A CA 1
ATOM 2677 C C . VAL A 1 351 ? 23.653 0.681 -9.701 1.00 98.00 351 VAL A C 1
ATOM 2679 O O . VAL A 1 351 ? 22.692 -0.095 -9.678 1.00 98.00 351 VAL A O 1
ATOM 2682 N N . PRO A 1 352 ? 24.797 0.418 -9.046 1.00 96.62 352 PRO A N 1
ATOM 2683 C CA . PRO A 1 352 ? 24.926 -0.731 -8.158 1.00 96.62 352 PRO A CA 1
ATOM 2684 C C . PRO A 1 352 ? 24.008 -0.552 -6.944 1.00 96.62 352 PRO A C 1
ATOM 2686 O O . PRO A 1 352 ? 23.928 0.541 -6.386 1.00 96.62 352 PRO A O 1
ATOM 2689 N N . VAL A 1 353 ? 23.319 -1.620 -6.542 1.00 95.00 353 VAL A N 1
ATOM 2690 C CA . VAL A 1 353 ? 22.447 -1.627 -5.357 1.00 95.00 353 VAL A CA 1
ATOM 2691 C C . VAL A 1 353 ? 22.655 -2.896 -4.546 1.00 95.00 353 VAL A C 1
ATOM 2693 O O . VAL A 1 353 ? 22.877 -3.968 -5.110 1.00 95.00 353 VAL A O 1
ATOM 2696 N N . THR A 1 354 ? 22.532 -2.783 -3.229 1.00 92.25 354 THR A N 1
ATOM 2697 C CA . THR A 1 354 ? 22.486 -3.933 -2.324 1.00 92.25 354 THR A CA 1
ATOM 2698 C C . THR A 1 354 ? 21.032 -4.194 -1.969 1.00 92.25 354 THR A C 1
ATOM 2700 O O . THR A 1 354 ? 20.356 -3.311 -1.446 1.00 92.25 354 THR A O 1
ATOM 2703 N N . LEU A 1 355 ? 20.554 -5.391 -2.297 1.00 91.69 355 LEU A N 1
ATOM 2704 C CA . LEU A 1 355 ? 19.202 -5.847 -1.997 1.00 91.69 355 LEU A CA 1
ATOM 2705 C C . LEU A 1 355 ? 19.298 -7.055 -1.064 1.00 91.69 355 LEU A C 1
ATOM 2707 O O . LEU A 1 355 ? 20.164 -7.913 -1.250 1.00 91.69 355 LEU A O 1
ATOM 2711 N N . ASN A 1 356 ? 18.407 -7.110 -0.082 1.00 88.44 356 ASN A N 1
ATOM 2712 C CA . ASN A 1 356 ? 18.229 -8.259 0.790 1.00 88.44 356 ASN A CA 1
ATOM 2713 C C . ASN A 1 356 ? 17.748 -9.459 -0.033 1.00 88.44 356 ASN A C 1
ATOM 2715 O O . ASN A 1 356 ? 17.047 -9.318 -1.036 1.00 88.44 356 ASN A O 1
ATOM 2719 N N . THR A 1 357 ? 18.178 -10.651 0.372 1.00 82.75 357 THR A N 1
ATOM 2720 C CA . THR A 1 357 ? 17.961 -11.898 -0.382 1.00 82.75 357 THR A CA 1
ATOM 2721 C C . THR A 1 357 ? 17.141 -12.925 0.390 1.00 82.75 357 THR A C 1
ATOM 2723 O O . THR A 1 357 ? 17.039 -14.072 -0.038 1.00 82.75 357 THR A O 1
ATOM 2726 N N . ASP A 1 358 ? 16.549 -12.539 1.518 1.00 86.31 358 ASP A N 1
ATOM 2727 C CA . ASP A 1 358 ? 15.594 -13.400 2.206 1.00 86.31 358 ASP A CA 1
ATOM 2728 C C . ASP A 1 358 ? 14.228 -13.426 1.487 1.00 86.31 358 ASP A C 1
ATOM 2730 O O . ASP A 1 358 ? 13.985 -12.737 0.491 1.00 86.31 358 ASP A O 1
ATOM 2734 N N . GLU A 1 359 ? 13.332 -14.287 1.968 1.00 83.50 359 GLU A N 1
ATOM 2735 C CA . GLU A 1 359 ? 12.015 -14.508 1.362 1.00 83.50 359 GLU A CA 1
ATOM 2736 C C . GLU A 1 359 ? 10.962 -13.455 1.745 1.00 83.50 359 GLU A C 1
ATOM 2738 O O . GLU A 1 359 ? 9.820 -13.533 1.275 1.00 83.50 359 GLU A O 1
ATOM 2743 N N . GLY A 1 360 ? 11.312 -12.508 2.614 1.00 90.19 360 GLY A N 1
ATOM 2744 C CA . GLY A 1 360 ? 10.449 -11.459 3.126 1.00 90.19 360 GLY A CA 1
ATOM 2745 C C . GLY A 1 360 ? 10.217 -10.319 2.140 1.00 90.19 360 GLY A C 1
ATOM 2746 O O . GLY A 1 360 ? 10.806 -10.230 1.060 1.00 90.19 360 GLY A O 1
ATOM 2747 N N . TRP A 1 361 ? 9.294 -9.443 2.523 1.00 95.50 361 TRP A N 1
ATOM 2748 C CA . TRP A 1 361 ? 9.070 -8.180 1.839 1.00 95.50 361 TRP A CA 1
ATOM 2749 C C . TRP A 1 361 ? 10.069 -7.136 2.329 1.00 95.50 361 TRP A C 1
ATOM 2751 O O . TRP A 1 361 ? 10.208 -6.926 3.531 1.00 95.50 361 TRP A O 1
ATOM 2761 N N . HIS A 1 362 ? 10.689 -6.436 1.387 1.00 95.38 362 HIS A N 1
ATOM 2762 C CA . HIS A 1 362 ? 11.648 -5.363 1.634 1.00 95.38 362 HIS A CA 1
ATOM 2763 C C . HIS A 1 362 ? 11.218 -4.100 0.905 1.00 95.38 362 HIS A C 1
ATOM 2765 O O . HIS A 1 362 ? 10.548 -4.173 -0.126 1.00 95.38 362 HIS A O 1
ATOM 2771 N N . LEU A 1 363 ? 11.640 -2.939 1.400 1.00 96.06 363 LEU A N 1
ATOM 2772 C CA . LEU A 1 363 ? 11.479 -1.659 0.718 1.00 96.06 363 LEU A CA 1
ATOM 2773 C C . LEU A 1 363 ? 12.864 -1.076 0.452 1.00 96.06 363 LEU A C 1
ATOM 2775 O O . LEU A 1 363 ? 13.609 -0.796 1.381 1.00 96.06 363 LEU A O 1
ATOM 2779 N N . HIS A 1 364 ? 13.224 -0.895 -0.817 1.00 96.00 364 HIS A N 1
ATOM 2780 C CA . HIS A 1 364 ? 14.489 -0.256 -1.177 1.00 96.00 364 HIS A CA 1
ATOM 2781 C C . HIS A 1 364 ? 14.233 1.155 -1.683 1.00 96.00 364 HIS A C 1
ATOM 2783 O O . HIS A 1 364 ? 13.348 1.337 -2.515 1.00 96.00 364 HIS A O 1
ATOM 2789 N N . CYS A 1 365 ? 15.032 2.123 -1.233 1.00 97.00 365 CYS A N 1
ATOM 2790 C CA . CYS A 1 365 ? 15.023 3.499 -1.717 1.00 97.00 365 CYS A CA 1
ATOM 2791 C C . CYS A 1 365 ? 16.412 3.892 -2.237 1.00 97.00 365 CYS A C 1
ATOM 2793 O O . CYS A 1 365 ? 17.411 3.743 -1.542 1.00 97.00 365 CYS A O 1
ATOM 2795 N N . LEU A 1 366 ? 16.461 4.437 -3.452 1.00 96.94 366 LEU A N 1
ATOM 2796 C CA . LEU A 1 366 ? 17.672 4.893 -4.125 1.00 96.94 366 LEU A CA 1
ATOM 2797 C C . LEU A 1 366 ? 17.565 6.388 -4.437 1.00 96.94 366 LEU A C 1
ATOM 2799 O O . LEU A 1 366 ? 16.650 6.808 -5.152 1.00 96.94 366 LEU A O 1
ATOM 2803 N N . ASP A 1 367 ? 18.528 7.185 -3.968 1.00 97.62 367 ASP A N 1
ATOM 2804 C CA . ASP A 1 367 ? 18.705 8.557 -4.453 1.00 97.62 367 ASP A CA 1
ATOM 2805 C C . ASP A 1 367 ? 19.294 8.518 -5.869 1.00 97.62 367 ASP A C 1
ATOM 2807 O O . ASP A 1 367 ? 20.507 8.454 -6.096 1.00 97.62 367 ASP A O 1
ATOM 2811 N N . MET A 1 368 ? 18.394 8.528 -6.849 1.00 97.94 368 MET A N 1
ATOM 2812 C CA . MET A 1 368 ? 18.744 8.473 -8.259 1.00 97.94 368 MET A CA 1
ATOM 2813 C C . MET A 1 368 ? 19.513 9.727 -8.678 1.00 97.94 368 MET A C 1
ATOM 2815 O O . MET A 1 368 ? 20.431 9.643 -9.492 1.00 97.94 368 MET A O 1
ATOM 2819 N N . LYS A 1 369 ? 19.179 10.899 -8.127 1.00 97.44 369 LYS A N 1
ATOM 2820 C CA . LYS A 1 369 ? 19.860 12.144 -8.498 1.00 97.44 369 LYS A CA 1
ATOM 2821 C C . LYS A 1 369 ? 21.305 12.124 -8.016 1.00 97.44 369 LYS A C 1
ATOM 2823 O O . LYS A 1 369 ? 22.190 12.458 -8.803 1.00 97.44 369 LYS A O 1
ATOM 2828 N N . ALA A 1 370 ? 21.553 11.712 -6.776 1.00 97.81 370 ALA A N 1
ATOM 2829 C CA . ALA A 1 370 ? 22.900 11.575 -6.233 1.00 97.81 370 ALA A CA 1
ATOM 2830 C C . ALA A 1 370 ? 23.727 10.563 -7.042 1.00 97.81 370 ALA A C 1
ATOM 2832 O O . ALA A 1 370 ? 24.826 10.898 -7.487 1.00 97.81 370 ALA A O 1
ATOM 2833 N N . ALA A 1 371 ? 23.170 9.381 -7.333 1.00 98.06 371 ALA A N 1
ATOM 2834 C CA . ALA A 1 371 ? 23.853 8.351 -8.120 1.00 98.06 371 ALA A CA 1
ATOM 2835 C C . ALA A 1 371 ? 24.248 8.840 -9.529 1.00 98.06 371 ALA A C 1
ATOM 2837 O O . ALA A 1 371 ? 25.369 8.609 -9.989 1.00 98.06 371 ALA A O 1
ATOM 2838 N N . LEU A 1 372 ? 23.349 9.555 -10.215 1.00 98.00 372 LEU A N 1
ATOM 2839 C CA . LEU A 1 372 ? 23.633 10.116 -11.539 1.00 98.00 372 LEU A CA 1
ATOM 2840 C C . LEU A 1 372 ? 24.610 11.299 -11.482 1.00 98.00 372 LEU A C 1
ATOM 2842 O O . LEU A 1 372 ? 25.451 11.430 -12.373 1.00 98.00 372 LEU A O 1
ATOM 2846 N N . SER A 1 373 ? 24.545 12.117 -10.429 1.00 97.38 373 SER A N 1
ATOM 2847 C CA . SER A 1 373 ? 25.453 13.256 -10.224 1.00 97.38 373 SER A CA 1
ATOM 2848 C C . SER A 1 373 ? 26.880 12.791 -9.947 1.00 97.38 373 SER A C 1
ATOM 2850 O O . SER A 1 373 ? 27.822 13.346 -10.500 1.00 97.38 373 SER A O 1
ATOM 2852 N N . GLN A 1 374 ? 27.053 11.713 -9.175 1.00 97.44 374 GLN A N 1
ATOM 2853 C CA . GLN A 1 374 ? 28.361 11.085 -8.975 1.00 97.44 374 GLN A CA 1
ATOM 2854 C C . GLN A 1 374 ? 28.950 10.575 -10.299 1.00 97.44 374 GLN A C 1
ATOM 2856 O O . GLN A 1 374 ? 30.148 10.703 -10.544 1.00 97.44 374 GLN A O 1
ATOM 2861 N N . ARG A 1 375 ? 28.109 10.011 -11.177 1.00 96.94 375 ARG A N 1
ATOM 2862 C CA . ARG A 1 375 ? 28.549 9.501 -12.483 1.00 96.94 375 ARG A CA 1
ATOM 2863 C C . ARG A 1 375 ? 28.875 10.613 -13.484 1.00 96.94 375 ARG A C 1
ATOM 2865 O O . ARG A 1 375 ? 29.733 10.398 -14.345 1.00 96.94 375 ARG A O 1
ATOM 2872 N N . GLN A 1 376 ? 28.165 11.739 -13.404 1.00 96.56 376 GLN A N 1
ATOM 2873 C CA . GLN A 1 376 ? 28.264 12.893 -14.304 1.00 96.56 376 GLN A CA 1
ATOM 2874 C C . GLN A 1 376 ? 28.369 14.202 -13.494 1.00 96.56 376 GLN A C 1
ATOM 2876 O O . GLN A 1 376 ? 27.401 14.959 -13.422 1.00 96.56 376 GLN A O 1
ATOM 2881 N N . PRO A 1 377 ? 29.534 14.503 -12.894 1.00 95.06 377 PRO A N 1
ATOM 2882 C CA . PRO A 1 377 ? 29.676 15.625 -11.959 1.00 95.06 377 PRO A CA 1
ATOM 2883 C C . PRO A 1 377 ? 29.529 17.008 -12.610 1.00 95.06 377 PRO A C 1
ATOM 2885 O O . PRO A 1 377 ? 29.165 17.963 -11.933 1.00 95.06 377 PRO A O 1
ATOM 2888 N N . ALA A 1 378 ? 29.773 17.122 -13.919 1.00 94.19 378 ALA A N 1
ATOM 2889 C CA . ALA A 1 378 ? 29.591 18.363 -14.679 1.00 94.19 378 ALA A CA 1
ATOM 2890 C C . ALA A 1 378 ? 28.151 18.564 -15.199 1.00 94.19 378 ALA A C 1
ATOM 2892 O O . ALA A 1 378 ? 27.868 19.552 -15.874 1.00 94.19 378 ALA A O 1
ATOM 2893 N N . ALA A 1 379 ? 27.235 17.623 -14.945 1.00 96.38 379 ALA A N 1
ATOM 2894 C CA . ALA A 1 379 ? 25.867 17.725 -15.434 1.00 96.38 379 ALA A CA 1
ATOM 2895 C C . ALA A 1 379 ? 25.031 18.700 -14.593 1.00 96.38 379 ALA A C 1
ATOM 2897 O O . ALA A 1 379 ? 25.008 18.638 -13.366 1.00 96.38 379 ALA A O 1
ATOM 2898 N N . LEU A 1 380 ? 24.267 19.557 -15.269 1.00 95.31 380 LEU A N 1
ATOM 2899 C CA . LEU A 1 380 ? 23.414 20.568 -14.642 1.00 95.31 380 LEU A CA 1
ATOM 2900 C C . LEU A 1 380 ? 22.006 20.043 -14.328 1.00 95.31 380 LEU A C 1
ATOM 2902 O O . LEU A 1 380 ? 21.357 20.492 -13.383 1.00 95.31 380 LEU A O 1
ATOM 2906 N N . LYS A 1 381 ? 21.494 19.120 -15.152 1.00 97.62 381 LYS A N 1
ATOM 2907 C CA . LYS A 1 381 ? 20.127 18.579 -15.062 1.00 97.62 381 LYS A CA 1
ATOM 2908 C C . LYS A 1 381 ? 20.102 17.116 -15.467 1.00 97.62 381 LYS A C 1
ATOM 2910 O O . LYS A 1 381 ? 20.818 16.736 -16.387 1.00 97.62 381 LYS A O 1
ATOM 2915 N N . PHE A 1 382 ? 19.207 16.341 -14.858 1.00 98.31 382 PHE A N 1
ATOM 2916 C CA . PHE A 1 382 ? 18.972 14.934 -15.189 1.00 98.31 382 PHE A CA 1
ATOM 2917 C C . PHE A 1 382 ? 17.491 14.679 -15.461 1.00 98.31 382 PHE A C 1
ATOM 2919 O O . PHE A 1 382 ? 16.640 15.069 -14.668 1.00 98.31 382 PHE A O 1
ATOM 2926 N N . TYR A 1 383 ? 17.187 13.991 -16.557 1.00 98.25 383 TYR A N 1
ATOM 2927 C CA . TYR A 1 383 ? 15.845 13.577 -16.952 1.00 98.25 383 TYR A CA 1
ATOM 2928 C C . TYR A 1 383 ? 15.831 12.061 -17.131 1.00 98.25 383 TYR A C 1
ATOM 2930 O O . TYR A 1 383 ? 16.479 11.536 -18.032 1.00 98.25 383 TYR A O 1
ATOM 2938 N N . VAL A 1 384 ? 15.122 11.339 -16.268 1.00 98.19 384 VAL A N 1
ATOM 2939 C CA . VAL A 1 384 ? 15.079 9.872 -16.296 1.00 98.19 384 VAL A CA 1
ATOM 2940 C C . VAL A 1 384 ? 13.995 9.405 -17.254 1.00 98.19 384 VAL A C 1
ATOM 2942 O O . VAL A 1 384 ? 12.826 9.752 -17.098 1.00 98.19 384 VAL A O 1
ATOM 2945 N N . LYS A 1 385 ? 14.371 8.597 -18.242 1.00 97.56 385 LYS A N 1
ATOM 2946 C CA . LYS A 1 385 ? 13.464 8.025 -19.238 1.00 97.56 385 LYS A CA 1
ATOM 2947 C C . LYS A 1 385 ? 12.941 6.659 -18.812 1.00 97.56 385 LYS A C 1
ATOM 2949 O O . LYS A 1 385 ? 11.746 6.395 -18.922 1.00 97.56 385 LYS A O 1
ATOM 2954 N N . GLU A 1 386 ? 13.824 5.808 -18.301 1.00 97.88 386 GLU A N 1
ATOM 2955 C CA . GLU A 1 386 ? 13.489 4.453 -17.862 1.00 97.88 386 GLU A CA 1
ATOM 2956 C C . GLU A 1 386 ? 14.260 4.106 -16.584 1.00 97.88 386 GLU A C 1
ATOM 2958 O O . GLU A 1 386 ? 15.441 4.429 -16.465 1.00 97.88 386 GLU A O 1
ATOM 2963 N N . ILE A 1 387 ? 13.602 3.413 -15.655 1.00 98.56 387 ILE A N 1
ATOM 2964 C CA . ILE A 1 387 ? 14.223 2.762 -14.497 1.00 98.56 387 ILE A CA 1
ATOM 2965 C C . ILE A 1 387 ? 13.917 1.279 -14.619 1.00 98.56 387 ILE A C 1
ATOM 2967 O O . ILE A 1 387 ? 12.753 0.871 -14.564 1.00 98.56 387 ILE A O 1
ATOM 2971 N N . ARG A 1 388 ? 14.960 0.481 -14.824 1.00 97.88 388 ARG A N 1
ATOM 2972 C CA . ARG A 1 388 ? 14.855 -0.928 -15.186 1.00 97.88 388 ARG A CA 1
ATOM 2973 C C . ARG A 1 388 ? 15.493 -1.819 -14.127 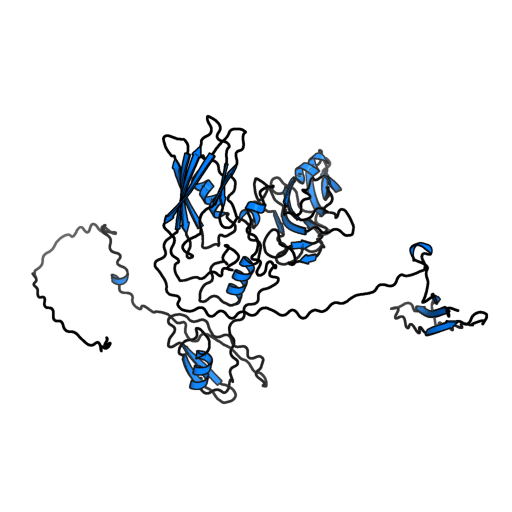1.00 97.88 388 ARG A C 1
ATOM 2975 O O . ARG A 1 388 ? 16.612 -1.562 -13.685 1.00 97.88 388 ARG A O 1
ATOM 2982 N N . VAL A 1 389 ? 14.791 -2.897 -13.800 1.00 95.88 389 VAL A N 1
ATOM 2983 C CA . VAL A 1 389 ? 15.276 -3.997 -12.961 1.00 95.88 389 VAL A CA 1
ATOM 2984 C C . VAL A 1 389 ? 15.509 -5.235 -13.821 1.00 95.88 389 VAL A C 1
ATOM 2986 O O . VAL A 1 389 ? 14.928 -5.396 -14.899 1.00 95.88 389 VAL A O 1
ATOM 2989 N N . PHE A 1 390 ? 16.400 -6.110 -13.367 1.00 91.56 390 PHE A N 1
ATOM 2990 C CA . PHE A 1 390 ? 16.762 -7.320 -14.094 1.00 91.56 390 PHE A CA 1
ATOM 2991 C C . PHE A 1 390 ? 16.663 -8.522 -13.175 1.00 91.56 390 PHE A C 1
ATOM 2993 O O . PHE A 1 390 ? 17.063 -8.455 -12.019 1.00 91.56 390 PHE A O 1
ATOM 3000 N N . LYS A 1 391 ? 16.193 -9.637 -13.724 1.00 89.62 391 LYS A N 1
ATOM 3001 C CA . LYS A 1 391 ? 16.299 -10.947 -13.081 1.00 89.62 391 LYS A CA 1
ATOM 3002 C C . LYS A 1 391 ? 17.742 -11.454 -13.116 1.00 89.62 391 LYS A C 1
ATOM 3004 O O . LYS A 1 391 ? 18.425 -11.249 -14.124 1.00 89.62 391 LYS A O 1
ATOM 3009 N N . GLN A 1 392 ? 18.195 -12.132 -12.067 1.00 82.44 392 GLN A N 1
ATOM 3010 C CA . GLN A 1 392 ? 19.515 -12.775 -12.014 1.00 82.44 392 GLN A CA 1
ATOM 3011 C C . GLN A 1 392 ? 19.668 -13.865 -13.101 1.00 82.44 392 GLN A C 1
ATOM 3013 O O . GLN A 1 392 ? 20.735 -14.013 -13.691 1.00 82.44 392 GLN A O 1
ATOM 3018 N N . GLY A 1 393 ? 18.579 -14.540 -13.477 1.00 76.56 393 GLY A N 1
ATOM 3019 C CA . GLY A 1 393 ? 18.566 -15.737 -14.318 1.00 76.56 393 GLY A CA 1
ATOM 3020 C C . GLY A 1 393 ? 17.196 -16.021 -14.947 1.00 76.56 393 GLY A C 1
ATOM 3021 O O . GLY A 1 393 ? 16.239 -15.260 -14.818 1.00 76.56 393 GLY A O 1
ATOM 3022 N N . ILE A 1 394 ? 17.084 -17.099 -15.733 1.00 68.25 394 ILE A N 1
ATOM 3023 C CA . ILE A 1 394 ? 15.912 -17.305 -16.609 1.00 68.25 394 ILE A CA 1
ATOM 3024 C C . ILE A 1 394 ? 14.686 -17.837 -15.851 1.00 68.25 394 ILE A C 1
ATOM 3026 O O . ILE A 1 394 ? 13.574 -17.424 -16.188 1.00 68.25 394 ILE A O 1
ATOM 3030 N N . VAL A 1 395 ? 14.902 -18.702 -14.856 1.00 66.06 395 VAL A N 1
ATOM 3031 C CA . VAL A 1 395 ? 13.870 -19.468 -14.123 1.00 66.06 395 VAL A CA 1
ATOM 3032 C C . VAL A 1 395 ? 13.349 -18.778 -12.865 1.00 66.06 395 VAL A C 1
ATOM 3034 O O . VAL A 1 395 ? 12.482 -19.307 -12.183 1.00 66.06 395 VAL A O 1
ATOM 3037 N N . GLN A 1 396 ? 13.893 -17.614 -12.550 1.00 73.00 396 GLN A N 1
ATOM 3038 C CA . GLN A 1 396 ? 13.710 -16.992 -11.255 1.00 73.00 396 GLN A CA 1
ATOM 3039 C C . GLN A 1 396 ? 12.532 -16.023 -11.240 1.00 73.00 396 GLN A C 1
ATOM 3041 O O . GLN A 1 396 ? 12.217 -15.378 -12.249 1.00 73.00 396 GLN A O 1
ATOM 3046 N N . GLU A 1 397 ? 11.884 -15.935 -10.083 1.00 85.75 397 GLU A N 1
ATOM 3047 C CA . GLU A 1 397 ? 10.716 -15.095 -9.864 1.00 85.75 397 GLU A CA 1
ATOM 3048 C C . GLU A 1 397 ? 10.995 -14.110 -8.738 1.00 85.75 397 GLU A C 1
ATOM 3050 O O . GLU A 1 397 ? 11.412 -14.490 -7.649 1.00 85.75 397 GLU A O 1
ATOM 3055 N N . PHE A 1 398 ? 10.747 -12.839 -9.017 1.00 92.00 398 PHE A N 1
ATOM 3056 C CA . PHE A 1 398 ? 10.684 -11.795 -8.014 1.00 92.00 398 PHE A CA 1
ATOM 3057 C C . PHE A 1 398 ? 9.391 -11.012 -8.196 1.00 92.00 398 PHE A C 1
ATOM 3059 O O . PHE A 1 398 ? 8.772 -10.991 -9.271 1.00 92.00 398 PHE A O 1
ATOM 3066 N N . PHE A 1 399 ? 8.985 -10.364 -7.121 1.00 95.12 399 PHE A N 1
ATOM 3067 C CA . PHE A 1 399 ? 7.759 -9.600 -7.050 1.00 95.12 399 PHE A CA 1
ATOM 3068 C C . PHE A 1 399 ? 8.104 -8.161 -6.714 1.00 95.12 399 PHE A C 1
ATOM 3070 O O . PHE A 1 399 ? 8.975 -7.915 -5.885 1.00 95.12 399 PHE A O 1
ATOM 3077 N N . ILE A 1 400 ? 7.439 -7.232 -7.391 1.00 97.06 400 ILE A N 1
ATOM 3078 C CA . ILE A 1 400 ? 7.521 -5.805 -7.105 1.00 97.06 400 ILE A CA 1
ATOM 3079 C C . ILE A 1 400 ? 6.125 -5.302 -6.809 1.00 97.06 400 ILE A C 1
ATOM 3081 O O . ILE A 1 400 ? 5.173 -5.618 -7.532 1.00 97.06 400 ILE A O 1
ATOM 3085 N N . ASP A 1 401 ? 6.056 -4.477 -5.783 1.00 97.38 401 ASP A N 1
ATOM 3086 C CA . ASP A 1 401 ? 4.874 -3.738 -5.390 1.00 97.38 401 ASP A CA 1
ATOM 3087 C C . ASP A 1 401 ? 5.253 -2.287 -5.056 1.00 97.38 401 ASP A C 1
ATOM 3089 O O . ASP A 1 401 ? 6.441 -1.959 -5.020 1.00 97.38 401 ASP A O 1
ATOM 3093 N N . ASP A 1 402 ? 4.259 -1.424 -4.849 1.00 95.94 402 ASP A N 1
ATOM 3094 C CA . ASP A 1 402 ? 4.404 -0.047 -4.349 1.00 95.94 402 ASP A CA 1
ATOM 3095 C C . ASP A 1 402 ? 5.670 0.686 -4.819 1.00 95.94 402 ASP A C 1
ATOM 3097 O O . ASP A 1 402 ? 6.614 0.944 -4.066 1.00 95.94 402 ASP A O 1
ATOM 3101 N N . VAL A 1 403 ? 5.696 1.049 -6.103 1.00 97.75 403 VAL A N 1
ATOM 3102 C CA . VAL A 1 403 ? 6.795 1.842 -6.662 1.00 97.75 403 VAL A CA 1
ATOM 3103 C C . VAL A 1 403 ? 6.498 3.323 -6.485 1.00 97.75 403 VAL A C 1
ATOM 3105 O O . VAL A 1 403 ? 5.507 3.833 -7.006 1.00 97.75 403 VAL A O 1
ATOM 3108 N N . TYR A 1 404 ? 7.392 4.038 -5.818 1.00 95.94 404 TYR A N 1
ATOM 3109 C CA . TYR A 1 404 ? 7.283 5.457 -5.508 1.00 95.94 404 TYR A CA 1
ATOM 3110 C C . TYR A 1 404 ? 8.468 6.245 -6.076 1.00 95.94 404 TYR A C 1
ATOM 3112 O O . TYR A 1 404 ? 9.615 5.809 -6.017 1.00 95.94 404 TYR A O 1
ATOM 3120 N N . ILE A 1 405 ? 8.199 7.438 -6.607 1.00 97.94 405 ILE A N 1
ATOM 3121 C CA . ILE A 1 405 ? 9.235 8.399 -6.999 1.00 97.94 405 ILE A CA 1
ATOM 3122 C C . ILE A 1 405 ? 8.878 9.765 -6.429 1.00 97.94 405 ILE A C 1
ATOM 3124 O O . ILE A 1 405 ? 7.805 10.293 -6.735 1.00 97.94 405 ILE A O 1
ATOM 3128 N N . GLY A 1 406 ? 9.776 10.358 -5.646 1.00 96.81 406 GLY A N 1
ATOM 3129 C CA . GLY A 1 406 ? 9.525 11.615 -4.939 1.00 96.81 406 GLY A CA 1
ATOM 3130 C C . GLY A 1 406 ? 10.748 12.145 -4.193 1.00 96.81 406 GLY A C 1
ATOM 3131 O O . GLY A 1 406 ? 11.866 12.069 -4.707 1.00 96.81 406 GLY A O 1
ATOM 3132 N N . ARG A 1 407 ? 10.532 12.720 -3.004 1.00 95.62 407 ARG A N 1
ATOM 3133 C CA . ARG A 1 407 ? 11.575 13.403 -2.207 1.00 95.62 407 ARG A CA 1
ATOM 3134 C C . ARG A 1 407 ? 11.932 12.747 -0.876 1.00 95.62 407 ARG A C 1
ATOM 3136 O O . ARG A 1 407 ? 12.968 13.069 -0.315 1.00 95.62 407 ARG A O 1
ATOM 3143 N N . LYS A 1 408 ? 11.066 11.897 -0.330 1.00 94.00 408 LYS A N 1
ATOM 3144 C CA . LYS A 1 408 ? 11.249 11.289 0.999 1.00 94.00 408 LYS A CA 1
ATOM 3145 C C . LYS A 1 408 ? 10.915 9.805 0.945 1.00 94.00 408 LYS A C 1
ATOM 3147 O O . LYS A 1 408 ? 9.996 9.437 0.214 1.00 94.00 408 LYS A O 1
ATOM 3152 N N . ALA A 1 409 ? 11.655 8.980 1.682 1.00 94.25 409 ALA A N 1
ATOM 3153 C CA . ALA A 1 409 ? 11.271 7.593 1.903 1.00 94.25 409 ALA A CA 1
ATOM 3154 C C . ALA A 1 409 ? 9.901 7.543 2.613 1.00 94.25 409 ALA A C 1
ATOM 3156 O O . ALA A 1 409 ? 9.595 8.455 3.386 1.00 94.25 409 ALA A O 1
ATOM 3157 N N . PRO A 1 410 ? 9.060 6.528 2.344 1.00 92.50 410 PRO A N 1
ATOM 3158 C CA . PRO A 1 410 ? 7.760 6.407 3.001 1.00 92.50 410 PRO A CA 1
ATOM 3159 C C . PRO A 1 410 ? 7.849 6.270 4.526 1.00 92.50 410 PRO A C 1
ATOM 3161 O O . PRO A 1 410 ? 6.987 6.788 5.222 1.00 92.50 410 PRO A O 1
ATOM 3164 N N . VAL A 1 411 ? 8.884 5.592 5.023 1.00 92.06 411 VAL A N 1
ATOM 3165 C CA . VAL A 1 411 ? 9.153 5.347 6.448 1.00 92.06 411 VAL A CA 1
ATOM 3166 C C . VAL A 1 411 ? 10.640 5.559 6.719 1.00 92.06 411 VAL A C 1
ATOM 3168 O O . VAL A 1 411 ? 11.447 5.474 5.786 1.00 92.06 411 VAL A O 1
ATOM 3171 N N . ASP A 1 412 ? 10.989 5.845 7.970 1.00 87.31 412 ASP A N 1
ATOM 3172 C CA . ASP A 1 412 ? 12.366 6.179 8.345 1.00 87.31 412 ASP A CA 1
ATOM 3173 C C . ASP A 1 412 ? 13.265 4.930 8.453 1.00 87.31 412 ASP A C 1
ATOM 3175 O O . ASP A 1 412 ? 14.393 4.946 7.961 1.00 87.31 412 ASP A O 1
ATOM 3179 N N . ASP A 1 413 ? 12.750 3.827 9.011 1.00 89.25 413 ASP A N 1
ATOM 3180 C CA . ASP A 1 413 ? 13.440 2.531 9.081 1.00 89.25 413 ASP A CA 1
ATOM 3181 C C . ASP A 1 413 ? 12.874 1.558 8.030 1.00 89.25 413 ASP A C 1
ATOM 3183 O O . ASP A 1 413 ? 11.755 1.048 8.143 1.00 89.25 413 ASP A O 1
ATOM 3187 N N . LEU A 1 414 ? 13.651 1.319 6.969 1.00 92.00 414 LEU A N 1
ATOM 3188 C CA . LEU A 1 414 ? 13.252 0.455 5.855 1.00 92.00 414 LEU A CA 1
ATOM 3189 C C . LEU A 1 414 ? 13.307 -1.041 6.202 1.00 92.00 414 LEU A C 1
ATOM 3191 O O . LEU A 1 414 ? 12.597 -1.825 5.566 1.00 92.00 414 LEU A O 1
ATOM 3195 N N . ASP A 1 415 ? 14.099 -1.437 7.201 1.00 89.00 415 ASP A N 1
ATOM 3196 C CA . ASP A 1 415 ? 14.231 -2.837 7.619 1.00 89.00 415 ASP A CA 1
ATOM 3197 C C . ASP A 1 415 ? 13.022 -3.271 8.465 1.00 89.00 415 ASP A C 1
ATOM 3199 O O . ASP A 1 415 ? 12.593 -4.427 8.418 1.00 89.00 415 ASP A O 1
ATOM 3203 N N . LYS A 1 416 ? 12.382 -2.315 9.149 1.00 89.81 416 LYS A N 1
ATOM 3204 C CA . LYS A 1 416 ? 11.139 -2.518 9.911 1.00 89.81 416 LYS A CA 1
ATOM 3205 C C . LYS A 1 416 ? 9.863 -2.417 9.082 1.00 89.81 416 LYS A C 1
ATOM 3207 O O . LYS A 1 416 ? 8.762 -2.423 9.629 1.00 89.81 416 LYS A O 1
ATOM 3212 N N . VAL A 1 417 ? 9.950 -2.387 7.751 1.00 93.00 417 VAL A N 1
ATOM 3213 C CA . VAL A 1 417 ? 8.775 -2.133 6.900 1.00 93.00 417 VAL A CA 1
ATOM 3214 C C . VAL A 1 417 ? 7.627 -3.135 7.086 1.00 93.00 417 VAL A C 1
ATOM 3216 O O . VAL A 1 417 ? 6.460 -2.809 6.864 1.00 93.00 417 VAL A O 1
ATOM 3219 N N . ASN A 1 418 ? 7.948 -4.359 7.513 1.00 92.81 418 ASN A N 1
ATOM 3220 C CA . ASN A 1 418 ? 6.960 -5.397 7.794 1.00 92.81 418 ASN A CA 1
ATOM 3221 C C . ASN A 1 418 ? 6.153 -5.144 9.077 1.00 92.81 418 ASN A C 1
ATOM 3223 O O . ASN A 1 418 ? 5.067 -5.696 9.211 1.00 92.81 418 ASN A O 1
ATOM 3227 N N . GLU A 1 419 ? 6.630 -4.284 9.977 1.00 93.31 419 GLU A N 1
ATOM 3228 C CA . GLU A 1 419 ? 5.910 -3.869 11.185 1.00 93.31 419 GLU A CA 1
ATOM 3229 C C . GLU A 1 419 ? 4.848 -2.801 10.881 1.00 93.31 419 GLU A C 1
ATOM 3231 O O . GLU A 1 419 ? 3.939 -2.592 11.672 1.00 93.31 419 GLU A O 1
ATOM 3236 N N . TYR A 1 420 ? 4.893 -2.140 9.721 1.00 94.19 420 TYR A N 1
ATOM 3237 C CA . TYR A 1 420 ? 3.911 -1.118 9.320 1.00 94.19 420 TYR A CA 1
ATOM 3238 C C . TYR A 1 420 ? 2.755 -1.683 8.483 1.00 94.19 420 TYR A C 1
ATOM 3240 O O . TYR A 1 420 ? 2.015 -0.939 7.828 1.00 94.19 420 TYR A O 1
ATOM 3248 N N . ARG A 1 421 ? 2.610 -3.012 8.455 1.00 93.31 421 ARG A N 1
ATOM 3249 C CA . ARG A 1 421 ? 1.590 -3.712 7.673 1.00 93.31 421 ARG A CA 1
ATOM 3250 C C . ARG A 1 421 ? 0.858 -4.760 8.490 1.00 93.31 421 ARG A C 1
ATOM 3252 O O . ARG A 1 421 ? 1.382 -5.350 9.424 1.00 93.31 421 ARG A O 1
ATOM 3259 N N . ILE A 1 422 ? -0.364 -5.028 8.060 1.00 90.81 422 ILE A N 1
ATOM 3260 C CA . ILE A 1 422 ? -1.202 -6.113 8.541 1.00 90.81 422 ILE A CA 1
ATOM 3261 C C . ILE A 1 422 ? -1.354 -7.104 7.408 1.00 90.81 422 ILE A C 1
ATOM 3263 O O . ILE A 1 422 ? -1.796 -6.754 6.310 1.00 90.81 422 ILE A O 1
ATOM 3267 N N . LEU A 1 423 ? -0.979 -8.345 7.692 1.00 88.75 423 LEU A N 1
ATOM 3268 C CA . LEU A 1 423 ? -1.062 -9.435 6.735 1.00 88.75 423 LEU A CA 1
ATOM 3269 C C . LEU A 1 423 ? -2.527 -9.757 6.398 1.00 88.75 423 LEU A C 1
ATOM 3271 O O . LEU A 1 423 ? -3.404 -9.623 7.256 1.00 88.75 423 LEU A O 1
ATOM 3275 N N . PRO A 1 424 ? -2.803 -10.200 5.161 1.00 87.62 424 PRO A N 1
ATOM 3276 C CA . PRO A 1 424 ? -4.157 -10.478 4.715 1.00 87.62 424 PRO A CA 1
ATOM 3277 C C . PRO A 1 424 ? -4.775 -11.616 5.511 1.00 87.62 424 PRO A C 1
ATOM 3279 O O . PRO A 1 424 ? -4.088 -12.556 5.929 1.00 87.62 424 PRO A O 1
ATOM 3282 N N . SER A 1 425 ? -6.102 -11.594 5.616 1.00 83.25 425 SER A N 1
ATOM 3283 C CA . SER A 1 425 ? -6.804 -12.744 6.160 1.00 83.25 425 SER A CA 1
ATOM 3284 C C . SER A 1 425 ? -6.666 -13.970 5.263 1.00 83.25 425 SER A C 1
ATOM 3286 O O . SER A 1 425 ? -6.936 -13.905 4.063 1.00 83.25 425 SER A O 1
ATOM 3288 N N . LYS A 1 426 ? -6.263 -15.103 5.853 1.00 79.69 426 LYS A N 1
ATOM 3289 C CA . LYS A 1 426 ? -6.025 -16.372 5.147 1.00 79.69 426 LYS A CA 1
ATOM 3290 C C . LYS A 1 426 ? -6.936 -17.487 5.676 1.00 79.69 426 LYS A C 1
ATOM 3292 O O . LYS A 1 426 ? -6.467 -18.341 6.434 1.00 79.69 426 LYS A O 1
ATOM 3297 N N . PRO A 1 427 ? -8.234 -17.510 5.312 1.00 71.75 427 PRO A N 1
ATOM 3298 C CA . PRO A 1 427 ? -9.104 -18.638 5.636 1.00 71.75 427 PRO A CA 1
ATOM 3299 C C . PRO A 1 427 ? -8.477 -19.944 5.138 1.00 71.75 427 PRO A C 1
ATOM 3301 O O . PRO A 1 427 ? -8.035 -20.024 3.991 1.00 71.75 427 PRO A O 1
ATOM 3304 N N . ASN A 1 428 ? -8.394 -20.957 6.003 1.00 69.88 428 ASN A N 1
ATOM 3305 C CA . ASN A 1 428 ? -7.709 -22.226 5.718 1.00 69.88 428 ASN A CA 1
ATOM 3306 C C . ASN A 1 428 ? -6.252 -22.054 5.242 1.00 69.88 428 ASN A C 1
ATOM 3308 O O . ASN A 1 428 ? -5.768 -22.826 4.416 1.00 69.88 428 ASN A O 1
ATOM 3312 N N . ASN A 1 429 ? -5.564 -21.022 5.742 1.00 74.25 429 ASN A N 1
ATOM 3313 C CA . ASN A 1 429 ? -4.200 -20.657 5.358 1.00 74.25 429 ASN A CA 1
ATOM 3314 C C . ASN A 1 429 ? -4.026 -20.350 3.851 1.00 74.25 429 ASN A C 1
ATOM 3316 O O . ASN A 1 429 ? -2.918 -20.411 3.319 1.00 74.25 429 ASN A O 1
ATOM 3320 N N . ALA A 1 430 ? -5.116 -20.010 3.154 1.00 76.38 430 ALA A N 1
ATOM 3321 C CA . ALA A 1 430 ? -5.122 -19.687 1.733 1.00 76.38 430 ALA A CA 1
ATOM 3322 C C . ALA A 1 430 ? -5.423 -18.202 1.495 1.00 76.38 430 ALA A C 1
ATOM 3324 O O . ALA A 1 430 ? -6.266 -17.607 2.162 1.00 76.38 430 ALA A O 1
ATOM 3325 N N . LEU A 1 431 ? -4.758 -17.606 0.502 1.00 82.62 431 LEU A N 1
ATOM 3326 C CA . LEU A 1 431 ? -5.048 -16.238 0.070 1.00 82.62 431 LEU A CA 1
ATOM 3327 C C . LEU A 1 431 ? -6.387 -16.179 -0.663 1.00 82.62 431 LEU A C 1
ATOM 3329 O O . LEU A 1 431 ? -6.648 -16.973 -1.576 1.00 82.62 431 LEU A O 1
ATOM 3333 N N . MET A 1 432 ? -7.217 -15.197 -0.310 1.00 79.38 432 MET A N 1
ATOM 3334 C CA . MET A 1 432 ? -8.482 -15.014 -1.002 1.00 79.38 432 MET A CA 1
ATOM 3335 C C . MET A 1 432 ? -8.270 -14.333 -2.355 1.00 79.38 432 MET A C 1
ATOM 3337 O O . MET A 1 432 ? -7.855 -13.182 -2.446 1.00 79.38 432 MET A O 1
ATOM 3341 N N . LYS A 1 433 ? -8.596 -15.045 -3.435 1.00 75.44 433 LYS A N 1
ATOM 3342 C CA . LYS A 1 433 ? -8.429 -14.540 -4.803 1.00 75.44 433 LYS A CA 1
ATOM 3343 C C . LYS A 1 433 ? -9.504 -13.531 -5.223 1.00 75.44 433 LYS A C 1
ATOM 3345 O O . LYS A 1 433 ? -9.238 -12.642 -6.028 1.00 75.44 433 LYS A O 1
ATOM 3350 N N . SER A 1 434 ? -10.732 -13.721 -4.761 1.00 79.62 434 SER A N 1
ATOM 3351 C CA . SER A 1 434 ? -11.879 -12.886 -5.112 1.00 79.62 434 SER A CA 1
ATOM 3352 C C . SER A 1 434 ? -13.004 -13.124 -4.121 1.00 79.62 434 SER A C 1
ATOM 3354 O O . SER A 1 434 ? -13.221 -14.265 -3.713 1.00 79.62 434 SER A O 1
ATOM 3356 N N . VAL A 1 435 ? -13.749 -12.070 -3.826 1.00 81.31 435 VAL A N 1
ATOM 3357 C CA . VAL A 1 435 ? -15.015 -12.111 -3.096 1.00 81.31 435 VAL A CA 1
ATOM 3358 C C . VAL A 1 435 ? -16.076 -11.574 -4.042 1.00 81.31 435 VAL A C 1
ATOM 3360 O O . VAL A 1 435 ? -15.779 -10.679 -4.825 1.00 81.31 435 VAL A O 1
ATOM 3363 N N . SER A 1 436 ? -17.272 -12.144 -3.999 1.00 81.31 436 SER A N 1
ATOM 3364 C CA . SER A 1 436 ? -18.446 -11.597 -4.672 1.00 81.31 436 SER A CA 1
ATOM 3365 C C . SER A 1 436 ? -19.575 -11.586 -3.667 1.00 81.31 436 SER A C 1
ATOM 3367 O O . SER A 1 436 ? -19.887 -12.641 -3.107 1.00 81.31 436 SER A O 1
ATOM 3369 N N . VAL A 1 437 ? -20.165 -10.423 -3.444 1.00 81.44 437 VAL A N 1
ATOM 3370 C CA . VAL A 1 437 ? -21.362 -10.305 -2.616 1.00 81.44 437 VAL A CA 1
ATOM 3371 C C . VAL A 1 437 ? -22.533 -10.077 -3.550 1.00 81.44 437 VAL A C 1
ATOM 3373 O O . VAL A 1 437 ? -22.487 -9.213 -4.421 1.00 81.44 437 VAL A O 1
ATOM 3376 N N . VAL A 1 438 ? -23.571 -10.882 -3.384 1.00 70.31 438 VAL A N 1
ATOM 3377 C CA . VAL A 1 438 ? -24.838 -10.698 -4.081 1.00 70.31 438 VAL A CA 1
ATOM 3378 C C . VAL A 1 438 ? -25.864 -10.285 -3.047 1.00 70.31 438 VAL A C 1
ATOM 3380 O O . VAL A 1 438 ? -25.935 -10.881 -1.970 1.00 70.31 438 VAL A O 1
ATOM 3383 N N . SER A 1 439 ? -26.635 -9.246 -3.359 1.00 65.25 439 SER A N 1
ATOM 3384 C CA . SER A 1 439 ? -27.870 -9.017 -2.621 1.00 65.25 439 SER A CA 1
ATOM 3385 C C . SER A 1 439 ? -28.770 -10.236 -2.830 1.00 65.25 439 SER A C 1
ATOM 3387 O O . SER A 1 439 ? -28.757 -10.801 -3.928 1.00 65.25 439 SER A O 1
ATOM 3389 N N . PRO A 1 440 ? -29.531 -10.665 -1.815 1.00 59.38 440 PRO A N 1
ATOM 3390 C CA . PRO A 1 440 ? -30.560 -11.664 -2.038 1.00 59.38 440 PRO A CA 1
ATOM 3391 C C . PRO A 1 440 ? -31.494 -11.154 -3.143 1.00 59.38 440 PRO A C 1
ATOM 3393 O O . PRO A 1 440 ? -32.023 -10.048 -3.048 1.00 59.38 440 PRO A O 1
ATOM 3396 N N . SER A 1 441 ? -31.635 -11.932 -4.212 1.00 56.34 441 SER A N 1
ATOM 3397 C CA . SER A 1 441 ? -32.627 -11.714 -5.258 1.00 56.34 441 SER A CA 1
ATOM 3398 C C . SER A 1 441 ? -33.660 -12.823 -5.167 1.00 56.34 441 SER A C 1
ATOM 3400 O O . SER A 1 441 ? -33.316 -13.990 -4.968 1.00 56.34 441 SER A O 1
ATOM 3402 N N . ILE A 1 442 ? -34.925 -12.449 -5.302 1.00 60.38 442 ILE A N 1
ATOM 3403 C CA . ILE A 1 442 ? -36.033 -13.387 -5.393 1.00 60.38 442 ILE A CA 1
ATOM 3404 C C . ILE A 1 442 ? -36.596 -13.317 -6.811 1.00 60.38 442 ILE A C 1
ATOM 3406 O O . ILE A 1 442 ? -36.689 -12.238 -7.397 1.00 60.38 442 ILE A O 1
ATOM 3410 N N . GLY A 1 443 ? -36.862 -14.479 -7.404 1.00 61.75 443 GLY A N 1
ATOM 3411 C CA . GLY A 1 443 ? -37.503 -14.558 -8.711 1.00 61.75 443 GLY A CA 1
ATOM 3412 C C . GLY A 1 443 ? -38.996 -14.354 -8.524 1.00 61.75 443 GLY A C 1
ATOM 3413 O O . GLY A 1 443 ? -39.631 -15.170 -7.869 1.00 61.75 443 GLY A O 1
ATOM 3414 N N . ILE A 1 444 ? -39.537 -13.274 -9.078 1.00 66.75 444 ILE A N 1
ATOM 3415 C CA . ILE A 1 444 ? -40.940 -12.896 -8.900 1.00 66.75 444 ILE A CA 1
ATOM 3416 C C . ILE A 1 444 ? -41.657 -13.030 -10.237 1.00 66.75 444 ILE A C 1
ATOM 3418 O O . ILE A 1 444 ? -41.193 -12.506 -11.252 1.00 66.75 444 ILE A O 1
ATOM 3422 N N . ASP A 1 445 ? -42.805 -13.703 -10.236 1.00 72.94 445 ASP A N 1
ATOM 3423 C CA . ASP A 1 445 ? -43.717 -13.659 -11.373 1.00 72.94 445 ASP A CA 1
ATOM 3424 C C . ASP A 1 445 ? -44.356 -12.261 -11.451 1.00 72.94 445 ASP A C 1
ATOM 3426 O O . ASP A 1 445 ? -45.048 -11.808 -10.539 1.00 72.94 445 ASP A O 1
ATOM 3430 N N . TYR A 1 446 ? -44.114 -11.551 -12.555 1.00 68.75 446 TYR A N 1
ATOM 3431 C CA . TYR A 1 446 ? -44.603 -10.184 -12.755 1.00 68.75 446 TYR A CA 1
ATOM 3432 C C . TYR A 1 446 ? -46.140 -10.083 -12.784 1.00 68.75 446 TYR A C 1
ATOM 3434 O O . TYR A 1 446 ? -46.684 -8.980 -12.670 1.00 68.75 446 TYR A O 1
ATOM 3442 N N . SER A 1 447 ? -46.833 -11.213 -12.961 1.00 71.06 447 SER A N 1
ATOM 3443 C CA . SER A 1 447 ? -48.291 -11.311 -13.027 1.00 71.06 447 SER A CA 1
ATOM 3444 C C . SER A 1 447 ? -48.976 -11.519 -11.672 1.00 71.06 447 SER A C 1
ATOM 3446 O O . SER A 1 447 ? -50.206 -11.580 -11.634 1.00 71.06 447 SER A O 1
ATOM 3448 N N . LEU A 1 448 ? -48.216 -11.601 -10.571 1.00 79.50 448 LEU A N 1
ATOM 3449 C CA . LEU A 1 448 ? -48.778 -11.781 -9.232 1.00 79.50 448 LEU A CA 1
ATOM 3450 C C . LEU A 1 448 ? -49.742 -10.653 -8.845 1.00 79.50 448 LEU A C 1
ATOM 3452 O O . LEU A 1 448 ? -49.518 -9.475 -9.117 1.00 79.50 448 LEU A O 1
ATOM 3456 N N . GLU A 1 449 ? -50.823 -11.029 -8.165 1.00 80.75 449 GLU A N 1
ATOM 3457 C CA . GLU A 1 449 ? -51.746 -10.068 -7.567 1.00 80.75 449 GLU A CA 1
ATOM 3458 C C . GLU A 1 449 ? -51.122 -9.379 -6.341 1.00 80.75 449 GLU A C 1
ATOM 3460 O O . GLU A 1 449 ? -50.156 -9.869 -5.760 1.00 80.75 449 GLU A O 1
ATOM 3465 N N . ASN A 1 450 ? -51.688 -8.234 -5.942 1.00 82.31 450 ASN A N 1
ATOM 3466 C CA . ASN A 1 450 ? -51.108 -7.319 -4.950 1.00 82.31 450 ASN A CA 1
ATOM 3467 C C . ASN A 1 450 ? -50.631 -8.002 -3.656 1.00 82.31 450 ASN A C 1
ATOM 3469 O O . ASN A 1 450 ? -49.509 -7.753 -3.225 1.00 82.31 450 ASN A O 1
ATOM 3473 N N . GLU A 1 451 ? -51.474 -8.837 -3.039 1.00 83.25 451 GLU A N 1
ATOM 3474 C CA . GLU A 1 451 ? -51.154 -9.503 -1.765 1.00 83.25 451 GLU A CA 1
ATOM 3475 C C . GLU A 1 451 ? -50.053 -10.552 -1.935 1.00 83.25 451 GLU A C 1
ATOM 3477 O O . GLU A 1 451 ? -49.119 -10.591 -1.146 1.00 83.25 451 GLU A O 1
ATOM 3482 N N . LEU A 1 452 ? -50.092 -11.329 -3.020 1.00 83.94 452 LEU A N 1
ATOM 3483 C CA . LEU A 1 452 ? -49.073 -12.343 -3.297 1.00 83.94 452 LEU A CA 1
ATOM 3484 C C . LEU A 1 452 ? -47.716 -11.715 -3.626 1.00 83.94 452 LEU A C 1
ATOM 3486 O O . LEU A 1 452 ? -46.679 -12.246 -3.240 1.00 83.94 452 LEU A O 1
ATOM 3490 N N . LEU A 1 453 ? -47.712 -10.574 -4.323 1.00 81.94 453 LEU A N 1
ATOM 3491 C CA . LEU A 1 453 ? -46.485 -9.822 -4.569 1.00 81.94 453 LEU A CA 1
ATOM 3492 C C . LEU A 1 453 ? -45.908 -9.254 -3.265 1.00 81.94 453 LEU A C 1
ATOM 3494 O O . LEU A 1 453 ? -44.689 -9.254 -3.098 1.00 81.94 453 LEU A O 1
ATOM 3498 N N . ALA A 1 454 ? -46.763 -8.785 -2.349 1.00 81.44 454 ALA A N 1
ATOM 3499 C CA . ALA A 1 454 ? -46.332 -8.361 -1.022 1.00 81.44 454 ALA A CA 1
ATOM 3500 C C . ALA A 1 454 ? -45.714 -9.539 -0.260 1.00 81.44 454 ALA A C 1
ATOM 3502 O O . ALA A 1 454 ? -44.557 -9.435 0.124 1.00 81.44 454 ALA A O 1
ATOM 3503 N N . ASP A 1 455 ? -46.409 -10.673 -0.146 1.00 82.88 455 ASP A N 1
ATOM 3504 C CA . ASP A 1 455 ? -45.919 -11.869 0.553 1.00 82.88 455 ASP A CA 1
ATOM 3505 C C . ASP A 1 455 ? -44.553 -12.337 0.023 1.00 82.88 455 ASP A C 1
ATOM 3507 O O . ASP A 1 455 ? -43.632 -12.600 0.800 1.00 82.88 455 ASP A O 1
ATOM 3511 N N . GLU A 1 456 ? -44.389 -12.392 -1.304 1.00 79.94 456 GLU A N 1
ATOM 3512 C CA . GLU A 1 456 ? -43.136 -12.813 -1.933 1.00 79.94 456 GLU A CA 1
ATOM 3513 C C . GLU A 1 456 ? -41.998 -11.829 -1.607 1.00 79.94 456 GLU A C 1
ATOM 3515 O O . GLU A 1 456 ? -40.911 -12.238 -1.197 1.00 79.94 456 GLU A O 1
ATOM 3520 N N . LEU A 1 457 ? -42.247 -10.519 -1.707 1.00 76.62 457 LEU A N 1
ATOM 3521 C CA . LEU A 1 457 ? -41.267 -9.483 -1.364 1.00 76.62 457 LEU A CA 1
ATOM 3522 C C . LEU A 1 457 ? -40.955 -9.441 0.140 1.00 76.62 457 LEU A C 1
ATOM 3524 O O . LEU A 1 457 ? -39.806 -9.220 0.518 1.00 76.62 457 LEU A O 1
ATOM 3528 N N . GLU A 1 458 ? -41.942 -9.686 0.999 1.00 82.25 458 GLU A N 1
ATOM 3529 C CA . GLU A 1 458 ? -41.801 -9.739 2.457 1.00 82.25 458 GLU A CA 1
ATOM 3530 C C . GLU A 1 458 ? -40.921 -10.910 2.914 1.00 82.25 458 GLU A C 1
ATOM 3532 O O . GLU A 1 458 ? -40.286 -10.830 3.970 1.00 82.25 458 GLU A O 1
ATOM 3537 N N . THR A 1 459 ? -40.803 -11.972 2.104 1.00 77.81 459 THR A N 1
ATOM 3538 C CA . THR A 1 459 ? -39.855 -13.065 2.378 1.00 77.81 459 THR A CA 1
ATOM 3539 C C . THR A 1 459 ? -38.391 -12.625 2.271 1.00 77.81 459 THR A C 1
ATOM 3541 O O . THR A 1 459 ? -37.504 -13.280 2.834 1.00 77.81 459 THR A O 1
ATOM 3544 N N . MET A 1 460 ? -38.109 -11.508 1.587 1.00 67.25 460 MET A N 1
ATOM 3545 C CA . MET A 1 460 ? -36.760 -10.961 1.502 1.00 67.25 460 MET A CA 1
ATOM 3546 C C . MET A 1 460 ? -36.348 -10.336 2.846 1.00 67.25 460 MET A C 1
ATOM 3548 O O . MET A 1 460 ? -37.032 -9.449 3.372 1.00 67.25 460 MET A O 1
ATOM 3552 N N . PRO A 1 461 ? -35.182 -10.716 3.401 1.00 59.88 461 PRO A N 1
ATOM 3553 C CA . PRO A 1 461 ? -34.702 -10.141 4.652 1.00 59.88 461 PRO A CA 1
ATOM 3554 C C . PRO A 1 461 ? -34.587 -8.611 4.576 1.00 59.88 461 PRO A C 1
ATOM 3556 O O . PRO A 1 461 ? -33.903 -8.075 3.707 1.00 59.88 461 PRO A O 1
ATOM 3559 N N . GLY A 1 462 ? -35.217 -7.907 5.521 1.00 61.88 462 GLY A N 1
ATOM 3560 C CA . GLY A 1 462 ? -35.102 -6.450 5.658 1.00 61.88 462 GLY A CA 1
ATOM 3561 C C . GLY A 1 462 ? -36.080 -5.615 4.823 1.00 61.88 462 GLY A C 1
ATOM 3562 O O . GLY A 1 462 ? -35.974 -4.388 4.859 1.00 61.88 462 GLY A O 1
ATOM 3563 N N . ILE A 1 463 ? -37.029 -6.235 4.112 1.00 71.25 463 ILE A N 1
ATOM 3564 C CA . ILE A 1 463 ? -38.141 -5.532 3.449 1.00 71.25 463 ILE A CA 1
ATOM 3565 C C . ILE A 1 463 ? -39.213 -5.120 4.472 1.00 71.25 463 ILE A C 1
ATOM 3567 O O . ILE A 1 463 ? -39.610 -3.955 4.496 1.00 71.25 463 ILE A O 1
ATOM 3571 N N . GLY A 1 464 ? -39.567 -6.015 5.403 1.00 71.38 464 GLY A N 1
ATOM 3572 C CA . GLY A 1 464 ? -40.648 -5.767 6.367 1.00 71.38 464 GLY A CA 1
ATOM 3573 C C . GLY A 1 464 ? -42.019 -5.738 5.684 1.00 71.38 464 GLY A C 1
ATOM 3574 O O . GLY A 1 464 ? -42.097 -6.036 4.505 1.00 71.38 464 GLY A O 1
ATOM 3575 N N . ASN A 1 465 ? -43.095 -5.388 6.387 1.00 75.44 465 ASN A N 1
ATOM 3576 C CA . ASN A 1 465 ? -44.439 -5.411 5.808 1.00 75.44 465 ASN A CA 1
ATOM 3577 C C . ASN A 1 465 ? -44.630 -4.346 4.721 1.00 75.44 465 ASN A C 1
ATOM 3579 O O . ASN A 1 465 ? -44.237 -3.187 4.905 1.00 75.44 465 ASN A O 1
ATOM 3583 N N . LEU A 1 466 ? -45.294 -4.727 3.631 1.00 79.88 466 LEU A N 1
ATOM 3584 C CA . LEU A 1 466 ? -45.537 -3.904 2.454 1.00 79.88 466 LEU A CA 1
ATOM 3585 C C . LEU A 1 466 ? -47.031 -3.708 2.180 1.00 79.88 466 LEU A C 1
ATOM 3587 O O . LEU A 1 466 ? -47.860 -4.589 2.375 1.00 79.88 466 LEU A O 1
ATOM 3591 N N . GLY A 1 467 ? -47.370 -2.534 1.656 1.00 77.56 467 GLY A N 1
ATOM 3592 C CA . GLY A 1 467 ? -48.620 -2.281 0.952 1.00 77.56 467 GLY A CA 1
ATOM 3593 C C . GLY A 1 467 ? -48.337 -2.206 -0.541 1.00 77.56 467 GLY A C 1
ATOM 3594 O O . GLY A 1 467 ? -47.534 -1.381 -0.966 1.00 77.56 467 GLY A O 1
ATOM 3595 N N . VAL A 1 468 ? -48.987 -3.049 -1.341 1.00 82.75 468 VAL A N 1
ATOM 3596 C CA . VAL A 1 468 ? -48.788 -3.091 -2.796 1.00 82.75 468 VAL A CA 1
ATOM 3597 C C . VAL A 1 468 ? -50.082 -2.712 -3.501 1.00 82.75 468 VAL A C 1
ATOM 3599 O O . VAL A 1 468 ? -51.147 -3.266 -3.222 1.00 82.75 468 VAL A O 1
ATOM 3602 N N . LYS A 1 469 ? -49.998 -1.781 -4.452 1.00 79.56 469 LYS A N 1
ATOM 3603 C CA . LYS A 1 469 ? -51.128 -1.392 -5.295 1.00 79.56 469 LYS A CA 1
ATOM 3604 C C . LYS A 1 469 ? -50.751 -1.458 -6.768 1.00 79.56 469 LYS A C 1
ATOM 3606 O O . LYS A 1 469 ? -49.956 -0.658 -7.249 1.00 79.56 469 LYS A O 1
ATOM 3611 N N . ARG A 1 470 ? -51.376 -2.374 -7.505 1.00 80.56 470 ARG A N 1
ATOM 3612 C CA . ARG A 1 470 ? -51.276 -2.432 -8.967 1.00 80.56 470 ARG A CA 1
ATOM 3613 C C . ARG A 1 470 ? -52.225 -1.439 -9.632 1.00 80.56 470 ARG A C 1
ATOM 3615 O O . ARG A 1 470 ? -53.390 -1.322 -9.247 1.00 80.56 470 ARG A O 1
ATOM 3622 N N . SER A 1 471 ? -51.750 -0.767 -10.672 1.00 79.19 471 SER A N 1
ATOM 3623 C CA . SER A 1 471 ? -52.578 0.023 -11.587 1.00 79.19 471 SER A CA 1
ATOM 3624 C C . SER A 1 471 ? -52.164 -0.218 -13.043 1.00 79.19 471 SER A C 1
ATOM 3626 O O . SER A 1 471 ? -51.062 -0.697 -13.300 1.00 79.19 471 SER A O 1
ATOM 3628 N N . GLY A 1 472 ? -53.062 0.061 -13.993 1.00 81.56 472 GLY A N 1
ATOM 3629 C CA . GLY A 1 472 ? -52.861 -0.211 -15.424 1.00 81.56 472 GLY A CA 1
ATOM 3630 C C . GLY A 1 472 ? -53.590 -1.463 -15.926 1.00 81.56 472 GLY A C 1
ATOM 3631 O O . GLY A 1 472 ? -54.547 -1.924 -15.300 1.00 81.56 472 GLY A O 1
ATOM 3632 N N . ASP A 1 473 ? -53.166 -1.987 -17.076 1.00 77.94 473 ASP A N 1
ATOM 3633 C CA . ASP A 1 473 ? -53.791 -3.125 -17.766 1.00 77.94 473 ASP A CA 1
ATOM 3634 C C . ASP A 1 473 ? -52.870 -4.366 -17.832 1.00 77.94 473 ASP A C 1
ATOM 3636 O O . ASP A 1 473 ? -51.970 -4.535 -17.012 1.00 77.94 473 ASP A O 1
ATOM 3640 N N . CYS A 1 474 ? -53.136 -5.322 -18.727 1.00 71.50 474 CYS A N 1
ATOM 3641 C CA . CYS A 1 474 ? -52.342 -6.552 -18.836 1.00 71.50 474 CYS A CA 1
ATOM 3642 C C . CYS A 1 474 ? -50.981 -6.365 -19.530 1.00 71.50 474 CYS A C 1
ATOM 3644 O O . CYS A 1 474 ? -50.118 -7.223 -19.384 1.00 71.50 474 CYS A O 1
ATOM 3646 N N . ALA A 1 475 ? -50.792 -5.285 -20.293 1.00 68.19 475 ALA A N 1
ATOM 3647 C CA . ALA A 1 475 ? -49.586 -5.028 -21.081 1.00 68.19 475 ALA A CA 1
ATOM 3648 C C . ALA A 1 475 ? -48.798 -3.805 -20.585 1.00 68.19 475 ALA A C 1
ATOM 3650 O O . ALA A 1 475 ? -47.606 -3.694 -20.858 1.00 68.19 475 ALA A O 1
ATOM 3651 N N . ASN A 1 476 ? -49.451 -2.900 -19.856 1.00 75.31 476 ASN A N 1
ATOM 3652 C CA . ASN A 1 476 ? -48.859 -1.706 -19.278 1.00 75.31 476 ASN A CA 1
ATOM 3653 C C . ASN A 1 476 ? -49.417 -1.499 -17.864 1.00 75.31 476 ASN A C 1
ATOM 3655 O O . ASN A 1 476 ? -50.520 -0.976 -17.684 1.00 75.31 476 ASN A O 1
ATOM 3659 N N . PHE A 1 477 ? -48.668 -1.954 -16.863 1.00 77.94 477 PHE A N 1
ATOM 3660 C CA . PHE A 1 477 ? -49.030 -1.839 -15.455 1.00 77.94 477 PHE A CA 1
ATOM 3661 C C . PHE A 1 477 ? -47.846 -1.372 -14.616 1.00 77.94 477 PHE A C 1
ATOM 3663 O O . PHE A 1 477 ? -46.689 -1.542 -14.994 1.00 77.94 477 PHE A O 1
ATOM 3670 N N . GLN A 1 478 ? -48.159 -0.819 -13.449 1.00 81.56 478 GLN A N 1
ATOM 3671 C CA . GLN A 1 478 ? -47.195 -0.423 -12.429 1.00 81.56 478 GLN A CA 1
ATOM 3672 C C . GLN A 1 478 ? -47.644 -0.924 -11.056 1.00 81.56 478 GLN A C 1
ATOM 3674 O O . GLN A 1 478 ? -48.846 -1.056 -10.800 1.00 81.56 478 GLN A O 1
ATOM 3679 N N . TYR A 1 479 ? -46.673 -1.169 -10.179 1.00 81.81 479 TYR A N 1
ATOM 3680 C CA . TYR A 1 479 ? -46.898 -1.421 -8.761 1.00 81.81 479 TYR A CA 1
ATOM 3681 C C . TYR A 1 479 ? -46.406 -0.223 -7.957 1.00 81.81 479 TYR A C 1
ATOM 3683 O O . TYR A 1 479 ? -45.230 0.131 -8.034 1.00 81.81 479 TYR A O 1
ATOM 3691 N N . ASP A 1 480 ? -47.294 0.357 -7.159 1.00 80.81 480 ASP A N 1
ATOM 3692 C CA . ASP A 1 480 ? -46.922 1.313 -6.126 1.00 80.81 480 ASP A CA 1
ATOM 3693 C C . ASP A 1 480 ? -46.692 0.512 -4.836 1.00 80.81 480 ASP A C 1
ATOM 3695 O O . ASP A 1 480 ? -47.616 -0.127 -4.322 1.00 80.81 480 ASP A O 1
ATOM 3699 N N . ILE A 1 481 ? -45.449 0.497 -4.350 1.00 79.19 481 ILE A N 1
ATOM 3700 C CA . ILE A 1 481 ? -45.039 -0.252 -3.156 1.00 79.19 481 ILE A CA 1
ATOM 3701 C C . ILE A 1 481 ? -44.819 0.737 -2.015 1.00 79.19 481 ILE A C 1
ATOM 3703 O O . ILE A 1 481 ? -44.050 1.686 -2.139 1.00 79.19 481 ILE A O 1
ATOM 3707 N N . THR A 1 482 ? -45.491 0.512 -0.892 1.00 78.50 482 THR A N 1
ATOM 3708 C CA . THR A 1 482 ? -45.380 1.309 0.331 1.00 78.50 482 THR A CA 1
ATOM 3709 C C . THR A 1 482 ? -44.797 0.451 1.444 1.00 78.50 482 THR A C 1
ATOM 3711 O O . THR A 1 482 ? -45.358 -0.585 1.786 1.00 78.50 482 THR A O 1
ATOM 3714 N N . PHE A 1 483 ? -43.695 0.887 2.048 1.00 73.94 483 PHE A N 1
ATOM 3715 C CA . PHE A 1 483 ? -43.119 0.212 3.209 1.00 73.94 483 PHE A CA 1
ATOM 3716 C C . PHE A 1 483 ? -43.915 0.575 4.468 1.00 73.94 483 PHE A C 1
ATOM 3718 O O . PHE A 1 483 ? -43.911 1.725 4.899 1.00 73.94 483 PHE A O 1
ATOM 3725 N N . LEU A 1 484 ? -44.613 -0.397 5.061 1.00 74.94 484 LEU A N 1
ATOM 3726 C CA . LEU A 1 484 ? -45.494 -0.175 6.216 1.00 74.94 484 LEU A CA 1
ATOM 3727 C C . LEU A 1 484 ? -44.762 -0.328 7.549 1.00 74.94 484 LEU A C 1
ATOM 3729 O O . LEU A 1 484 ? -45.097 0.346 8.520 1.00 74.94 484 LEU A O 1
ATOM 3733 N N . SER A 1 485 ? -43.763 -1.212 7.613 1.00 68.00 485 SER A N 1
ATOM 3734 C CA . SER A 1 485 ? -43.026 -1.485 8.853 1.00 68.00 485 SER A CA 1
ATOM 3735 C C . SER A 1 485 ? -41.623 -0.870 8.897 1.00 68.00 485 SER A C 1
ATOM 3737 O O . SER A 1 485 ? -40.896 -1.105 9.864 1.00 68.00 485 SER A O 1
ATOM 3739 N N . ARG A 1 486 ? -41.205 -0.118 7.868 1.00 58.56 486 ARG A N 1
ATOM 3740 C CA . ARG A 1 486 ? -39.894 0.551 7.828 1.00 58.56 486 ARG A CA 1
ATOM 3741 C C . ARG A 1 486 ? -40.052 2.072 7.864 1.00 58.56 486 ARG A C 1
ATOM 3743 O O . ARG A 1 486 ? -40.608 2.628 6.924 1.00 58.56 486 ARG A O 1
ATOM 3750 N N . PRO A 1 487 ? -39.568 2.749 8.919 1.00 54.31 487 PRO A N 1
ATOM 3751 C CA . PRO A 1 487 ? -39.598 4.206 8.995 1.00 54.31 487 PRO A CA 1
ATOM 3752 C C . PRO A 1 487 ? -38.430 4.842 8.223 1.00 54.31 487 PRO A C 1
ATOM 3754 O O . PRO A 1 487 ? -37.365 4.237 8.094 1.00 54.31 487 PRO A O 1
ATOM 3757 N N . GLY A 1 488 ? -38.601 6.103 7.810 1.00 56.06 488 GLY A N 1
ATOM 3758 C CA . GLY A 1 488 ? -37.555 6.900 7.157 1.00 56.06 488 GLY A CA 1
ATOM 3759 C C . GLY A 1 488 ? -37.407 6.627 5.660 1.00 56.06 488 GLY A C 1
ATOM 3760 O O . GLY A 1 488 ? -38.243 5.955 5.063 1.00 56.06 488 GLY A O 1
ATOM 3761 N N . ASP A 1 489 ? -36.362 7.194 5.058 1.00 54.56 489 ASP A N 1
ATOM 3762 C CA . ASP A 1 489 ? -36.092 7.059 3.626 1.00 54.56 489 ASP A CA 1
ATOM 3763 C C . ASP A 1 489 ? -35.585 5.646 3.306 1.00 54.56 489 ASP A C 1
ATOM 3765 O O . ASP A 1 489 ? -34.635 5.152 3.926 1.00 54.56 489 ASP A O 1
ATOM 3769 N N . VAL A 1 490 ? -36.239 4.980 2.354 1.00 56.94 490 VAL A N 1
ATOM 3770 C CA . VAL A 1 490 ? -35.910 3.616 1.931 1.00 56.94 490 VAL A CA 1
ATOM 3771 C C . VAL A 1 490 ? -35.459 3.664 0.470 1.00 56.94 490 VAL A C 1
ATOM 3773 O O . VAL A 1 490 ? -36.217 4.132 -0.379 1.00 56.94 490 VAL A O 1
ATOM 3776 N N . PRO A 1 491 ? -34.251 3.165 0.140 1.00 62.72 491 PRO A N 1
ATOM 3777 C CA . PRO A 1 491 ? -33.775 3.140 -1.238 1.00 62.72 491 PRO A CA 1
ATOM 3778 C C . PRO A 1 491 ? -34.709 2.340 -2.165 1.00 62.72 491 PRO A C 1
ATOM 3780 O O . PRO A 1 491 ? -35.233 1.303 -1.744 1.00 62.72 491 PRO A O 1
ATOM 3783 N N . PRO A 1 492 ? -34.870 2.748 -3.439 1.00 64.56 492 PRO A N 1
ATOM 3784 C CA . PRO A 1 492 ? -35.741 2.055 -4.381 1.00 64.56 492 PRO A CA 1
ATOM 3785 C C . PRO A 1 492 ? -35.268 0.621 -4.652 1.00 64.56 492 PRO A C 1
ATOM 3787 O O . PRO A 1 492 ? -34.068 0.337 -4.717 1.00 64.56 492 PRO A O 1
ATOM 3790 N N . LEU A 1 493 ? -36.226 -0.286 -4.860 1.00 67.75 493 LEU A N 1
ATOM 3791 C CA . LEU A 1 493 ? -35.947 -1.673 -5.231 1.00 67.75 493 LEU A CA 1
ATOM 3792 C C . LEU A 1 493 ? -35.285 -1.728 -6.610 1.00 67.75 493 LEU A C 1
ATOM 3794 O O . LEU A 1 493 ? -35.744 -1.081 -7.554 1.00 67.75 493 LEU A O 1
ATOM 3798 N N . ASN A 1 494 ? -34.221 -2.520 -6.736 1.00 67.12 494 ASN A N 1
ATOM 3799 C CA . ASN A 1 494 ? -33.563 -2.749 -8.016 1.00 67.12 494 ASN A CA 1
ATOM 3800 C C . ASN A 1 494 ? -34.176 -3.976 -8.701 1.00 67.12 494 ASN A C 1
ATOM 3802 O O . ASN A 1 494 ? -34.288 -5.029 -8.075 1.00 67.12 494 ASN A O 1
ATOM 3806 N N . ILE A 1 495 ? -34.556 -3.843 -9.971 1.00 70.44 495 ILE A N 1
ATOM 3807 C CA . ILE A 1 495 ? -35.298 -4.873 -10.707 1.00 70.44 495 ILE A CA 1
ATOM 3808 C C . ILE A 1 495 ? -34.462 -5.332 -11.901 1.00 70.44 495 ILE A C 1
ATOM 3810 O O . ILE A 1 495 ? -34.071 -4.518 -12.737 1.00 70.44 495 ILE A O 1
ATOM 3814 N N . ASP A 1 496 ? -34.212 -6.637 -11.995 1.00 67.00 496 ASP A N 1
ATOM 3815 C CA . ASP A 1 496 ? -33.644 -7.268 -13.187 1.00 67.00 496 ASP A CA 1
ATOM 3816 C C . ASP A 1 496 ? -34.780 -7.832 -14.050 1.00 67.00 496 ASP A C 1
ATOM 3818 O O . ASP A 1 496 ? -35.389 -8.846 -13.719 1.00 67.00 496 ASP A O 1
ATOM 3822 N N . GLY A 1 497 ? -35.100 -7.136 -15.143 1.00 65.38 497 GLY A N 1
ATOM 3823 C CA . GLY A 1 497 ? -36.144 -7.535 -16.091 1.00 65.38 497 GLY A CA 1
ATOM 3824 C C . GLY A 1 497 ? -35.644 -8.378 -17.266 1.00 65.38 497 GLY A C 1
ATOM 3825 O O . GLY A 1 497 ? -36.379 -8.524 -18.241 1.00 65.38 497 GLY A O 1
ATOM 3826 N N . SER A 1 498 ? -34.401 -8.877 -17.234 1.00 72.56 498 SER A N 1
ATOM 3827 C CA . SER A 1 498 ? -33.770 -9.549 -18.384 1.00 72.56 498 SER A CA 1
ATOM 3828 C C . SER A 1 498 ? -34.480 -10.829 -18.843 1.00 72.56 498 SER A C 1
ATOM 3830 O O . SER A 1 498 ? -34.408 -11.162 -20.026 1.00 72.56 498 SER A O 1
ATOM 3832 N N . ASP A 1 499 ? -35.221 -11.488 -17.950 1.00 67.88 499 ASP A N 1
ATOM 3833 C CA . ASP A 1 499 ? -35.988 -12.707 -18.237 1.00 67.88 499 ASP A CA 1
ATOM 3834 C C . ASP A 1 499 ? -37.441 -12.440 -18.695 1.00 67.88 499 ASP A C 1
ATOM 3836 O O . ASP A 1 499 ? -38.208 -13.376 -18.942 1.00 67.88 499 ASP A O 1
ATOM 3840 N N . ILE A 1 500 ? -37.846 -11.170 -18.846 1.00 68.81 500 ILE A N 1
ATOM 3841 C CA . ILE A 1 500 ? -39.193 -10.803 -19.306 1.00 68.81 500 ILE A CA 1
ATOM 3842 C C . ILE A 1 500 ? -39.244 -10.807 -20.838 1.00 68.81 500 ILE A C 1
ATOM 3844 O O . ILE A 1 500 ? -38.567 -10.039 -21.521 1.00 68.81 500 ILE A O 1
ATOM 3848 N N . ASN A 1 501 ? -40.108 -11.657 -21.392 1.00 66.19 501 ASN A N 1
ATOM 3849 C CA . ASN A 1 501 ? -40.266 -11.826 -22.835 1.00 66.19 501 ASN A CA 1
ATOM 3850 C C . ASN A 1 501 ? -41.393 -10.931 -23.385 1.00 66.19 501 ASN A C 1
ATOM 3852 O O . ASN A 1 501 ? -42.532 -11.021 -22.934 1.00 66.19 501 ASN A O 1
ATOM 3856 N N . GLY A 1 502 ? -41.102 -10.106 -24.397 1.00 65.69 502 GLY A N 1
ATOM 3857 C CA . GLY A 1 502 ? -42.087 -9.245 -25.065 1.00 65.69 502 GLY A CA 1
ATOM 3858 C C . GLY A 1 502 ? -41.464 -8.294 -26.096 1.00 65.69 502 GLY A C 1
ATOM 3859 O O . GLY A 1 502 ? -40.243 -8.186 -26.202 1.00 65.69 502 GLY A O 1
ATOM 3860 N N . VAL A 1 503 ? -42.288 -7.592 -26.880 1.00 64.69 503 VAL A N 1
ATOM 3861 C CA . VAL A 1 503 ? -41.811 -6.585 -27.847 1.00 64.69 503 VAL A CA 1
ATOM 3862 C C . VAL A 1 503 ? -41.682 -5.234 -27.142 1.00 64.69 503 VAL A C 1
ATOM 3864 O O . VAL A 1 503 ? -42.688 -4.665 -26.736 1.00 64.69 503 VAL A O 1
ATOM 3867 N N . GLY A 1 504 ? -40.458 -4.711 -27.021 1.00 61.06 504 GLY A N 1
ATOM 3868 C CA . GLY A 1 504 ? -40.212 -3.381 -26.444 1.00 61.06 504 GLY A CA 1
ATOM 3869 C C . GLY A 1 504 ? -40.389 -3.303 -24.924 1.00 61.06 504 GLY A C 1
ATOM 3870 O O . GLY A 1 504 ? -40.816 -2.268 -24.423 1.00 61.06 504 GLY A O 1
ATOM 3871 N N . VAL A 1 505 ? -40.081 -4.386 -24.201 1.00 65.69 505 VAL A N 1
ATOM 3872 C CA . VAL A 1 505 ? -40.163 -4.434 -22.732 1.00 65.69 505 VAL A CA 1
ATOM 3873 C C . VAL A 1 505 ? -39.194 -3.424 -22.118 1.00 65.69 505 VAL A C 1
ATOM 3875 O O . VAL A 1 505 ? -37.997 -3.440 -22.407 1.00 65.69 505 VAL A O 1
ATOM 3878 N N . VAL A 1 506 ? -39.719 -2.560 -21.252 1.00 69.81 506 VAL A N 1
ATOM 3879 C CA . VAL A 1 506 ? -38.952 -1.597 -20.461 1.00 69.81 506 VAL A CA 1
ATOM 3880 C C . VAL A 1 506 ? -39.388 -1.747 -19.011 1.00 69.81 506 VAL A C 1
ATOM 3882 O O . VAL A 1 506 ? -40.572 -1.634 -18.709 1.00 69.81 506 VAL A O 1
ATOM 3885 N N . VAL A 1 507 ? -38.430 -2.003 -18.123 1.00 71.19 507 VAL A N 1
ATOM 3886 C CA . VAL A 1 507 ? -38.656 -2.075 -16.677 1.00 71.19 507 VAL A CA 1
ATOM 3887 C C . VAL A 1 507 ? -37.870 -0.952 -16.022 1.00 71.19 507 VAL A C 1
ATOM 3889 O O . VAL A 1 507 ? -36.668 -0.817 -16.247 1.00 71.19 507 VAL A O 1
ATOM 3892 N N . THR A 1 508 ? -38.550 -0.135 -15.225 1.00 71.19 508 THR A N 1
ATOM 3893 C CA . THR A 1 508 ? -37.958 1.005 -14.519 1.00 71.19 508 THR A CA 1
ATOM 3894 C C . THR A 1 508 ? -38.441 1.030 -13.079 1.00 71.19 508 THR A C 1
ATOM 3896 O O . THR A 1 508 ? -39.617 0.788 -12.823 1.00 71.19 508 THR A O 1
ATOM 3899 N N . SER A 1 509 ? -37.544 1.368 -12.157 1.00 73.94 509 SER A N 1
ATOM 3900 C CA . SER A 1 509 ? -37.849 1.618 -10.747 1.00 73.94 509 SER A CA 1
ATOM 3901 C C . SER A 1 509 ? -37.503 3.070 -10.425 1.00 73.94 509 SER A C 1
ATOM 3903 O O . SER A 1 509 ? -36.467 3.568 -10.872 1.00 73.94 509 SER A O 1
ATOM 3905 N N . GLN A 1 510 ? -38.378 3.762 -9.698 1.00 70.00 510 GLN A N 1
ATOM 3906 C CA . GLN A 1 510 ? -38.200 5.159 -9.300 1.00 70.00 510 GLN A CA 1
ATOM 3907 C C . GLN A 1 510 ? -38.817 5.396 -7.920 1.00 70.00 510 GLN A C 1
ATOM 3909 O O . GLN A 1 510 ? -39.823 4.771 -7.585 1.00 70.00 510 GLN A O 1
ATOM 3914 N N . ASN A 1 511 ? -38.234 6.308 -7.139 1.00 69.50 511 ASN A N 1
ATOM 3915 C CA . ASN A 1 511 ? -38.821 6.718 -5.864 1.00 69.50 511 ASN A CA 1
ATOM 3916 C C . ASN A 1 511 ? -40.024 7.636 -6.127 1.00 69.50 511 ASN A C 1
ATOM 3918 O O . ASN A 1 511 ? -39.917 8.572 -6.921 1.00 69.50 511 ASN A O 1
ATOM 3922 N N . ILE A 1 512 ? -41.166 7.347 -5.497 1.00 70.06 512 ILE A N 1
ATOM 3923 C CA . ILE A 1 512 ? -42.392 8.157 -5.623 1.00 70.06 512 ILE A CA 1
ATOM 3924 C C . ILE A 1 512 ? -42.383 9.281 -4.579 1.00 70.06 512 ILE A C 1
ATOM 3926 O O . ILE A 1 512 ? -42.725 10.420 -4.894 1.00 70.06 512 ILE A O 1
ATOM 3930 N N . GLU A 1 513 ? -41.963 8.962 -3.354 1.00 67.62 513 GLU A N 1
ATOM 3931 C CA . GLU A 1 513 ? -41.879 9.879 -2.220 1.00 67.62 513 GLU A CA 1
ATOM 3932 C C . GLU A 1 513 ? -40.790 9.382 -1.257 1.00 67.62 513 GLU A C 1
ATOM 3934 O O . GLU A 1 513 ? -40.764 8.197 -0.921 1.00 67.62 513 GLU A O 1
ATOM 3939 N N . ASP A 1 514 ? -39.885 10.269 -0.833 1.00 56.66 514 ASP A N 1
ATOM 3940 C CA . ASP A 1 514 ? -38.847 9.931 0.148 1.00 56.66 514 ASP A CA 1
ATOM 3941 C C . ASP A 1 514 ? -39.478 9.856 1.545 1.00 56.66 514 ASP A C 1
ATOM 3943 O O . ASP A 1 514 ? -40.294 10.703 1.908 1.00 56.66 514 ASP A O 1
ATOM 3947 N N . GLY A 1 515 ? -39.105 8.853 2.341 1.00 52.03 515 GLY A N 1
ATOM 3948 C CA . GLY A 1 515 ? -39.606 8.676 3.709 1.00 52.03 515 GLY A CA 1
ATOM 3949 C C . GLY A 1 515 ? -38.829 9.495 4.753 1.00 52.03 515 GLY A C 1
ATOM 3950 O O . GLY A 1 515 ? -37.669 9.849 4.566 1.00 52.03 515 GLY A O 1
ATOM 3951 N N . GLY A 1 516 ? -39.447 9.831 5.890 1.00 48.59 516 GLY A N 1
ATOM 3952 C CA . GLY A 1 516 ? -38.844 10.770 6.850 1.00 48.59 516 GLY A CA 1
ATOM 3953 C C . GLY A 1 516 ? -39.805 11.290 7.923 1.00 48.59 516 GLY A C 1
ATOM 3954 O O . GLY A 1 516 ? -40.886 10.742 8.133 1.00 48.59 516 GLY A O 1
ATOM 3955 N N . LEU A 1 517 ? -39.415 12.361 8.613 1.00 45.41 517 LEU A N 1
ATOM 3956 C CA . LEU A 1 517 ? -40.248 13.051 9.598 1.00 45.41 517 LEU A CA 1
ATOM 3957 C C . LEU A 1 517 ? -40.251 14.552 9.300 1.00 45.41 517 LEU A C 1
ATOM 3959 O O . LEU A 1 517 ? -39.213 15.209 9.373 1.00 45.41 517 LEU A O 1
ATOM 3963 N N . TRP A 1 518 ? -41.423 15.098 8.979 1.00 50.75 518 TRP A N 1
ATOM 3964 C CA . TRP A 1 518 ? -41.588 16.500 8.602 1.00 50.75 518 TRP A CA 1
ATOM 3965 C C . TRP A 1 518 ? -42.125 17.285 9.786 1.00 50.75 518 TRP A C 1
ATOM 3967 O O . TRP A 1 518 ? -43.300 17.190 10.139 1.00 50.75 518 TRP A O 1
ATOM 3977 N N . PHE A 1 519 ? -41.262 18.091 10.398 1.00 44.38 519 PHE A N 1
ATOM 3978 C CA . PHE A 1 519 ? -41.689 19.058 11.397 1.00 44.38 519 PHE A CA 1
ATOM 3979 C C . PHE A 1 519 ? -42.052 20.380 10.721 1.00 44.38 519 PHE A C 1
ATOM 3981 O O . PHE A 1 519 ? -41.180 21.091 10.220 1.00 44.38 519 PHE A O 1
ATOM 3988 N N . GLY A 1 520 ? -43.340 20.727 10.723 1.00 44.22 520 GLY A N 1
ATOM 3989 C CA . GLY A 1 520 ? -43.822 21.980 10.149 1.00 44.22 520 GLY A CA 1
ATOM 3990 C C . GLY A 1 520 ? -45.030 22.560 10.892 1.00 44.22 520 GLY A C 1
ATOM 3991 O O . GLY A 1 520 ? -46.088 21.934 10.850 1.00 44.22 520 GLY A O 1
ATOM 3992 N N . PRO A 1 521 ? -44.936 23.765 11.499 1.00 49.81 521 PRO A N 1
ATOM 3993 C CA . PRO A 1 521 ? -43.733 24.521 11.879 1.00 49.81 521 PRO A CA 1
ATOM 3994 C C . PRO A 1 521 ? -43.124 24.053 13.217 1.00 49.81 521 PRO A C 1
ATOM 3996 O O . PRO A 1 521 ? -43.832 23.621 14.123 1.00 49.81 521 PRO A O 1
ATOM 3999 N N . ILE A 1 522 ? -41.801 24.191 13.366 1.00 49.94 522 ILE A N 1
ATOM 4000 C CA . ILE A 1 522 ? -41.091 23.954 14.635 1.00 49.94 522 ILE A CA 1
ATOM 4001 C C . ILE A 1 522 ? -41.310 25.165 15.552 1.00 49.94 522 ILE A C 1
ATOM 4003 O O . ILE A 1 522 ? -40.846 26.267 15.252 1.00 49.94 522 ILE A O 1
ATOM 4007 N N . PHE A 1 523 ? -42.000 24.979 16.677 1.00 50.25 523 PHE A N 1
ATOM 4008 C CA . PHE A 1 523 ? -42.139 26.027 17.691 1.00 50.25 523 PHE A CA 1
ATOM 4009 C C . PHE A 1 523 ? -40.789 26.281 18.378 1.00 50.25 523 PHE A C 1
ATOM 4011 O O . PHE A 1 523 ? -40.057 25.341 18.684 1.00 50.25 523 PHE A O 1
ATOM 4018 N N . GLY A 1 524 ? -40.448 27.548 18.648 1.00 49.06 524 GLY A N 1
ATOM 4019 C CA . GLY A 1 524 ? -39.126 27.944 19.173 1.00 49.06 524 GLY A CA 1
ATOM 4020 C C . GLY A 1 524 ? -38.732 27.303 20.514 1.00 49.06 524 GLY A C 1
ATOM 4021 O O . GLY A 1 524 ? -37.561 27.297 20.883 1.00 49.06 524 GLY A O 1
ATOM 4022 N N . GLU A 1 525 ? -39.692 26.720 21.229 1.00 54.03 525 GLU A N 1
ATOM 4023 C CA . GLU A 1 525 ? -39.479 25.930 22.443 1.00 54.03 525 GLU A CA 1
ATOM 4024 C C . GLU A 1 525 ? -38.793 24.573 22.203 1.00 54.03 525 GLU A C 1
ATOM 4026 O O . GLU A 1 525 ? -38.077 24.110 23.088 1.00 54.03 525 GLU A O 1
ATOM 4031 N N . PHE A 1 526 ? -38.897 23.992 20.999 1.00 42.34 526 PHE A N 1
ATOM 4032 C CA . PHE A 1 526 ? -38.187 22.762 20.606 1.00 42.34 526 PHE A CA 1
ATOM 4033 C C . PHE A 1 526 ? -36.680 22.970 20.371 1.00 42.34 526 PHE A C 1
ATOM 4035 O O . PHE A 1 526 ? -35.936 21.999 20.271 1.00 42.34 526 PHE A O 1
ATOM 4042 N N . LEU A 1 527 ? -36.213 24.223 20.312 1.00 51.09 527 LEU A N 1
ATOM 4043 C CA . LEU A 1 527 ? -34.800 24.584 20.123 1.00 51.09 527 LEU A CA 1
ATOM 4044 C C . LEU A 1 527 ? -34.138 25.108 21.411 1.00 51.09 527 LEU A C 1
ATOM 4046 O O . LEU A 1 527 ? -33.025 25.630 21.375 1.00 51.09 527 LEU A O 1
ATOM 4050 N N . ARG A 1 528 ? -34.818 25.015 22.561 1.00 46.53 528 ARG A N 1
ATOM 4051 C CA . ARG A 1 528 ? -34.337 25.573 23.830 1.00 46.53 528 ARG A CA 1
ATOM 4052 C C . ARG A 1 528 ? -33.471 24.554 24.578 1.00 46.53 528 ARG A C 1
ATOM 4054 O O . ARG A 1 528 ? -33.980 23.661 25.245 1.00 46.53 528 ARG A O 1
ATOM 4061 N N . THR A 1 529 ? -32.154 24.711 24.527 1.00 43.91 529 THR A N 1
ATOM 4062 C CA . THR A 1 529 ? -31.221 23.996 25.411 1.00 43.91 529 THR A CA 1
ATOM 4063 C C . THR A 1 529 ? -31.147 24.672 26.784 1.00 43.91 529 THR A C 1
ATOM 4065 O O . THR A 1 529 ? -31.119 25.899 26.895 1.00 43.91 529 THR A O 1
ATOM 4068 N N . PHE A 1 530 ? -31.143 23.880 27.863 1.00 40.41 530 PHE A N 1
ATOM 4069 C CA . PHE A 1 530 ? -31.030 24.398 29.230 1.00 40.41 530 PHE A CA 1
ATOM 4070 C C . PHE A 1 530 ? -29.641 25.013 29.440 1.00 40.41 530 PHE A C 1
ATOM 4072 O O . PHE A 1 530 ? -28.625 24.318 29.422 1.00 40.41 530 PHE A O 1
ATOM 4079 N N . HIS A 1 531 ? -29.595 26.325 29.659 1.00 52.59 531 HIS A N 1
ATOM 4080 C CA . HIS A 1 531 ? -28.366 27.052 29.949 1.00 52.59 531 HIS A CA 1
ATOM 4081 C C . HIS A 1 531 ? -28.503 27.797 31.277 1.00 52.59 531 HIS A C 1
ATOM 4083 O O . HIS A 1 531 ? -29.416 28.593 31.470 1.00 52.59 531 HIS A O 1
ATOM 4089 N N . VAL A 1 532 ? -27.546 27.581 32.181 1.00 50.19 532 VAL A N 1
ATOM 4090 C CA . VAL A 1 532 ? -27.423 28.304 33.463 1.00 50.19 532 VAL A CA 1
ATOM 4091 C C . VAL A 1 532 ? -26.838 29.715 33.313 1.00 50.19 532 VAL A C 1
ATOM 4093 O O . VAL A 1 532 ? -26.696 30.435 34.298 1.00 50.19 532 VAL A O 1
ATOM 4096 N N . LYS A 1 533 ? -26.496 30.131 32.088 1.00 48.31 533 LYS A N 1
ATOM 4097 C CA . LYS A 1 533 ? -26.025 31.484 31.773 1.00 48.31 533 LYS A CA 1
ATOM 4098 C C . LYS A 1 533 ? -26.878 32.069 30.641 1.00 48.31 533 LYS A C 1
ATOM 4100 O O . LYS A 1 533 ? -27.033 31.396 29.622 1.00 48.31 533 LYS A O 1
ATOM 4105 N N . PRO A 1 534 ? -27.429 33.287 30.794 1.00 48.72 534 PRO A N 1
ATOM 4106 C CA . PRO A 1 534 ? -28.236 33.917 29.755 1.00 48.72 534 PRO A CA 1
ATOM 4107 C C . PRO A 1 534 ? -27.382 34.184 28.507 1.00 48.72 534 PRO A C 1
ATOM 4109 O O . PRO A 1 534 ? -26.324 34.801 28.596 1.00 48.72 534 PRO A O 1
ATOM 4112 N N . GLN A 1 535 ? -27.836 33.704 27.347 1.00 48.06 535 GLN A N 1
ATOM 4113 C CA . GLN A 1 535 ? -27.092 33.788 26.080 1.00 48.06 535 GLN A CA 1
ATOM 4114 C C . GLN A 1 535 ? -27.294 35.109 25.325 1.00 48.06 535 GLN A C 1
ATOM 4116 O O . GLN A 1 535 ? -26.586 35.372 24.360 1.00 48.06 535 GLN A O 1
ATOM 4121 N N . ILE A 1 536 ? -28.208 35.968 25.786 1.00 40.38 536 ILE A N 1
ATOM 4122 C CA . ILE A 1 536 ? -28.356 37.354 25.332 1.00 40.38 536 ILE A CA 1
ATOM 4123 C C . ILE A 1 536 ? -28.764 38.186 26.556 1.00 40.38 536 ILE A C 1
ATOM 4125 O O . ILE A 1 536 ? -29.820 37.943 27.139 1.00 40.38 536 ILE A O 1
ATOM 4129 N N . MET A 1 537 ? -27.938 39.156 26.959 1.00 35.62 537 MET A N 1
ATOM 4130 C CA . MET A 1 537 ? -28.373 40.245 27.838 1.00 35.62 537 MET A CA 1
ATOM 4131 C C . MET A 1 537 ? -28.754 41.429 26.957 1.00 35.62 537 MET A C 1
ATOM 4133 O O . MET A 1 537 ? -27.892 42.037 26.327 1.00 35.62 537 MET A O 1
ATOM 4137 N N . TYR A 1 538 ? -30.046 41.738 26.907 1.00 32.75 538 TYR A N 1
ATOM 4138 C CA . TYR A 1 538 ? -30.533 42.987 26.337 1.00 32.75 538 TYR A CA 1
ATOM 4139 C C . TYR A 1 538 ? -30.744 43.970 27.492 1.00 32.75 538 TYR A C 1
ATOM 4141 O O . TYR A 1 538 ? -31.583 43.728 28.361 1.00 32.75 538 TYR A O 1
ATOM 4149 N N . ASP A 1 539 ? -29.962 45.050 27.532 1.00 37.00 539 ASP A N 1
ATOM 4150 C CA . ASP A 1 539 ? -30.187 46.168 28.452 1.00 37.00 539 ASP A CA 1
ATOM 4151 C C . ASP A 1 539 ? -31.375 46.980 27.930 1.00 37.00 539 ASP A C 1
ATOM 4153 O O . ASP A 1 539 ? -31.238 47.840 27.059 1.00 37.00 539 ASP A O 1
ATOM 4157 N N . ASN A 1 540 ? -32.576 46.641 28.402 1.00 30.09 540 ASN A N 1
ATOM 4158 C CA . ASN A 1 540 ? -33.773 47.393 28.067 1.00 30.09 540 ASN A CA 1
ATOM 4159 C C . ASN A 1 540 ? -34.008 48.454 29.148 1.00 30.09 540 ASN A C 1
ATOM 4161 O O . ASN A 1 540 ? -34.663 48.205 30.162 1.00 30.09 540 ASN A O 1
ATOM 4165 N N . LYS A 1 541 ? -33.488 49.665 28.921 1.00 33.56 541 LYS A N 1
ATOM 4166 C CA . LYS A 1 541 ? -33.966 50.863 29.622 1.00 33.56 541 LYS A CA 1
ATOM 4167 C C . LYS A 1 541 ? -35.417 51.117 29.224 1.00 33.56 541 LYS A C 1
ATOM 4169 O O . LYS A 1 541 ? -35.692 51.716 28.188 1.00 33.56 541 LYS A O 1
ATOM 4174 N N . VAL A 1 542 ? -36.347 50.685 30.069 1.00 29.41 542 VAL A N 1
ATOM 4175 C CA . VAL A 1 542 ? -37.761 51.041 29.945 1.00 29.41 542 VAL A CA 1
ATOM 4176 C C . VAL A 1 542 ? -38.002 52.351 30.696 1.00 29.41 542 VAL A C 1
ATOM 4178 O O . VAL A 1 542 ? -37.969 52.398 31.926 1.00 29.41 542 VAL A O 1
ATOM 4181 N N . TYR A 1 543 ? -38.248 53.424 29.939 1.00 29.91 543 TYR A N 1
ATOM 4182 C CA . TYR A 1 543 ? -38.979 54.591 30.432 1.00 29.91 543 TYR A CA 1
ATOM 4183 C C . TYR A 1 543 ? -40.406 54.148 30.767 1.00 29.91 543 TYR A C 1
ATOM 4185 O O . TYR A 1 543 ? -41.040 53.445 29.982 1.00 29.91 543 TYR A O 1
ATOM 4193 N N . GLY A 1 544 ? -40.868 54.498 31.967 1.00 27.53 544 GLY A N 1
ATOM 4194 C CA . GLY A 1 544 ? -42.096 53.962 32.542 1.00 27.53 544 GLY A CA 1
ATOM 4195 C C . GLY A 1 544 ? -43.365 54.261 31.746 1.00 27.53 544 GLY A C 1
ATOM 4196 O O . GLY A 1 544 ? -43.413 55.195 30.954 1.00 27.53 544 GLY A O 1
ATOM 4197 N N . LEU A 1 545 ? -44.413 53.490 32.036 1.00 26.97 545 LEU A N 1
ATOM 4198 C CA . LEU A 1 545 ? -45.647 53.990 32.649 1.00 26.97 545 LEU A CA 1
ATOM 4199 C C . LEU A 1 545 ? -46.596 52.816 32.962 1.00 26.97 545 LEU A C 1
ATOM 4201 O O . LEU A 1 545 ? -46.900 51.993 32.110 1.00 26.97 545 LEU A O 1
ATOM 4205 N N . GLN A 1 546 ? -46.988 52.773 34.238 1.00 30.30 546 GLN A N 1
ATOM 4206 C CA . GLN A 1 546 ? -48.261 52.354 34.841 1.00 30.30 546 GLN A CA 1
ATOM 4207 C C . GLN A 1 546 ? -49.138 51.268 34.184 1.00 30.30 546 GLN A C 1
ATOM 4209 O O . GLN A 1 546 ? -49.705 51.467 33.117 1.00 30.30 546 GLN A O 1
ATOM 4214 N N . GLY A 1 547 ? -49.463 50.246 34.989 1.00 27.50 547 GLY A N 1
ATOM 4215 C CA . GLY A 1 547 ? -50.820 49.682 35.000 1.00 27.50 547 GLY A CA 1
ATOM 4216 C C . GLY A 1 547 ? -50.957 48.210 35.400 1.00 27.50 547 GLY A C 1
ATOM 4217 O O . GLY A 1 547 ? -50.742 47.347 34.567 1.00 27.50 547 GLY A O 1
ATOM 4218 N N . SER A 1 548 ? -51.428 47.972 36.637 1.00 28.05 548 SER A N 1
ATOM 4219 C CA . SER A 1 548 ? -52.425 46.940 37.027 1.00 28.05 548 SER A CA 1
ATOM 4220 C C . SER A 1 548 ? -52.071 45.444 36.819 1.00 28.05 548 SER A C 1
ATOM 4222 O O . SER A 1 548 ? -52.082 44.954 35.701 1.00 28.05 548 SER A O 1
ATOM 4224 N N . SER A 1 549 ? -51.647 44.707 37.866 1.00 27.38 549 SER A N 1
ATOM 4225 C CA . SER A 1 549 ? -52.444 43.737 38.685 1.00 27.38 549 SER A CA 1
ATOM 4226 C C . SER A 1 549 ? -52.988 42.515 37.900 1.00 27.38 549 SER A C 1
ATOM 4228 O O . SER A 1 549 ? -53.578 42.710 36.853 1.00 27.38 549 SER A O 1
ATOM 4230 N N . THR A 1 550 ? -52.977 41.234 38.300 1.00 26.39 550 THR A N 1
ATOM 4231 C CA . THR A 1 550 ? -52.750 40.479 39.558 1.00 26.39 550 THR A CA 1
ATOM 4232 C C . THR A 1 550 ? -52.952 38.976 39.248 1.00 26.39 550 THR A C 1
ATOM 4234 O O . THR A 1 550 ? -53.834 38.681 38.448 1.00 26.39 550 THR A O 1
ATOM 4237 N N . ALA A 1 551 ? -52.219 38.066 39.920 1.00 26.19 551 ALA A N 1
ATOM 4238 C CA . ALA A 1 551 ? -52.585 36.695 40.393 1.00 26.19 551 ALA A CA 1
ATOM 4239 C C . ALA A 1 551 ? -51.270 35.898 40.602 1.00 26.19 551 ALA A C 1
ATOM 4241 O O . ALA A 1 551 ? -50.494 35.785 39.662 1.00 26.19 551 ALA A O 1
ATOM 4242 N N . SER A 1 552 ? -50.794 35.459 41.775 1.00 24.34 552 SER A N 1
ATOM 4243 C CA . SER A 1 552 ? -51.319 34.785 42.985 1.00 24.34 552 SER A CA 1
ATOM 4244 C C . SER A 1 552 ? -51.642 33.282 42.849 1.00 24.34 552 SER A C 1
ATOM 4246 O O . SER A 1 552 ? -52.734 32.904 42.453 1.00 24.34 552 SER A O 1
ATOM 4248 N N . SER A 1 553 ? -50.648 32.470 43.251 1.00 25.56 553 SER A N 1
ATOM 4249 C CA . SER A 1 553 ? -50.669 31.308 44.179 1.00 25.56 553 SER A CA 1
ATOM 4250 C C . SER A 1 553 ? -51.606 30.082 43.995 1.00 25.56 553 SER A C 1
ATOM 4252 O O . SER A 1 553 ? -52.791 30.179 44.289 1.00 25.56 553 SER A O 1
ATOM 4254 N N . VAL A 1 554 ? -50.999 28.926 43.623 1.00 29.16 554 VAL A N 1
ATOM 4255 C CA . VAL A 1 554 ? -50.870 27.568 44.282 1.00 29.16 554 VAL A CA 1
ATOM 4256 C C . VAL A 1 554 ? -51.968 27.171 45.317 1.00 29.16 554 VAL A C 1
ATOM 4258 O O . VAL A 1 554 ? -52.254 28.058 46.120 1.00 29.16 554 VAL A O 1
ATOM 4261 N N . PRO A 1 555 ? -52.528 25.914 45.449 1.00 34.69 555 PRO A N 1
ATOM 4262 C CA . PRO A 1 555 ? -51.801 24.619 45.621 1.00 34.69 555 PRO A CA 1
ATOM 4263 C C . PRO A 1 555 ? -52.462 23.231 45.265 1.00 34.69 555 PRO A C 1
ATOM 4265 O O . PRO A 1 555 ? -53.673 23.081 45.246 1.00 34.69 555 PRO A O 1
ATOM 4268 N N . VAL A 1 556 ? -51.595 22.201 45.110 1.00 24.72 556 VAL A N 1
ATOM 4269 C CA . VAL A 1 556 ? -51.619 20.785 45.624 1.00 24.72 556 VAL A CA 1
ATOM 4270 C C . VAL A 1 556 ? -52.814 19.832 45.340 1.00 24.72 556 VAL A C 1
ATOM 4272 O O . VAL A 1 556 ? -53.938 20.141 45.704 1.00 24.72 556 VAL A O 1
ATOM 4275 N N . GLN A 1 557 ? -52.542 18.591 44.869 1.00 23.05 557 GLN A N 1
ATOM 4276 C CA . GLN A 1 557 ? -52.835 17.313 45.582 1.00 23.05 557 GLN A CA 1
ATOM 4277 C C . GLN A 1 557 ? -52.398 16.023 44.838 1.00 23.05 557 GLN A C 1
ATOM 4279 O O . GLN A 1 557 ? -52.505 15.896 43.623 1.00 23.05 557 GLN A O 1
ATOM 4284 N N . THR A 1 558 ? -51.910 15.075 45.644 1.00 26.92 558 THR A N 1
ATOM 4285 C CA . THR A 1 558 ? -51.490 13.676 45.404 1.00 26.92 558 THR A CA 1
ATOM 4286 C C . THR A 1 558 ? -52.692 12.708 45.385 1.00 26.92 558 THR A C 1
ATOM 4288 O O . THR A 1 558 ? -53.700 13.054 45.986 1.00 26.92 558 THR A O 1
ATOM 4291 N N . VAL A 1 559 ? -52.566 11.481 44.827 1.00 21.91 559 VAL A N 1
ATOM 4292 C CA . VAL A 1 559 ? -52.934 10.166 45.452 1.00 21.91 559 VAL A CA 1
ATOM 4293 C C . VAL A 1 559 ? -52.655 8.969 44.504 1.00 21.91 559 VAL A C 1
ATOM 4295 O O . VAL A 1 559 ? -52.922 9.026 43.309 1.00 21.91 559 VAL A O 1
ATOM 4298 N N . GLN A 1 560 ? -52.123 7.879 45.083 1.00 26.00 560 GLN A N 1
ATOM 4299 C CA . GLN A 1 560 ? -51.898 6.528 44.526 1.00 26.00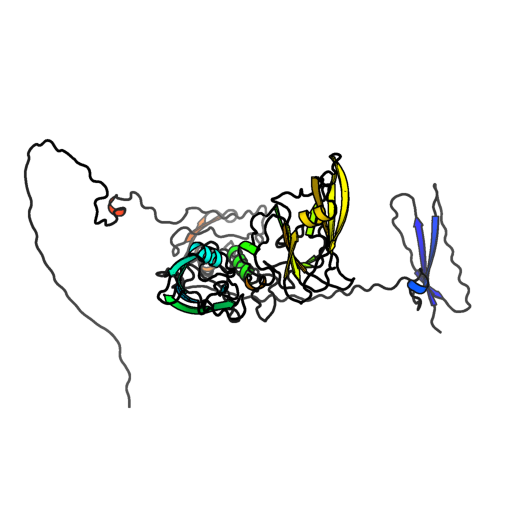 560 GLN A CA 1
ATOM 4300 C C . GLN A 1 560 ? -53.171 5.651 44.437 1.00 26.00 560 GLN A C 1
ATOM 4302 O O . GLN A 1 560 ? -54.072 5.806 45.259 1.00 26.00 560 GLN A O 1
ATOM 4307 N N . LYS A 1 561 ? -53.147 4.584 43.610 1.00 22.62 561 LYS A N 1
ATOM 4308 C CA . LYS A 1 561 ? -53.690 3.249 43.976 1.00 22.62 561 LYS A CA 1
ATOM 4309 C C . LYS A 1 561 ? -53.118 2.093 43.125 1.00 22.62 561 LYS A C 1
ATOM 4311 O O . LYS A 1 561 ? -52.845 2.268 41.945 1.00 22.62 561 LYS A O 1
ATOM 4316 N N . TYR A 1 562 ? -52.953 0.941 43.784 1.00 25.03 562 TYR A N 1
ATOM 4317 C CA . TYR A 1 562 ? -52.428 -0.368 43.340 1.00 25.03 562 TYR A CA 1
ATOM 4318 C C . TYR A 1 562 ? -53.514 -1.290 42.724 1.00 25.03 562 TYR A C 1
ATOM 4320 O O . TYR A 1 562 ? -54.692 -1.046 42.986 1.00 25.03 562 TYR A O 1
ATOM 4328 N N . VAL A 1 563 ? -53.125 -2.389 42.035 1.00 23.78 563 VAL A N 1
ATOM 4329 C CA . VAL A 1 563 ? -53.309 -3.827 42.432 1.00 23.78 563 VAL A CA 1
ATOM 4330 C C . VAL A 1 563 ? -52.903 -4.825 41.303 1.00 23.78 563 VAL A C 1
ATOM 4332 O O . VAL A 1 563 ? -53.063 -4.536 40.122 1.00 23.78 563 VAL A O 1
ATOM 4335 N N . THR A 1 564 ? -52.346 -5.964 41.750 1.00 26.09 564 THR A N 1
ATOM 4336 C CA . THR A 1 564 ? -51.888 -7.263 41.169 1.00 26.09 564 THR A CA 1
ATOM 4337 C C . THR A 1 564 ? -53.010 -8.106 40.493 1.00 26.09 564 THR A C 1
ATOM 4339 O O . THR A 1 564 ? -54.158 -7.689 40.541 1.00 26.09 564 THR A O 1
ATOM 4342 N N . ASP A 1 565 ? -52.872 -9.273 39.833 1.00 26.48 565 ASP A N 1
ATOM 4343 C CA . ASP A 1 565 ? -51.949 -10.433 39.849 1.00 26.48 565 ASP A CA 1
ATOM 4344 C C . ASP A 1 565 ? -52.264 -11.375 38.644 1.00 26.48 565 ASP A C 1
ATOM 4346 O O . ASP A 1 565 ? -53.349 -11.248 38.076 1.00 26.48 565 ASP A O 1
ATOM 4350 N N . CYS A 1 566 ? -51.378 -12.340 38.312 1.00 24.23 566 CYS A N 1
ATOM 4351 C CA . CYS A 1 566 ? -51.688 -13.779 38.075 1.00 24.23 566 CYS A CA 1
ATOM 4352 C C . CYS A 1 566 ? -50.521 -14.578 37.430 1.00 24.23 566 CYS A C 1
ATOM 4354 O O . CYS A 1 566 ? -50.300 -14.526 36.221 1.00 24.23 566 CYS A O 1
ATOM 4356 N N . GLU A 1 567 ? -49.854 -15.413 38.236 1.00 28.97 567 GLU A N 1
ATOM 4357 C CA . GLU A 1 567 ? -49.175 -16.661 37.821 1.00 28.97 567 GLU A CA 1
ATOM 4358 C C . GLU A 1 567 ? -50.181 -17.814 37.588 1.00 28.97 567 GLU A C 1
ATOM 4360 O O . GLU A 1 567 ? -51.322 -17.753 38.059 1.00 28.97 567 GLU A O 1
ATOM 4365 N N . PRO A 1 568 ? -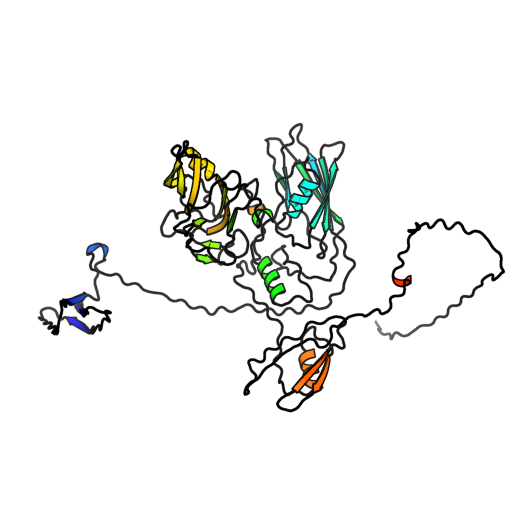49.718 -18.954 37.031 1.00 34.53 568 PRO A N 1
ATOM 4366 C CA . PRO A 1 568 ? -50.117 -20.253 37.570 1.00 34.53 568 PRO A CA 1
ATOM 4367 C C . PRO A 1 568 ? -48.941 -21.189 37.924 1.00 34.53 568 PRO A C 1
ATOM 4369 O O . PRO A 1 568 ? -48.084 -21.524 37.110 1.00 34.53 568 PRO A O 1
ATOM 4372 N N . ASN A 1 569 ? -49.011 -21.684 39.163 1.00 29.86 569 ASN A N 1
ATOM 4373 C CA . ASN A 1 569 ? -48.263 -22.783 39.784 1.00 29.86 569 ASN A CA 1
ATOM 4374 C C . ASN A 1 569 ? -48.295 -24.121 39.009 1.00 29.86 569 ASN A C 1
ATOM 4376 O O . ASN A 1 569 ? -49.363 -24.534 38.560 1.00 29.86 569 ASN A O 1
ATOM 4380 N N . ARG A 1 570 ? -47.208 -24.915 39.092 1.00 29.09 570 ARG A N 1
ATOM 4381 C CA . ARG A 1 570 ? -47.156 -26.169 39.900 1.00 29.09 570 ARG A CA 1
ATOM 4382 C C . ARG A 1 570 ? -45.865 -26.982 39.701 1.00 29.09 570 ARG A C 1
ATOM 4384 O O . ARG A 1 570 ? -45.570 -27.454 38.609 1.00 29.09 570 ARG A O 1
ATOM 4391 N N . LYS A 1 571 ? -45.226 -27.321 40.825 1.00 35.31 571 LYS A N 1
ATOM 4392 C CA . LYS A 1 571 ? -44.693 -28.670 41.109 1.00 35.31 571 LYS A CA 1
ATOM 4393 C C . LYS A 1 571 ? -45.544 -29.302 42.221 1.00 35.31 571 LYS A C 1
ATOM 4395 O O . LYS A 1 571 ? -46.166 -28.563 42.986 1.00 35.31 571 LYS A O 1
ATOM 4400 N N . PRO A 1 572 ? -45.570 -30.641 42.322 1.00 45.12 572 PRO A N 1
ATOM 4401 C CA . PRO A 1 572 ? -45.201 -31.255 43.606 1.00 45.12 572 PRO A CA 1
ATOM 4402 C C . PRO A 1 572 ? -44.365 -32.555 43.475 1.00 45.12 572 PRO A C 1
ATOM 4404 O O . PRO A 1 572 ? -44.675 -33.394 42.637 1.00 45.12 572 PRO A O 1
ATOM 4407 N N . THR A 1 573 ? -43.283 -32.622 44.273 1.00 33.00 573 THR A N 1
ATOM 4408 C CA . THR A 1 573 ?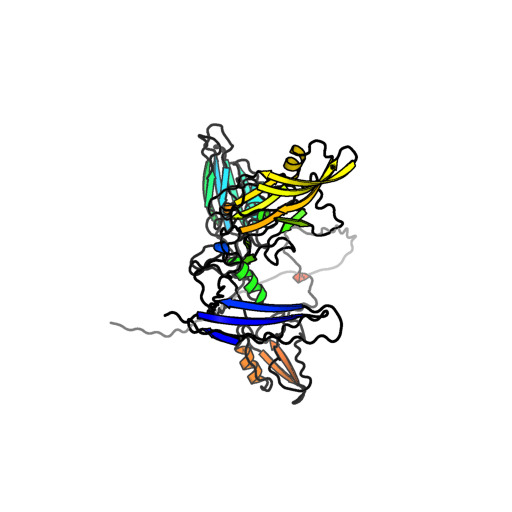 -42.838 -33.660 45.259 1.00 33.00 573 THR A CA 1
ATOM 4409 C C . THR A 1 573 ? -43.215 -35.153 45.102 1.00 33.00 573 THR A C 1
ATOM 4411 O O . THR A 1 573 ? -44.181 -35.461 44.410 1.00 33.00 573 THR A O 1
ATOM 4414 N N . PRO A 1 574 ? -42.533 -36.116 45.779 1.00 51.84 574 PRO A N 1
ATOM 4415 C CA . PRO A 1 574 ? -41.725 -36.037 47.020 1.00 51.84 574 PRO A CA 1
ATOM 4416 C C . PRO A 1 574 ? -40.221 -35.851 46.836 1.00 51.84 574 PRO A C 1
ATOM 4418 O O . PRO A 1 574 ? -39.653 -36.464 45.906 1.00 51.84 574 PRO A O 1
#